Protein AF-0000000087666462 (afdb_homodimer)

Sequence (552 aa):
MKKDNFELKFWGVRGSVPVSGPEFERYGGNTSCIELRHGDRRLLFDAGTGVREAALALKADRVRHIDLFFTHSHYDHIIGLPFFDPIYTPSVTVDLWSGHLAGKTTTRQLIDQFMRPPWFPVEPDICRATLGFRDFKAGDVLEPHAGIVIRTATLNHPGGCIGYRVEWAGRVIAMIYDTEHMAGKLDQAALSLMEGADLAIYDTTYTEAEMPKHLGFGHSTWQEGVKLAKQAKVKRLALFHHAPARTDKELDAMQALAQASFPGAFAAFDRQTLQLMKKDNFELKFWGVRGSVPVSGPEFERYGGNTSCIELRHGDRRLLFDAGTGVREAALALKADRVRHIDLFFTHSHYDHIIGLPFFDPIYTPSVTVDLWSGHLAGKTTTRQLIDQFMRPPWFPVEPDICRATLGFRDFKAGDVLEPHAGIVIRTATLNHPGGCIGYRVEWAGRVIAMIYDTEHMAGKLDQAALSLMEGADLAIYDTTYTEAEMPKHLGFGHSTWQEGVKLAKQAKVKRLALFHHAPARTDKELDAMQALAQASFPGAFAAFDRQTLQL

pLDDT: mean 95.01, std 8.12, range [35.97, 98.94]

Radius of gyration: 23.61 Å; Cα contacts (8 Å, |Δi|>4): 1475; chains: 2; bounding box: 50×65×54 Å

Structure (mmCIF, N/CA/C/O backbone):
data_AF-0000000087666462-model_v1
#
loop_
_entity.id
_entity.type
_entity.pdbx_description
1 polymer 'MBL fold metallo-hydrolase'
#
loop_
_atom_site.group_PDB
_atom_site.id
_atom_site.type_symbol
_atom_site.label_atom_id
_atom_site.label_alt_id
_atom_site.label_comp_id
_atom_site.label_asym_id
_atom_site.label_entity_id
_atom_site.label_seq_id
_atom_site.pdbx_PDB_ins_code
_atom_site.Cartn_x
_atom_site.Cartn_y
_atom_site.Cartn_z
_atom_site.occupancy
_atom_site.B_iso_or_equiv
_atom_site.auth_seq_id
_atom_site.auth_comp_id
_atom_site.auth_asym_id
_atom_site.auth_atom_id
_atom_site.pdbx_PDB_model_num
ATOM 1 N N . MET A 1 1 ? -19.688 15.531 26.203 1 35.97 1 MET A N 1
ATOM 2 C CA . MET A 1 1 ? -18.344 15.484 25.625 1 35.97 1 MET A CA 1
ATOM 3 C C . MET A 1 1 ? -17.828 16.891 25.344 1 35.97 1 MET A C 1
ATOM 5 O O . MET A 1 1 ? -18.469 17.672 24.656 1 35.97 1 MET A O 1
ATOM 9 N N . LYS A 1 2 ? -16.938 17.516 25.953 1 47.69 2 LYS A N 1
ATOM 10 C CA . LYS A 1 2 ? -16.578 18.922 26.047 1 47.69 2 LYS A CA 1
ATOM 11 C C . LYS A 1 2 ? -16.266 19.5 24.672 1 47.69 2 LYS A C 1
ATOM 13 O O . LYS A 1 2 ? -15.445 18.953 23.938 1 47.69 2 LYS A O 1
ATOM 18 N N . LYS A 1 3 ? -17.234 20.172 24.031 1 53.94 3 LYS A N 1
ATOM 19 C CA . LYS A 1 3 ? -17.406 20.875 22.766 1 53.94 3 LYS A CA 1
ATOM 20 C C . LYS A 1 3 ? -16.062 21.422 22.266 1 53.94 3 LYS A C 1
ATOM 22 O O . LYS A 1 3 ? -15.891 21.641 21.062 1 53.94 3 LYS A O 1
ATOM 27 N N . ASP A 1 4 ? -15.062 21.594 23.047 1 60.78 4 ASP A N 1
ATOM 28 C CA . ASP A 1 4 ? -13.844 22.328 22.719 1 60.78 4 ASP A CA 1
ATOM 29 C C . ASP A 1 4 ? -12.656 21.375 22.594 1 60.78 4 ASP A C 1
ATOM 31 O O . ASP A 1 4 ? -11.508 21.812 22.469 1 60.78 4 ASP A O 1
ATOM 35 N N . ASN A 1 5 ? -12.93 20.125 22.547 1 69.88 5 ASN A N 1
ATOM 36 C CA . ASN A 1 5 ? -11.797 19.203 22.516 1 69.88 5 ASN A CA 1
ATOM 37 C C . ASN A 1 5 ? -11.25 19.031 21.109 1 69.88 5 ASN A C 1
ATOM 39 O O . ASN A 1 5 ? -12 18.75 20.172 1 69.88 5 ASN A O 1
ATOM 43 N N . PHE A 1 6 ? -9.961 19.609 20.906 1 84.06 6 PHE A N 1
ATOM 44 C CA . PHE A 1 6 ? -9.234 19.438 19.656 1 84.06 6 PHE A CA 1
ATOM 45 C C . PHE A 1 6 ? -8.289 18.25 19.734 1 84.06 6 PHE A C 1
ATOM 47 O O . PHE A 1 6 ? -7.246 18.312 20.406 1 84.06 6 PHE A O 1
ATOM 54 N N . GLU A 1 7 ? -8.766 17.125 19.156 1 93.06 7 GLU A N 1
ATOM 55 C CA . GLU A 1 7 ? -8.023 15.859 19.203 1 93.06 7 GLU A CA 1
ATOM 56 C C . GLU A 1 7 ? -7.457 15.492 17.844 1 93.06 7 GLU A C 1
ATOM 58 O O . GLU A 1 7 ? -8.133 15.648 16.828 1 93.06 7 GLU A O 1
ATOM 63 N N . LEU A 1 8 ? -6.164 15.102 17.891 1 97.12 8 LEU A N 1
ATOM 64 C CA . LEU A 1 8 ? -5.488 14.633 16.672 1 97.12 8 LEU A CA 1
ATOM 65 C C . LEU A 1 8 ? -5.137 13.156 16.797 1 97.12 8 LEU A C 1
ATOM 67 O O . LEU A 1 8 ? -4.648 12.711 17.844 1 97.12 8 LEU A O 1
ATOM 71 N N . LYS A 1 9 ? -5.445 12.414 15.758 1 98.06 9 LYS A N 1
ATOM 72 C CA . LYS A 1 9 ? -5.09 10.992 15.734 1 98.06 9 LYS A CA 1
ATOM 73 C C . LYS A 1 9 ? -4.27 10.656 14.5 1 98.06 9 LYS A C 1
ATOM 75 O O . LYS A 1 9 ? -4.621 11.047 13.383 1 98.06 9 LYS A O 1
ATOM 80 N N . PHE A 1 10 ? -3.127 9.945 14.742 1 98.81 10 PHE A N 1
ATOM 81 C CA . PHE A 1 10 ? -2.346 9.398 13.641 1 98.81 10 PHE A CA 1
ATOM 82 C C . PHE A 1 10 ? -2.83 8 13.281 1 98.81 10 PHE A C 1
ATOM 84 O O . PHE A 1 10 ? -2.852 7.102 14.125 1 98.81 10 PHE A O 1
ATOM 91 N N . TRP A 1 11 ? -3.188 7.828 12 1 98.69 11 TRP A N 1
ATOM 92 C CA . TRP A 1 11 ? -3.609 6.504 11.562 1 98.69 11 TRP A CA 1
ATOM 93 C C . TRP A 1 11 ? -2.529 5.836 10.719 1 98.69 11 TRP A C 1
ATOM 95 O O . TRP A 1 11 ? -2.512 4.613 10.57 1 98.69 11 TRP A O 1
ATOM 105 N N . GLY A 1 12 ? -1.708 6.59 10.148 1 98.69 12 GLY A N 1
ATOM 106 C CA . GLY A 1 12 ? -0.551 6.168 9.375 1 98.69 12 GLY A CA 1
ATOM 107 C C . GLY A 1 12 ? 0.569 7.191 9.367 1 98.69 12 GLY A C 1
ATOM 108 O O . GLY A 1 12 ? 0.328 8.383 9.156 1 98.69 12 GLY A O 1
ATOM 109 N N . VAL A 1 13 ? 1.798 6.723 9.562 1 98.75 13 VAL A N 1
ATOM 110 C CA . VAL A 1 13 ? 2.848 7.691 9.859 1 98.75 13 VAL A CA 1
ATOM 111 C C . VAL A 1 13 ? 4.062 7.418 8.977 1 98.75 13 VAL A C 1
ATOM 113 O O . VAL A 1 13 ? 5.094 8.086 9.102 1 98.75 13 VAL A O 1
ATOM 116 N N . ARG A 1 14 ? 3.949 6.457 8.078 1 98.19 14 ARG A N 1
ATOM 117 C CA . ARG A 1 14 ? 5.082 6.121 7.227 1 98.19 14 ARG A CA 1
ATOM 118 C C . ARG A 1 14 ? 4.895 6.684 5.82 1 98.19 14 ARG A C 1
ATOM 120 O O . ARG A 1 14 ? 3.773 7 5.418 1 98.19 14 ARG A O 1
ATOM 127 N N . GLY A 1 15 ? 5.941 6.902 5.207 1 96.81 15 GLY A N 1
ATOM 128 C CA . GLY A 1 15 ? 6.133 6.945 3.768 1 96.81 15 GLY A CA 1
ATOM 129 C C . GLY A 1 15 ? 7.336 6.141 3.303 1 96.81 15 GLY A C 1
ATOM 130 O O . GLY A 1 15 ? 8.133 5.68 4.121 1 96.81 15 GLY A O 1
ATOM 131 N N . SER A 1 16 ? 7.383 5.797 2.023 1 95.06 16 SER A N 1
ATOM 132 C CA . SER A 1 16 ? 6.512 6.059 0.881 1 95.06 16 SER A CA 1
ATOM 133 C C . SER A 1 16 ? 5.719 4.816 0.495 1 95.06 16 SER A C 1
ATOM 135 O O . SER A 1 16 ? 4.996 4.82 -0.504 1 95.06 16 SER A O 1
ATOM 137 N N . VAL A 1 17 ? 5.914 3.633 1.235 1 96.94 17 VAL A N 1
ATOM 138 C CA . VAL A 1 17 ? 5.18 2.385 1.055 1 96.94 17 VAL A CA 1
ATOM 139 C C . VAL A 1 17 ? 4.871 1.765 2.416 1 96.94 17 VAL A C 1
ATOM 141 O O . VAL A 1 17 ? 5.668 1.878 3.35 1 96.94 17 VAL A O 1
ATOM 144 N N . PRO A 1 18 ? 3.684 1.155 2.58 1 97.75 18 PRO A N 1
ATOM 145 C CA . PRO A 1 18 ? 3.402 0.493 3.855 1 97.75 18 PRO A CA 1
ATOM 146 C C . PRO A 1 18 ? 4.305 -0.713 4.105 1 97.75 18 PRO A C 1
ATOM 148 O O . PRO A 1 18 ? 4.773 -1.345 3.156 1 97.75 18 PRO A O 1
ATOM 151 N N . VAL A 1 19 ? 4.539 -0.964 5.363 1 96.5 19 VAL A N 1
ATOM 152 C CA . VAL A 1 19 ? 5.387 -2.094 5.73 1 96.5 19 VAL A CA 1
ATOM 153 C C . VAL A 1 19 ? 4.723 -2.898 6.844 1 96.5 19 VAL A C 1
ATOM 155 O O . VAL A 1 19 ? 3.832 -2.396 7.535 1 96.5 19 VAL A O 1
ATOM 158 N N . SER A 1 20 ? 5.125 -4.094 6.859 1 95.19 20 SER A N 1
ATOM 159 C CA . SER A 1 20 ? 4.637 -5.016 7.883 1 95.19 20 SER A CA 1
ATOM 160 C C . SER A 1 20 ? 5.77 -5.883 8.43 1 95.19 20 SER A C 1
ATOM 162 O O . SER A 1 20 ? 6.695 -6.234 7.695 1 95.19 20 SER A O 1
ATOM 164 N N . GLY A 1 21 ? 5.734 -6.184 9.719 1 93.31 21 GLY A N 1
ATOM 165 C CA . GLY A 1 21 ? 6.742 -7.016 10.352 1 93.31 21 GLY A CA 1
ATOM 166 C C . GLY A 1 21 ? 7.016 -6.633 11.797 1 93.31 21 GLY A C 1
ATOM 167 O O . GLY A 1 21 ? 6.609 -5.555 12.242 1 93.31 21 GLY A O 1
ATOM 168 N N . PRO A 1 22 ? 7.668 -7.461 12.492 1 92.88 22 PRO A N 1
ATOM 169 C CA . PRO A 1 22 ? 7.906 -7.211 13.914 1 92.88 22 PRO A CA 1
ATOM 170 C C . PRO A 1 22 ? 8.75 -5.965 14.164 1 92.88 22 PRO A C 1
ATOM 172 O O . PRO A 1 22 ? 8.609 -5.32 15.203 1 92.88 22 PRO A O 1
ATOM 175 N N . GLU A 1 23 ? 9.562 -5.602 13.18 1 94.44 23 GLU A N 1
ATOM 176 C CA . GLU A 1 23 ? 10.453 -4.457 13.328 1 94.44 23 GLU A CA 1
ATOM 177 C C . GLU A 1 23 ? 9.695 -3.143 13.219 1 94.44 23 GLU A C 1
ATOM 179 O O . GLU A 1 23 ? 10.25 -2.072 13.461 1 94.44 23 GLU A O 1
ATOM 184 N N . PHE A 1 24 ? 8.383 -3.24 12.875 1 96.5 24 PHE A N 1
ATOM 185 C CA . PHE A 1 24 ? 7.617 -2.029 12.594 1 96.5 24 PHE A CA 1
ATOM 186 C C . PHE A 1 24 ? 6.379 -1.962 13.484 1 96.5 24 PHE A C 1
ATOM 188 O O . PHE A 1 24 ? 5.426 -1.244 13.172 1 96.5 24 PHE A O 1
ATOM 195 N N . GLU A 1 25 ? 6.387 -2.686 14.57 1 94.31 25 GLU A N 1
ATOM 196 C CA . GLU A 1 25 ? 5.18 -2.846 15.367 1 94.31 25 GLU A CA 1
ATOM 197 C C . GLU A 1 25 ? 4.91 -1.607 16.219 1 94.31 25 GLU A C 1
ATOM 199 O O . GLU A 1 25 ? 3.781 -1.118 16.281 1 94.31 25 GLU A O 1
ATOM 204 N N . ARG A 1 26 ? 5.887 -1.054 16.812 1 96.19 26 ARG A N 1
ATOM 205 C CA . ARG A 1 26 ? 5.711 0.014 17.797 1 96.19 26 ARG A CA 1
ATOM 206 C C . ARG A 1 26 ? 5.25 1.304 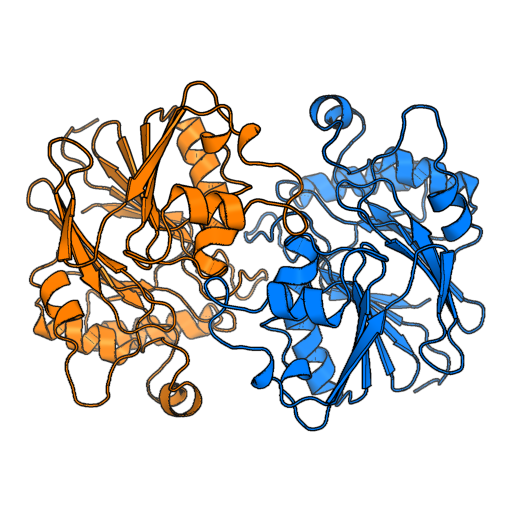17.125 1 96.19 26 ARG A C 1
ATOM 208 O O . ARG A 1 26 ? 4.297 1.939 17.578 1 96.19 26 ARG A O 1
ATOM 215 N N . TYR A 1 27 ? 5.809 1.694 16.062 1 98.31 27 TYR A N 1
ATOM 216 C CA . TYR A 1 27 ? 5.48 2.959 15.422 1 98.31 27 TYR A CA 1
ATOM 217 C C . TYR A 1 27 ? 4.453 2.756 14.312 1 98.31 27 TYR A C 1
ATOM 219 O O . TYR A 1 27 ? 3.789 3.705 13.891 1 98.31 27 TYR A O 1
ATOM 227 N N . GLY A 1 28 ? 4.375 1.504 13.867 1 97.44 28 GLY A N 1
ATOM 228 C CA . GLY A 1 28 ? 3.371 1.193 12.867 1 97.44 28 GLY A CA 1
ATOM 229 C C . GLY A 1 28 ? 3.922 1.186 11.453 1 97.44 28 GLY A C 1
ATOM 230 O O . GLY A 1 28 ? 5.023 1.688 11.211 1 97.44 28 GLY A O 1
ATOM 231 N N . GLY A 1 29 ? 3.152 0.594 10.531 1 97.75 29 GLY A N 1
ATOM 232 C CA . GLY A 1 29 ? 3.611 0.41 9.164 1 97.75 29 GLY A CA 1
ATOM 233 C C . GLY A 1 29 ? 2.709 1.069 8.141 1 97.75 29 GLY A C 1
ATOM 234 O O . GLY A 1 29 ? 2.984 1.018 6.941 1 97.75 29 GLY A O 1
ATOM 235 N N . ASN A 1 30 ? 1.641 1.746 8.539 1 98.44 30 ASN A N 1
ATOM 236 C CA . ASN A 1 30 ? 0.699 2.348 7.605 1 98.44 30 ASN A CA 1
ATOM 237 C C . ASN A 1 30 ? 1.216 3.678 7.066 1 98.44 30 ASN A C 1
ATOM 239 O O . ASN A 1 30 ? 1.948 4.391 7.758 1 98.44 30 ASN A O 1
ATOM 243 N N . THR A 1 31 ? 0.797 3.973 5.855 1 98.56 31 THR A N 1
ATOM 244 C CA . THR A 1 31 ? 1.194 5.25 5.273 1 98.56 31 THR A CA 1
ATOM 245 C C . THR A 1 31 ? 0.202 6.348 5.648 1 98.56 31 THR A C 1
ATOM 247 O O . THR A 1 31 ? -0.839 6.07 6.25 1 98.56 31 THR A O 1
ATOM 250 N N . SER A 1 32 ? 0.407 7.484 5.25 1 98.44 32 SER A N 1
ATOM 251 C CA . SER A 1 32 ? -0.023 8.773 5.781 1 98.44 32 SER A CA 1
ATOM 252 C C . SER A 1 32 ? -1.544 8.867 5.852 1 98.44 32 SER A C 1
ATOM 254 O O . SER A 1 32 ? -2.229 8.672 4.844 1 98.44 32 SER A O 1
ATOM 256 N N . CYS A 1 33 ? -2.033 9.117 7.047 1 98.88 33 CYS A N 1
ATOM 257 C CA . CYS A 1 33 ? -3.412 9.484 7.344 1 98.88 33 CYS A CA 1
ATOM 258 C C . CYS A 1 33 ? -3.529 10.078 8.742 1 98.88 33 CYS A C 1
ATOM 260 O O . CYS A 1 33 ? -3.17 9.438 9.727 1 98.88 33 CYS A O 1
ATOM 262 N N . ILE A 1 34 ? -3.98 11.305 8.875 1 98.75 34 ILE A N 1
ATOM 263 C CA . ILE A 1 34 ? -4.156 12.008 10.148 1 98.75 34 ILE A CA 1
ATOM 264 C C . ILE A 1 34 ? -5.605 12.469 10.281 1 98.75 34 ILE A C 1
ATOM 266 O O . ILE A 1 34 ? -6.207 12.945 9.312 1 98.75 34 ILE A O 1
ATOM 270 N N . GLU A 1 35 ? -6.129 12.328 11.438 1 98.38 35 GLU A N 1
ATOM 271 C CA . GLU A 1 35 ? -7.5 12.742 11.719 1 98.38 35 GLU A CA 1
ATOM 272 C C . GLU A 1 35 ? -7.535 13.852 12.766 1 98.38 35 GLU A C 1
ATOM 274 O O . GLU A 1 35 ? -6.82 13.781 13.773 1 98.38 35 GLU A O 1
ATOM 279 N N . LEU A 1 36 ? -8.266 14.875 12.5 1 96.75 36 LEU A N 1
ATOM 280 C CA . LEU A 1 36 ? -8.641 15.898 13.477 1 96.75 36 LEU A CA 1
ATOM 281 C C . LEU A 1 36 ? -10.133 15.852 13.773 1 96.75 36 LEU A C 1
ATOM 283 O O . LEU A 1 36 ? -10.953 15.773 12.852 1 96.75 36 LEU A O 1
ATOM 287 N N . ARG A 1 37 ? -10.414 15.875 14.984 1 92.94 37 ARG A N 1
ATOM 288 C CA . ARG A 1 37 ? -11.805 15.898 15.414 1 92.94 37 ARG A CA 1
ATOM 289 C C . ARG A 1 37 ? -12.25 17.312 15.75 1 92.94 37 ARG A C 1
ATOM 291 O O . ARG A 1 37 ? -11.602 18 16.547 1 92.94 37 ARG A O 1
ATOM 298 N N . HIS A 1 38 ? -13.328 17.703 15.094 1 86.12 38 HIS A N 1
ATOM 299 C CA . HIS A 1 38 ? -13.953 19 15.359 1 86.12 38 HIS A CA 1
ATOM 300 C C . HIS A 1 38 ? -15.461 18.859 15.516 1 86.12 38 HIS A C 1
ATOM 302 O O . HIS A 1 38 ? -16.203 18.859 14.531 1 86.12 38 HIS A O 1
ATOM 308 N N . GLY A 1 39 ? -15.875 18.906 16.781 1 81.62 39 GLY A N 1
ATOM 309 C CA . GLY A 1 39 ? -17.297 18.703 17 1 81.62 39 GLY A CA 1
ATOM 310 C C . GLY A 1 39 ? -17.797 17.375 16.438 1 81.62 39 GLY A C 1
ATOM 311 O O . GLY A 1 39 ? -17.281 16.312 16.781 1 81.62 39 GLY A O 1
ATOM 312 N N . ASP A 1 40 ? -18.766 17.547 15.5 1 84.81 40 ASP A N 1
ATOM 313 C CA . ASP A 1 40 ? -19.375 16.359 14.891 1 84.81 40 ASP A CA 1
ATOM 314 C C . ASP A 1 40 ? -18.719 16.047 13.547 1 84.81 40 ASP A C 1
ATOM 316 O O . ASP A 1 40 ? -19.078 15.07 12.891 1 84.81 40 ASP A O 1
ATOM 320 N N . ARG A 1 41 ? -17.703 16.844 13.188 1 90 41 ARG A N 1
ATOM 321 C CA . ARG A 1 41 ? -17.031 16.641 11.914 1 90 41 ARG A CA 1
ATOM 322 C C . ARG A 1 41 ? -15.633 16.078 12.109 1 90 41 ARG A C 1
ATOM 324 O O . ARG A 1 41 ? -15.047 16.203 13.188 1 90 41 ARG A O 1
ATOM 331 N N . ARG A 1 42 ? -15.266 15.375 11.109 1 96.5 42 ARG A N 1
ATOM 332 C CA . ARG A 1 42 ? -13.922 14.82 11.086 1 96.5 42 ARG A CA 1
ATOM 333 C C . ARG A 1 42 ? -13.141 15.32 9.875 1 96.5 42 ARG A C 1
ATOM 335 O O . ARG A 1 42 ? -13.68 15.391 8.766 1 96.5 42 ARG A O 1
ATOM 342 N N . LEU A 1 43 ? -11.977 15.836 10.172 1 97.94 43 LEU A N 1
ATOM 343 C CA . LEU A 1 43 ? -11.039 16.203 9.117 1 97.94 43 LEU A CA 1
ATOM 344 C C . LEU A 1 43 ? -9.922 15.172 8.992 1 97.94 43 LEU A C 1
ATOM 346 O O . LEU A 1 43 ? -9.258 14.859 9.984 1 97.94 43 LEU A O 1
ATOM 350 N N . LEU A 1 44 ? -9.859 14.633 7.836 1 98.75 44 LEU A N 1
ATOM 351 C CA . LEU A 1 44 ? -8.758 13.727 7.559 1 98.75 44 LEU A CA 1
ATOM 352 C C . LEU A 1 44 ? -7.777 14.352 6.57 1 98.75 44 LEU A C 1
ATOM 354 O O . LEU A 1 44 ? -8.18 15.102 5.676 1 98.75 44 LEU A O 1
ATOM 358 N N . PHE A 1 45 ? -6.535 14.086 6.762 1 98.88 45 PHE A N 1
ATOM 359 C CA . PHE A 1 45 ? -5.48 14.539 5.859 1 98.88 45 PHE A CA 1
ATOM 360 C C . PHE A 1 45 ? -4.734 13.352 5.258 1 98.88 45 PHE A C 1
ATOM 362 O O . PHE A 1 45 ? -4.062 12.609 5.977 1 98.88 45 PHE A O 1
ATOM 369 N N . ASP A 1 46 ? -4.863 13.18 3.938 1 98.81 46 ASP A N 1
ATOM 370 C CA . ASP A 1 46 ? -4.332 12.102 3.111 1 98.81 46 ASP A CA 1
ATOM 371 C C . ASP A 1 46 ? -5.051 10.781 3.398 1 98.81 46 ASP A C 1
ATOM 373 O O . ASP A 1 46 ? -5.637 10.609 4.469 1 98.81 46 ASP A O 1
ATOM 377 N N . ALA A 1 47 ? -4.996 9.953 2.396 1 98.69 47 ALA A N 1
ATOM 378 C CA . ALA A 1 47 ? -5.648 8.641 2.443 1 98.69 47 ALA A CA 1
ATOM 379 C C . ALA A 1 47 ? -4.668 7.527 2.094 1 98.69 47 ALA A C 1
ATOM 381 O O . ALA A 1 47 ? -4.953 6.691 1.23 1 98.69 47 ALA A O 1
ATOM 382 N N . GLY A 1 48 ? -3.477 7.555 2.824 1 98.44 48 GLY A N 1
ATOM 383 C CA . GLY A 1 48 ? -2.648 6.359 2.76 1 98.44 48 GLY A CA 1
ATOM 384 C C . GLY A 1 48 ? -3.318 5.137 3.352 1 98.44 48 GLY A C 1
ATOM 385 O O . GLY A 1 48 ? -4.531 5.129 3.572 1 98.44 48 GLY A O 1
ATOM 386 N N . THR A 1 49 ? -2.547 4.109 3.646 1 98.31 49 THR A N 1
ATOM 387 C CA . THR A 1 49 ? -3.145 2.846 4.066 1 98.31 49 THR A CA 1
ATOM 388 C C . THR A 1 49 ? -3.725 2.965 5.473 1 98.31 49 THR A C 1
ATOM 390 O O . THR A 1 49 ? -4.598 2.186 5.859 1 98.31 49 THR A O 1
ATOM 393 N N . GLY A 1 50 ? -3.354 3.969 6.23 1 98.19 50 GLY A N 1
ATOM 394 C CA . GLY A 1 50 ? -3.91 4.184 7.559 1 98.19 50 GLY A CA 1
ATOM 395 C C . GLY A 1 50 ? -5.391 4.52 7.535 1 98.19 50 GLY A C 1
ATOM 396 O O . GLY A 1 50 ? -6.074 4.395 8.555 1 98.19 50 GLY A O 1
ATOM 397 N N . VAL A 1 51 ? -5.883 4.945 6.391 1 98.5 51 VAL A N 1
ATOM 398 C CA . VAL A 1 51 ? -7.25 5.434 6.285 1 98.5 51 VAL A CA 1
ATOM 399 C C . VAL A 1 51 ? -8.234 4.281 6.5 1 98.5 51 VAL A C 1
ATOM 401 O O . VAL A 1 51 ? -9.391 4.504 6.848 1 98.5 51 VAL A O 1
ATOM 404 N N . ARG A 1 52 ? -7.789 3.059 6.223 1 97 52 ARG A N 1
ATOM 405 C CA . ARG A 1 52 ? -8.641 1.894 6.441 1 97 52 ARG A CA 1
ATOM 406 C C . ARG A 1 52 ? -9.039 1.777 7.91 1 97 52 ARG A C 1
ATOM 408 O O . ARG A 1 52 ? -10.211 1.557 8.227 1 97 52 ARG A O 1
ATOM 415 N N . GLU A 1 53 ? -8.055 1.934 8.773 1 96.81 53 GLU A N 1
ATOM 416 C CA . GLU A 1 53 ? -8.344 1.872 10.203 1 96.81 53 GLU A CA 1
ATOM 417 C C . GLU A 1 53 ? -9.141 3.088 10.656 1 96.81 53 GLU A C 1
ATOM 419 O O . GLU A 1 53 ? -10 2.979 11.539 1 96.81 53 GLU A O 1
ATOM 424 N N . ALA A 1 54 ? -8.836 4.223 10.07 1 98.19 54 ALA A N 1
ATOM 425 C CA . ALA A 1 54 ? -9.641 5.41 10.352 1 98.19 54 ALA A CA 1
ATOM 426 C C . ALA A 1 54 ? -11.117 5.156 10.047 1 98.19 54 ALA A C 1
ATOM 428 O O . ALA A 1 54 ? -11.992 5.531 10.828 1 98.19 54 ALA A O 1
ATOM 429 N N . ALA A 1 55 ? -11.359 4.508 8.93 1 97.94 55 ALA A N 1
ATOM 430 C CA . ALA A 1 55 ? -12.727 4.238 8.492 1 97.94 55 ALA A CA 1
ATOM 431 C C . ALA A 1 55 ? -13.484 3.414 9.531 1 97.94 55 ALA A C 1
ATOM 433 O O . ALA A 1 55 ? -14.656 3.67 9.797 1 97.94 55 ALA A O 1
ATOM 434 N N . LEU A 1 56 ? -12.82 2.447 10.102 1 96.38 56 LEU A N 1
ATOM 435 C CA . LEU A 1 56 ? -13.445 1.607 11.117 1 96.38 56 LEU A CA 1
ATOM 436 C C . LEU A 1 56 ? -13.828 2.434 12.344 1 96.38 56 LEU A C 1
ATOM 438 O O . LEU A 1 56 ? -14.922 2.271 12.883 1 96.38 56 LEU A O 1
ATOM 442 N N . ALA A 1 57 ? -12.914 3.264 12.719 1 96.56 57 ALA A N 1
ATOM 443 C CA . ALA A 1 57 ? -13.172 4.117 13.875 1 96.56 57 ALA A CA 1
ATOM 444 C C . ALA A 1 57 ? -14.305 5.094 13.586 1 96.56 57 ALA A C 1
ATOM 446 O O . ALA A 1 57 ? -15.156 5.332 14.453 1 96.56 57 ALA A O 1
ATOM 447 N N . LEU A 1 58 ? -14.32 5.676 12.391 1 97.25 58 LEU A N 1
ATOM 448 C CA . LEU A 1 58 ? -15.367 6.617 11.992 1 97.25 58 LEU A CA 1
ATOM 449 C C . LEU A 1 58 ? -16.734 5.945 12 1 97.25 58 LEU A C 1
ATOM 451 O O . LEU A 1 58 ? -17.719 6.547 12.438 1 97.25 58 LEU A O 1
ATOM 455 N N . LYS A 1 59 ? -16.766 4.754 11.516 1 96.06 59 LYS A N 1
ATOM 456 C CA . LYS A 1 59 ? -18.016 3.988 11.516 1 96.06 59 LYS A CA 1
ATOM 457 C C . LYS A 1 59 ? -18.5 3.742 12.938 1 96.06 59 LYS A C 1
ATOM 459 O O . LYS A 1 59 ? -19.688 3.918 13.234 1 96.06 59 LYS A O 1
ATOM 464 N N . ALA A 1 60 ? -17.562 3.338 13.797 1 95.81 60 ALA A N 1
ATOM 465 C CA . ALA A 1 60 ? -17.906 3.09 15.195 1 95.81 60 ALA A CA 1
ATOM 466 C C . ALA A 1 60 ? -18.453 4.352 15.859 1 95.81 60 ALA A C 1
ATOM 468 O O . ALA A 1 60 ? -19.344 4.281 16.703 1 95.81 60 ALA A O 1
ATOM 469 N N . ASP A 1 61 ? -17.969 5.477 15.453 1 94.94 61 ASP A N 1
ATOM 470 C CA . ASP A 1 61 ? -18.359 6.766 16.016 1 94.94 61 ASP A CA 1
ATOM 471 C C . ASP A 1 61 ? -19.594 7.312 15.305 1 94.94 61 ASP A C 1
ATOM 473 O O . ASP A 1 61 ? -20.109 8.375 15.664 1 94.94 61 ASP A O 1
ATOM 477 N N . ARG A 1 62 ? -20.109 6.645 14.258 1 94.94 62 ARG A N 1
ATOM 478 C CA . ARG A 1 62 ? -21.297 7.027 13.492 1 94.94 62 ARG A CA 1
ATOM 479 C C . ARG A 1 62 ? -21.125 8.414 12.883 1 94.94 62 ARG A C 1
ATOM 481 O O . ARG A 1 62 ? -22.047 9.227 12.906 1 94.94 62 ARG A O 1
ATOM 488 N N . VAL A 1 63 ? -19.891 8.641 12.438 1 96.19 63 VAL A N 1
ATOM 489 C CA . VAL A 1 63 ? -19.594 9.914 11.797 1 96.19 63 VAL A CA 1
ATOM 490 C C . VAL A 1 63 ? -20.297 9.992 10.445 1 96.19 63 VAL A C 1
ATOM 492 O O . VAL A 1 63 ? -20.281 9.031 9.672 1 96.19 63 VAL A O 1
ATOM 495 N N . ARG A 1 64 ? -20.844 11.211 10.172 1 95.81 64 ARG A N 1
ATOM 496 C CA . ARG A 1 64 ? -21.625 11.32 8.945 1 95.81 64 ARG A CA 1
ATOM 497 C C . ARG A 1 64 ? -21.047 12.383 8.023 1 95.81 64 ARG A C 1
ATOM 499 O O . ARG A 1 64 ? -21.406 12.461 6.848 1 95.81 64 ARG A O 1
ATOM 506 N N . HIS A 1 65 ? -20.172 13.234 8.539 1 96.44 65 HIS A N 1
ATOM 507 C CA . HIS A 1 65 ? -19.578 14.297 7.742 1 96.44 65 HIS A CA 1
ATOM 508 C C . HIS A 1 65 ? -18.062 14.289 7.863 1 96.44 65 HIS A C 1
ATOM 510 O O . HIS A 1 65 ? -17.516 14.445 8.961 1 96.44 65 HIS A O 1
ATOM 516 N N . ILE A 1 66 ? -17.422 14.094 6.75 1 97.88 66 ILE A N 1
ATOM 517 C CA . ILE A 1 66 ? -15.977 13.961 6.707 1 97.88 66 ILE A CA 1
ATOM 518 C C . ILE A 1 66 ? -15.398 14.906 5.652 1 97.88 66 ILE A C 1
ATOM 520 O O . ILE A 1 66 ? -15.922 14.992 4.539 1 97.88 66 ILE A O 1
ATOM 524 N N . ASP A 1 67 ? -14.438 15.695 6.023 1 98.38 67 ASP A N 1
ATOM 525 C CA . ASP A 1 67 ? -13.586 16.406 5.074 1 98.38 67 ASP A CA 1
ATOM 526 C C . ASP A 1 67 ? -12.234 15.711 4.926 1 98.38 67 ASP A C 1
ATOM 528 O O . ASP A 1 67 ? -11.523 15.516 5.914 1 98.38 67 ASP A O 1
ATOM 532 N N . LEU A 1 68 ? -11.938 15.305 3.725 1 98.69 68 LEU A N 1
ATOM 533 C CA . LEU A 1 68 ? -10.664 14.648 3.432 1 98.69 68 LEU A CA 1
ATOM 534 C C . LEU A 1 68 ? -9.781 15.539 2.568 1 98.69 68 LEU A C 1
ATOM 536 O O . LEU A 1 68 ? -10.117 15.836 1.419 1 98.69 68 LEU A O 1
ATOM 540 N N . PHE A 1 69 ? -8.656 16.016 3.143 1 98.88 69 PHE A N 1
ATOM 541 C CA . PHE A 1 69 ? -7.73 16.906 2.465 1 98.88 69 PHE A CA 1
ATOM 542 C C . PHE A 1 69 ? -6.512 16.141 1.961 1 98.88 69 PHE A C 1
ATOM 544 O O . PHE A 1 69 ? -5.816 15.492 2.74 1 98.88 69 PHE A O 1
ATOM 551 N N . PHE A 1 70 ? -6.242 16.234 0.675 1 98.81 70 PHE A N 1
ATOM 552 C CA . PHE A 1 70 ? -5.012 15.648 0.149 1 98.81 70 PHE A CA 1
ATOM 553 C C . PHE A 1 70 ? -3.879 16.656 0.172 1 98.81 70 PHE A C 1
ATOM 555 O O . PHE A 1 70 ? -4.047 17.797 -0.271 1 98.81 70 PHE A O 1
ATOM 562 N N . THR A 1 71 ? -2.766 16.219 0.742 1 98.69 71 THR A N 1
ATOM 563 C CA . THR A 1 71 ? -1.56 17.031 0.551 1 98.69 71 THR A CA 1
ATOM 564 C C . THR A 1 71 ? -1.083 16.953 -0.897 1 98.69 71 THR A C 1
ATOM 566 O O . THR A 1 71 ? -0.748 17.969 -1.501 1 98.69 71 THR A O 1
ATOM 569 N N . HIS A 1 72 ? -0.999 15.789 -1.376 1 98.06 72 HIS A N 1
ATOM 570 C CA . HIS A 1 72 ? -0.712 15.477 -2.773 1 98.06 72 HIS A CA 1
ATOM 571 C C . HIS A 1 72 ? -1.13 14.055 -3.117 1 98.06 72 HIS A C 1
ATOM 573 O O . HIS A 1 72 ? -1.717 13.359 -2.287 1 98.06 72 HIS A O 1
ATOM 579 N N . SER A 1 73 ? -0.836 13.625 -4.414 1 97.12 73 SER A N 1
ATOM 580 C CA . SER A 1 73 ? -1.527 12.422 -4.867 1 97.12 73 SER A CA 1
ATOM 581 C C . SER A 1 73 ? -0.552 11.273 -5.082 1 97.12 73 SER A C 1
ATOM 583 O O . SER A 1 73 ? -0.861 10.312 -5.797 1 97.12 73 SER A O 1
ATOM 585 N N . HIS A 1 74 ? 0.705 11.367 -4.5 1 97.31 74 HIS A N 1
ATOM 586 C CA . HIS A 1 74 ? 1.553 10.18 -4.551 1 97.31 74 HIS A CA 1
ATOM 587 C C . HIS A 1 74 ? 0.863 8.977 -3.91 1 97.31 74 HIS A C 1
ATOM 589 O O . HIS A 1 74 ? 0.008 9.141 -3.037 1 97.31 74 HIS A O 1
ATOM 595 N N . TYR A 1 75 ? 1.257 7.824 -4.285 1 97.19 75 TYR A N 1
ATOM 596 C CA . TYR A 1 75 ? 0.582 6.586 -3.922 1 97.19 75 TYR A CA 1
ATOM 597 C C . TYR A 1 75 ? 0.449 6.457 -2.408 1 97.19 75 TYR A C 1
ATOM 599 O O . TYR A 1 75 ? -0.619 6.109 -1.9 1 97.19 75 TYR A O 1
ATOM 607 N N . ASP A 1 76 ? 1.507 6.773 -1.662 1 97.38 76 ASP A N 1
ATOM 608 C CA . ASP A 1 76 ? 1.493 6.523 -0.224 1 97.38 76 ASP A CA 1
ATOM 609 C C . ASP A 1 76 ? 0.566 7.504 0.493 1 97.38 76 ASP A C 1
ATOM 611 O O . ASP A 1 76 ? 0.299 7.352 1.688 1 97.38 76 ASP A O 1
ATOM 615 N N . HIS A 1 77 ? -0.022 8.461 -0.21 1 98.38 77 HIS A N 1
ATOM 616 C CA . HIS A 1 77 ? -0.932 9.438 0.382 1 98.38 77 HIS A CA 1
ATOM 617 C C . HIS A 1 77 ? -2.363 9.219 -0.097 1 98.38 77 HIS A C 1
ATOM 619 O O . HIS A 1 77 ? -3.293 9.859 0.397 1 98.38 77 HIS A O 1
ATOM 625 N N . ILE A 1 78 ? -2.566 8.281 -1.073 1 98 78 ILE A N 1
ATOM 626 C CA . ILE A 1 78 ? -3.912 8.211 -1.636 1 98 78 ILE A CA 1
ATOM 627 C C . ILE A 1 78 ? -4.32 6.746 -1.795 1 98 78 ILE A C 1
ATOM 629 O O . ILE A 1 78 ? -5.5 6.445 -1.995 1 98 78 ILE A O 1
ATOM 633 N N . ILE A 1 79 ? -3.447 5.781 -1.637 1 97.56 79 ILE A N 1
ATOM 634 C CA . ILE A 1 79 ? -3.631 4.391 -2.047 1 97.56 79 ILE A CA 1
ATOM 635 C C . ILE A 1 79 ? -4.723 3.744 -1.199 1 97.56 79 ILE A C 1
ATOM 637 O O . ILE A 1 79 ? -5.305 2.732 -1.596 1 97.56 79 ILE A O 1
ATOM 641 N N . GLY A 1 80 ? -4.98 4.277 -0.029 1 97.62 80 GLY A N 1
ATOM 642 C CA . GLY A 1 80 ? -5.996 3.721 0.846 1 97.62 80 GLY A CA 1
ATOM 643 C C . GLY A 1 80 ? -7.406 4.152 0.473 1 97.62 80 GLY A C 1
ATOM 644 O O . GLY A 1 80 ? -8.383 3.584 0.965 1 97.62 80 GLY A O 1
ATOM 645 N N . LEU A 1 81 ? -7.586 5.07 -0.438 1 97 81 LEU A N 1
ATOM 646 C CA . LEU A 1 81 ? -8.867 5.707 -0.715 1 97 81 LEU A CA 1
ATOM 647 C C . LEU A 1 81 ? -9.898 4.68 -1.172 1 97 81 LEU A C 1
ATOM 649 O O . LEU A 1 81 ? -11.031 4.672 -0.688 1 97 81 LEU A O 1
ATOM 653 N N . PRO A 1 82 ? -9.539 3.734 -2.061 1 94.62 82 PRO A N 1
ATOM 654 C CA . PRO A 1 82 ? -10.523 2.736 -2.48 1 94.62 82 PRO A CA 1
ATOM 655 C C . PRO A 1 82 ? -11.008 1.863 -1.325 1 94.62 82 PRO A C 1
ATOM 657 O O . PRO A 1 82 ? -12.023 1.176 -1.45 1 94.62 82 PRO A O 1
ATOM 660 N N . PHE A 1 83 ? -10.305 1.901 -0.246 1 94.69 83 PHE A N 1
ATOM 661 C CA . PHE A 1 83 ? -10.641 1.048 0.89 1 94.69 83 PHE A CA 1
ATOM 662 C C . PHE A 1 83 ? -11.18 1.874 2.049 1 94.69 83 PHE A C 1
ATOM 664 O O . PHE A 1 83 ? -11.227 1.404 3.188 1 94.69 83 PHE A O 1
ATOM 671 N N . PHE A 1 84 ? -11.484 3.127 1.711 1 97.12 84 PHE A N 1
ATOM 672 C CA . PHE A 1 84 ? -12.102 4.039 2.666 1 97.12 84 PHE A CA 1
ATOM 673 C C . PHE A 1 84 ? -13.617 3.889 2.66 1 97.12 84 PHE A C 1
ATOM 675 O O . PHE A 1 84 ? -14.312 4.562 1.896 1 97.12 84 PHE A O 1
ATOM 682 N N . ASP A 1 85 ? -14.172 3.096 3.572 1 95.44 85 ASP A N 1
ATOM 683 C CA . ASP A 1 85 ? -15.555 2.629 3.602 1 95.44 85 ASP A CA 1
ATOM 684 C C . ASP A 1 85 ? -16.531 3.801 3.521 1 95.44 85 ASP A C 1
ATOM 686 O O . ASP A 1 85 ? -17.562 3.705 2.869 1 95.44 85 ASP A O 1
ATOM 690 N N . PRO A 1 86 ? -16.234 4.918 4.094 1 96.44 86 PRO A N 1
ATOM 691 C CA . PRO A 1 86 ? -17.188 6.031 4.121 1 96.44 86 PRO A CA 1
ATOM 692 C C . PRO A 1 86 ? -17.578 6.504 2.721 1 96.44 86 PRO A C 1
ATOM 694 O O . PRO A 1 86 ? -18.688 6.98 2.516 1 96.44 86 PRO A O 1
ATOM 697 N N . ILE A 1 87 ? -16.703 6.32 1.742 1 95.31 87 ILE A N 1
ATOM 698 C CA . ILE A 1 87 ? -17.047 6.824 0.418 1 95.31 87 ILE A CA 1
ATOM 699 C C . ILE A 1 87 ? -18.062 5.902 -0.242 1 95.31 87 ILE A C 1
ATOM 701 O O . ILE A 1 87 ? -18.641 6.238 -1.282 1 95.31 87 ILE A O 1
ATOM 705 N N . TYR A 1 88 ? -18.344 4.762 0.392 1 92.88 88 TYR A N 1
ATOM 706 C CA . TYR A 1 88 ? -19.312 3.818 -0.143 1 92.88 88 TYR A CA 1
ATOM 707 C C . TYR A 1 88 ? -20.594 3.807 0.702 1 92.88 88 TYR A C 1
ATOM 709 O O . TYR A 1 88 ? -21.516 3.037 0.432 1 92.88 88 TYR A O 1
ATOM 717 N N . THR A 1 89 ? -20.656 4.574 1.723 1 94 89 THR A N 1
ATOM 718 C CA . THR A 1 89 ? -21.75 4.535 2.682 1 94 89 THR A CA 1
ATOM 719 C C . THR A 1 89 ? -22.766 5.625 2.377 1 94 89 THR A C 1
ATOM 721 O O . THR A 1 89 ? -22.484 6.812 2.516 1 94 89 THR A O 1
ATOM 724 N N . PRO A 1 90 ? -24 5.281 2.002 1 92.62 90 PRO A N 1
ATOM 725 C CA . PRO A 1 90 ? -25 6.25 1.538 1 92.62 90 PRO A CA 1
ATOM 726 C C . PRO A 1 90 ? -25.297 7.332 2.574 1 92.62 90 PRO A C 1
ATOM 728 O O . PRO A 1 90 ? -25.641 8.461 2.211 1 92.62 90 PRO A O 1
ATOM 731 N N . SER A 1 91 ? -25.188 7.109 3.863 1 93.75 91 SER A N 1
ATOM 732 C CA . SER A 1 91 ? -25.578 8.055 4.906 1 93.75 91 SER A CA 1
ATOM 733 C C . SER A 1 91 ? -24.438 9.016 5.23 1 93.75 91 SER A C 1
ATOM 735 O O . SER A 1 91 ? -24.578 9.898 6.078 1 93.75 91 SER A O 1
ATOM 737 N N . VAL A 1 92 ? -23.328 8.852 4.48 1 96.44 92 VAL A N 1
ATOM 738 C CA . VAL A 1 92 ? -22.141 9.633 4.805 1 96.44 92 VAL A CA 1
ATOM 739 C C . VAL A 1 92 ? -21.859 10.648 3.693 1 96.44 92 VAL A C 1
ATOM 741 O O . VAL A 1 92 ? -22.078 10.352 2.514 1 96.44 92 VAL A O 1
ATOM 744 N N . THR A 1 93 ? -21.5 11.844 4.109 1 96.81 93 THR A N 1
ATOM 745 C CA . THR A 1 93 ? -21.016 12.867 3.193 1 96.81 93 THR A CA 1
ATOM 746 C C . THR A 1 93 ? -19.5 13.039 3.332 1 96.81 93 THR A C 1
ATOM 748 O O . THR A 1 93 ? -19 13.211 4.441 1 96.81 93 THR A O 1
ATOM 751 N N . VAL A 1 94 ? -18.797 12.93 2.221 1 97.38 94 VAL A N 1
ATOM 752 C CA . VAL A 1 94 ? -17.359 13.117 2.201 1 97.38 94 VAL A CA 1
ATOM 753 C C . VAL A 1 94 ? -17 14.227 1.211 1 97.38 94 VAL A C 1
ATOM 755 O O . VAL A 1 94 ? -17.266 14.102 0.013 1 97.38 94 VAL A O 1
ATOM 758 N N . ASP A 1 95 ? -16.453 15.32 1.72 1 97.81 95 ASP A N 1
ATOM 759 C CA . ASP A 1 95 ? -15.867 16.344 0.866 1 97.81 95 ASP A CA 1
ATOM 760 C C . ASP A 1 95 ? -14.375 16.109 0.655 1 97.81 95 ASP A C 1
ATOM 762 O O . ASP A 1 95 ? -13.602 16.094 1.614 1 97.81 95 ASP A O 1
ATOM 766 N N . LEU A 1 96 ? -13.977 15.93 -0.59 1 98.44 96 LEU A N 1
ATOM 767 C CA . LEU A 1 96 ? -12.586 15.703 -0.95 1 98.44 96 LEU A CA 1
ATOM 768 C C . LEU A 1 96 ? -11.93 16.984 -1.437 1 98.44 96 LEU A C 1
ATOM 770 O O . LEU A 1 96 ? -12.414 17.625 -2.373 1 98.44 96 LEU A O 1
ATOM 774 N N . TRP A 1 97 ? -10.82 17.359 -0.727 1 98.81 97 TRP A N 1
ATOM 775 C CA . TRP A 1 97 ? -10.141 18.625 -0.995 1 98.81 97 TRP A CA 1
ATOM 776 C C . TRP A 1 97 ? -8.75 18.375 -1.572 1 98.81 97 TRP A C 1
ATOM 778 O O . TRP A 1 97 ? -7.992 17.547 -1.056 1 98.81 97 TRP A O 1
ATOM 788 N N . SER A 1 98 ? -8.445 19 -2.684 1 98.69 98 SER A N 1
ATOM 789 C CA . SER A 1 98 ? -7.074 19 -3.18 1 98.69 98 SER A CA 1
ATOM 790 C C . SER A 1 98 ? -6.719 20.312 -3.861 1 98.69 98 SER A C 1
ATOM 792 O O . SER A 1 98 ? -7.605 21.031 -4.316 1 98.69 98 SER A O 1
ATOM 794 N N . GLY A 1 99 ? -5.445 20.656 -3.811 1 98.44 99 GLY A N 1
ATOM 795 C CA . GLY A 1 99 ? -5.027 21.906 -4.422 1 98.44 99 GLY A CA 1
ATOM 796 C C . GLY A 1 99 ? -3.641 21.844 -5.031 1 98.44 99 GLY A C 1
ATOM 797 O O . GLY A 1 99 ? -3.193 22.797 -5.68 1 98.44 99 GLY A O 1
ATOM 798 N N . HIS A 1 100 ? -2.943 20.672 -4.898 1 97.56 100 HIS A N 1
ATOM 799 C CA . HIS A 1 100 ? -1.543 20.562 -5.297 1 97.56 100 HIS A CA 1
ATOM 800 C C . HIS A 1 100 ? -1.399 20.578 -6.816 1 97.56 100 HIS A C 1
ATOM 802 O O . HIS A 1 100 ? -0.316 20.859 -7.336 1 97.56 100 HIS A O 1
ATOM 808 N N . LEU A 1 101 ? -2.467 20.328 -7.504 1 97.19 101 LEU A N 1
ATOM 809 C CA . LEU A 1 101 ? -2.432 20.312 -8.961 1 97.19 101 LEU A CA 1
ATOM 810 C C . LEU A 1 101 ? -3.322 21.406 -9.531 1 97.19 101 LEU A C 1
ATOM 812 O O . LEU A 1 101 ? -3.828 21.281 -10.648 1 97.19 101 LEU A O 1
ATOM 816 N N . ALA A 1 102 ? -3.557 22.406 -8.766 1 97.38 102 ALA A N 1
ATOM 817 C CA . ALA A 1 102 ? -4.414 23.5 -9.203 1 97.38 102 ALA A CA 1
ATOM 818 C C . ALA A 1 102 ? -3.998 24.016 -10.586 1 97.38 102 ALA A C 1
ATOM 820 O O . ALA A 1 102 ? -2.812 24.234 -10.836 1 97.38 102 ALA A O 1
ATOM 821 N N . GLY A 1 103 ? -5.023 24.203 -11.438 1 96.5 103 GLY A N 1
ATOM 822 C CA . GLY A 1 103 ? -4.762 24.688 -12.781 1 96.5 103 GLY A CA 1
ATOM 823 C C . GLY A 1 103 ? -4.492 23.578 -13.773 1 96.5 103 GLY A C 1
ATOM 824 O O . GLY A 1 103 ? -4.52 23.797 -14.984 1 96.5 103 GLY A O 1
ATOM 825 N N . LYS A 1 104 ? -4.285 22.375 -13.336 1 95.75 104 LYS A N 1
ATOM 826 C CA . LYS A 1 104 ? -3.977 21.25 -14.211 1 95.75 104 LYS A CA 1
ATOM 827 C C . LYS A 1 104 ? -5.07 20.188 -14.141 1 95.75 104 LYS A C 1
ATOM 829 O O . LYS A 1 104 ? -5.508 19.672 -15.172 1 95.75 104 LYS A O 1
ATOM 834 N N . THR A 1 105 ? -5.418 19.844 -12.961 1 95.88 105 THR A N 1
ATOM 835 C CA . THR A 1 105 ? -6.387 18.797 -12.695 1 95.88 105 THR A CA 1
ATOM 836 C C . THR A 1 105 ? -7.309 19.188 -11.539 1 95.88 105 THR A C 1
ATOM 838 O O . THR A 1 105 ? -6.867 19.797 -10.57 1 95.88 105 THR A O 1
ATOM 841 N N . THR A 1 106 ? -8.594 18.812 -11.641 1 97.81 106 THR A N 1
ATOM 842 C CA . THR A 1 106 ? -9.516 19.016 -10.531 1 97.81 106 THR A CA 1
ATOM 843 C C . THR A 1 106 ? -9.469 17.828 -9.562 1 97.81 106 THR A C 1
ATOM 845 O O . THR A 1 106 ? -8.938 16.766 -9.898 1 97.81 106 THR A O 1
ATOM 848 N N . THR A 1 107 ? -10.023 18.047 -8.43 1 97.88 107 THR A N 1
ATOM 849 C CA . THR A 1 107 ? -10.109 16.969 -7.449 1 97.88 107 THR A CA 1
ATOM 850 C C . THR A 1 107 ? -10.922 15.797 -8 1 97.88 107 THR A C 1
ATOM 852 O O . THR A 1 107 ? -10.531 14.641 -7.855 1 97.88 107 THR A O 1
ATOM 855 N N . ARG A 1 108 ? -12.055 16.078 -8.617 1 96.38 108 ARG A N 1
ATOM 856 C CA . ARG A 1 108 ? -12.883 15.039 -9.211 1 96.38 108 ARG A CA 1
ATOM 857 C C . ARG A 1 108 ? -12.109 14.25 -10.258 1 96.38 108 ARG A C 1
ATOM 859 O O . ARG A 1 108 ? -12.102 13.016 -10.234 1 96.38 108 ARG A O 1
ATOM 866 N N . GLN A 1 109 ? -11.438 14.977 -11.102 1 96.12 109 GLN A N 1
ATOM 867 C CA . GLN A 1 109 ? -10.648 14.328 -12.148 1 96.12 109 GLN A CA 1
ATOM 868 C C . GLN A 1 109 ? -9.547 13.461 -11.555 1 96.12 109 GLN A C 1
ATOM 870 O O . GLN A 1 109 ? -9.281 12.359 -12.039 1 96.12 109 GLN A O 1
ATOM 875 N N . LEU A 1 110 ? -8.922 13.984 -10.531 1 96 110 LEU A N 1
ATOM 876 C CA . LEU A 1 110 ? -7.855 13.258 -9.852 1 96 110 LEU A CA 1
ATOM 877 C C . LEU A 1 110 ? -8.367 11.914 -9.32 1 96 110 LEU A C 1
ATOM 879 O O . LEU A 1 110 ? -7.758 10.875 -9.578 1 96 110 LEU A O 1
ATOM 883 N N . ILE A 1 111 ? -9.477 11.938 -8.664 1 95.44 111 ILE A N 1
ATOM 884 C CA . ILE A 1 111 ? -10.047 10.742 -8.047 1 95.44 111 ILE A CA 1
ATOM 885 C C . ILE A 1 111 ? -10.508 9.773 -9.133 1 95.44 111 ILE A C 1
ATOM 887 O O . ILE A 1 111 ? -10.266 8.57 -9.039 1 95.44 111 ILE A O 1
ATOM 891 N N . ASP A 1 112 ? -11.078 10.266 -10.219 1 93.25 112 ASP A N 1
ATOM 892 C CA . ASP A 1 112 ? -11.531 9.438 -11.328 1 93.25 112 ASP A CA 1
ATOM 893 C C . ASP A 1 112 ? -10.359 8.719 -11.992 1 93.25 112 ASP A C 1
ATOM 895 O O . ASP A 1 112 ? -10.484 7.559 -12.383 1 93.25 112 ASP A O 1
ATOM 899 N N . GLN A 1 113 ? -9.281 9.453 -12.078 1 92.81 113 GLN A N 1
ATOM 900 C CA . GLN A 1 113 ? -8.109 8.898 -12.734 1 92.81 113 GLN A CA 1
ATOM 901 C C . GLN A 1 113 ? -7.418 7.867 -11.844 1 92.81 113 GLN A C 1
ATOM 903 O O . GLN A 1 113 ? -6.785 6.934 -12.336 1 92.81 113 GLN A O 1
ATOM 908 N N . PHE A 1 114 ? -7.59 8.07 -10.602 1 94.56 114 PHE A N 1
ATOM 909 C CA . PHE A 1 114 ? -6.941 7.164 -9.656 1 94.56 114 PHE A CA 1
ATOM 910 C C . PHE A 1 114 ? -7.746 5.879 -9.508 1 94.56 114 PHE A C 1
ATOM 912 O O . PHE A 1 114 ? -7.176 4.785 -9.508 1 94.56 114 PHE A O 1
ATOM 919 N N . MET A 1 115 ? -9.016 6.012 -9.336 1 92.56 115 MET A N 1
ATOM 920 C CA . MET A 1 115 ? -9.898 4.867 -9.148 1 92.56 115 MET A CA 1
ATOM 921 C C . MET A 1 115 ? -10.539 4.449 -10.469 1 92.56 115 MET A C 1
ATOM 923 O O . MET A 1 115 ? -11.742 4.625 -10.664 1 92.56 115 MET A O 1
ATOM 927 N N . ARG A 1 116 ? -9.773 3.834 -11.273 1 89.94 116 ARG A N 1
ATOM 928 C CA . ARG A 1 116 ? -10.25 3.383 -12.578 1 89.94 116 ARG A CA 1
ATOM 929 C C . ARG A 1 116 ? -9.453 2.172 -13.055 1 89.94 116 ARG A C 1
ATOM 931 O O . ARG A 1 116 ? -8.344 1.924 -12.586 1 89.94 116 ARG A O 1
ATOM 938 N N . PRO A 1 117 ? -10.102 1.442 -14 1 88.69 117 PRO A N 1
ATOM 939 C CA . PRO A 1 117 ? -9.289 0.425 -14.672 1 88.69 117 PRO A CA 1
ATOM 940 C C . PRO A 1 117 ? -8.039 1.008 -15.336 1 88.69 117 PRO A C 1
ATOM 942 O O . PRO A 1 117 ? -8.062 2.154 -15.789 1 88.69 117 PRO A O 1
ATOM 945 N N . PRO A 1 118 ? -6.953 0.316 -15.383 1 92.44 118 PRO A N 1
ATOM 946 C CA . PRO A 1 118 ? -6.828 -1.084 -14.969 1 92.44 118 PRO A CA 1
ATOM 947 C C . PRO A 1 118 ? -6.355 -1.231 -13.531 1 92.44 118 PRO A C 1
ATOM 949 O O . PRO A 1 118 ? -6.07 -2.344 -13.078 1 92.44 118 PRO A O 1
ATOM 952 N N . TRP A 1 119 ? -6.262 -0.128 -12.797 1 91.38 119 TRP A N 1
ATOM 953 C CA . TRP A 1 119 ? -5.652 -0.123 -11.477 1 91.38 119 TRP A CA 1
ATOM 954 C C . TRP A 1 119 ? -6.652 -0.557 -10.414 1 91.38 119 TRP A C 1
ATOM 956 O O . TRP A 1 119 ? -6.273 -1.161 -9.406 1 91.38 119 TRP A O 1
ATOM 966 N N . PHE A 1 120 ? -7.926 -0.219 -10.711 1 85.5 120 PHE A N 1
ATOM 967 C CA . PHE A 1 120 ? -9.031 -0.49 -9.805 1 85.5 120 PHE A CA 1
ATOM 968 C C . PHE A 1 120 ? -10.32 -0.764 -10.578 1 85.5 120 PHE A C 1
ATOM 970 O O . PHE A 1 120 ? -10.609 -0.089 -11.57 1 85.5 120 PHE A O 1
ATOM 977 N N . PRO A 1 121 ? -11.109 -1.825 -10.172 1 73.5 121 PRO A N 1
ATOM 978 C CA . PRO A 1 121 ? -12.172 -2.338 -11.039 1 73.5 121 PRO A CA 1
ATOM 979 C C . PRO A 1 121 ? -13.414 -1.448 -11.039 1 73.5 121 PRO A C 1
ATOM 981 O O . PRO A 1 121 ? -14.297 -1.619 -11.875 1 73.5 121 PRO A O 1
ATOM 984 N N . VAL A 1 122 ? -13.57 -0.643 -10.07 1 66.62 122 VAL A N 1
ATOM 985 C CA . VAL A 1 122 ? -14.852 0.05 -9.961 1 66.62 122 VAL A CA 1
ATOM 986 C C . VAL A 1 122 ? -14.656 1.545 -10.203 1 66.62 122 VAL A C 1
ATOM 988 O O . VAL A 1 122 ? -13.633 2.113 -9.812 1 66.62 122 VAL A O 1
ATOM 991 N N . GLU A 1 123 ? -15.602 1.983 -11.125 1 64.75 123 GLU A N 1
ATOM 992 C CA . GLU A 1 123 ? -15.625 3.436 -11.266 1 64.75 123 GLU A CA 1
ATOM 993 C C . GLU A 1 123 ? -16.281 4.098 -10.062 1 64.75 123 GLU A C 1
ATOM 995 O O . GLU A 1 123 ? -17.031 3.453 -9.328 1 64.75 123 GLU A O 1
ATOM 1000 N N . PRO A 1 124 ? -15.852 5.258 -9.766 1 58.03 124 PRO A N 1
ATOM 1001 C CA . PRO A 1 124 ? -16.359 5.984 -8.594 1 58.03 124 PRO A CA 1
ATOM 1002 C C . PRO A 1 124 ? -17.891 5.965 -8.508 1 58.03 124 PRO A C 1
ATOM 1004 O O . PRO A 1 124 ? -18.453 6.23 -7.445 1 58.03 124 PRO A O 1
ATOM 1007 N N . ASP A 1 125 ? -18.5 5.5 -9.562 1 61.09 125 ASP A N 1
ATOM 1008 C CA . ASP A 1 125 ? -19.953 5.48 -9.539 1 61.09 125 ASP A CA 1
ATOM 1009 C C . ASP A 1 125 ? -20.469 4.461 -8.531 1 61.09 125 ASP A C 1
ATOM 1011 O O . ASP A 1 125 ? -21.641 4.512 -8.133 1 61.09 125 ASP A O 1
ATOM 1015 N N . ILE A 1 126 ? -19.562 3.732 -8.062 1 68.81 126 ILE A N 1
ATOM 1016 C CA . ILE A 1 126 ? -19.969 2.748 -7.066 1 68.81 126 ILE A CA 1
ATOM 1017 C C . ILE A 1 126 ? -20.094 3.416 -5.699 1 68.81 126 ILE A C 1
ATOM 1019 O O . ILE A 1 126 ? -20.719 2.867 -4.789 1 68.81 126 ILE A O 1
ATOM 1023 N N . CYS A 1 127 ? -19.469 4.574 -5.609 1 72 127 CYS A N 1
ATOM 1024 C CA . CYS A 1 127 ? -19.562 5.312 -4.355 1 72 127 CYS A CA 1
ATOM 1025 C C . CYS A 1 127 ? -21 5.75 -4.086 1 72 127 CYS A C 1
ATOM 1027 O O . CYS A 1 127 ? -21.609 6.398 -4.934 1 72 127 CYS A O 1
ATOM 1029 N N . ARG A 1 128 ? -21.469 5.355 -2.934 1 79.69 128 ARG A N 1
ATOM 1030 C CA . ARG A 1 128 ? -22.859 5.594 -2.586 1 79.69 128 ARG A CA 1
ATOM 1031 C C . ARG A 1 128 ? -23 6.766 -1.619 1 79.69 128 ARG A C 1
ATOM 1033 O O . ARG A 1 128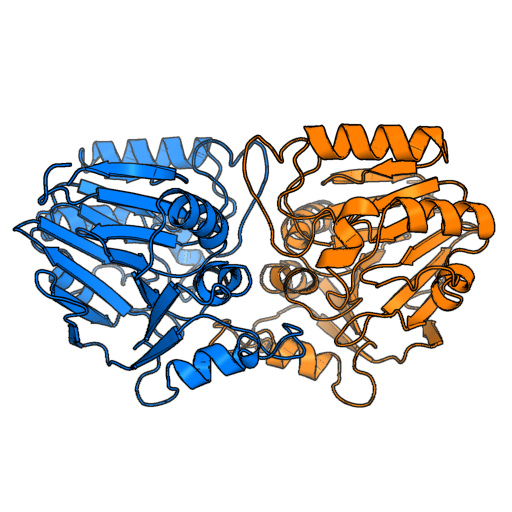 ? -24.109 7.219 -1.331 1 79.69 128 ARG A O 1
ATOM 1040 N N . ALA A 1 129 ? -21.766 7.219 -1.165 1 87.31 129 ALA A N 1
ATOM 1041 C CA . ALA A 1 129 ? -21.797 8.398 -0.309 1 87.31 129 ALA A CA 1
ATOM 1042 C C . ALA A 1 129 ? -22.062 9.664 -1.122 1 87.31 129 ALA A C 1
ATOM 1044 O O . ALA A 1 129 ? -21.969 9.648 -2.352 1 87.31 129 ALA A O 1
ATOM 1045 N N . THR A 1 130 ? -22.531 10.711 -0.409 1 93.56 130 THR A N 1
ATOM 1046 C CA . THR A 1 130 ? -22.531 12.031 -1.029 1 93.56 130 THR A CA 1
ATOM 1047 C C . THR A 1 130 ? -21.109 12.586 -1.115 1 93.56 130 THR A C 1
ATOM 1049 O O . THR A 1 130 ? -20.516 12.945 -0.097 1 93.56 130 THR A O 1
ATOM 1052 N N . LEU A 1 131 ? -20.641 12.68 -2.334 1 94.94 131 LEU A 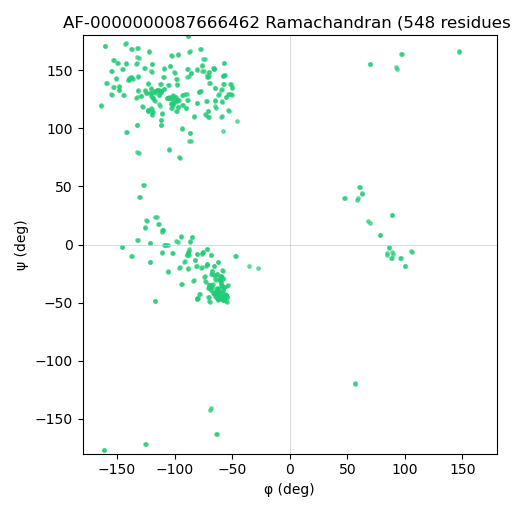N 1
ATOM 1053 C CA . LEU A 1 131 ? -19.266 13.125 -2.514 1 94.94 131 LEU A CA 1
ATOM 1054 C C . LEU A 1 131 ? -19.234 14.57 -3.002 1 94.94 131 LEU A C 1
ATOM 1056 O O . LEU A 1 131 ? -19.938 14.93 -3.938 1 94.94 131 LEU A O 1
ATOM 1060 N N . GLY A 1 132 ? -18.5 15.383 -2.281 1 96.31 132 GLY A N 1
ATOM 1061 C CA . GLY A 1 132 ? -18.125 16.703 -2.764 1 96.31 132 GLY A CA 1
ATOM 1062 C C . GLY A 1 132 ? -16.672 16.781 -3.205 1 96.31 132 GLY A C 1
ATOM 1063 O O . GLY A 1 132 ? -15.789 16.188 -2.578 1 96.31 132 GLY A O 1
ATOM 1064 N N . PHE A 1 133 ? -16.469 17.422 -4.281 1 97.69 133 PHE A N 1
ATOM 1065 C CA . PHE A 1 133 ? -15.125 17.672 -4.773 1 97.69 133 PHE A CA 1
ATOM 1066 C C . PHE A 1 133 ? -14.789 19.156 -4.715 1 97.69 133 PHE A C 1
ATOM 1068 O O . PHE A 1 133 ? -15.477 19.984 -5.328 1 97.69 133 PHE A O 1
ATOM 1075 N N . ARG A 1 134 ? -13.75 19.422 -3.938 1 98.31 134 ARG A N 1
ATOM 1076 C CA . ARG A 1 134 ? -13.398 20.812 -3.646 1 98.31 134 ARG A CA 1
ATOM 1077 C C . ARG A 1 134 ? -11.992 21.141 -4.133 1 98.31 134 ARG A C 1
ATOM 1079 O O . ARG A 1 134 ? -11.016 20.578 -3.633 1 98.31 134 ARG A O 1
ATOM 1086 N N . ASP A 1 135 ? -11.961 22.062 -5.066 1 98.62 135 ASP A N 1
ATOM 1087 C CA . ASP A 1 135 ? -10.68 22.5 -5.609 1 98.62 135 ASP A CA 1
ATOM 1088 C C . ASP A 1 135 ? -10.211 23.797 -4.934 1 98.62 135 ASP A C 1
ATOM 1090 O O . ASP A 1 135 ? -11.016 24.688 -4.66 1 98.62 135 ASP A O 1
ATOM 1094 N N . PHE A 1 136 ? -8.953 23.844 -4.625 1 98.75 136 PHE A N 1
ATOM 1095 C CA . PHE A 1 136 ? -8.352 25.078 -4.141 1 98.75 136 PHE A CA 1
ATOM 1096 C C . PHE A 1 136 ? -6.938 25.25 -4.691 1 98.75 136 PHE A C 1
ATOM 1098 O O . PHE A 1 136 ? -6.477 24.422 -5.484 1 98.75 136 PHE A O 1
ATOM 1105 N N . LYS A 1 137 ? -6.312 26.312 -4.484 1 98.31 137 LYS A N 1
ATOM 1106 C CA . LYS A 1 137 ? -4.91 26.531 -4.828 1 98.31 137 LYS A CA 1
ATOM 1107 C C . LYS A 1 137 ? -4.09 26.875 -3.588 1 98.31 137 LYS A C 1
ATOM 1109 O O . LYS A 1 137 ? -4.617 27.438 -2.621 1 98.31 137 LYS A O 1
ATOM 1114 N N . ALA A 1 138 ? -2.834 26.484 -3.637 1 98 138 ALA A N 1
ATOM 1115 C CA . ALA A 1 138 ? -1.958 26.859 -2.529 1 98 138 ALA A CA 1
ATOM 1116 C C . ALA A 1 138 ? -2.035 28.359 -2.256 1 98 138 ALA A C 1
ATOM 1118 O O . ALA A 1 138 ? -2.055 29.172 -3.186 1 98 138 ALA A O 1
ATOM 1119 N N . GLY A 1 139 ? -2.072 28.719 -1.04 1 98.44 139 GLY A N 1
ATOM 1120 C CA . GLY A 1 139 ? -2.217 30.109 -0.649 1 98.44 139 GLY A CA 1
ATOM 1121 C C . GLY A 1 139 ? -3.633 30.469 -0.245 1 98.44 139 GLY A C 1
ATOM 1122 O O . GLY A 1 139 ? -3.855 31.484 0.419 1 98.44 139 GLY A O 1
ATOM 1123 N N . ASP A 1 140 ? -4.625 29.672 -0.633 1 98.62 140 ASP A N 1
ATOM 1124 C CA . ASP A 1 140 ? -6.016 29.906 -0.246 1 98.62 140 ASP A CA 1
ATOM 1125 C C . ASP A 1 140 ? -6.223 29.641 1.242 1 98.62 140 ASP A C 1
ATOM 1127 O O . ASP A 1 140 ? -5.527 28.797 1.832 1 98.62 140 ASP A O 1
ATOM 1131 N N . VAL A 1 141 ? -7.105 30.359 1.797 1 98.69 141 VAL A N 1
ATOM 1132 C CA . VAL A 1 141 ? -7.625 30.078 3.131 1 98.69 141 VAL A CA 1
ATOM 1133 C C . VAL A 1 141 ? -8.93 29.297 3.025 1 98.69 141 VAL A C 1
ATOM 1135 O O . VAL A 1 141 ? -9.875 29.734 2.365 1 98.69 141 VAL A O 1
ATOM 1138 N N . LEU A 1 142 ? -8.938 28.078 3.578 1 98.69 142 LEU A N 1
ATOM 1139 C CA . LEU A 1 142 ? -10.102 27.203 3.51 1 98.69 142 LEU A CA 1
ATOM 1140 C C . LEU A 1 142 ? -10.906 27.266 4.805 1 98.69 142 LEU A C 1
ATOM 1142 O O . LEU A 1 142 ? -10.336 27.391 5.891 1 98.69 142 LEU A O 1
ATOM 1146 N N . GLU A 1 143 ? -12.195 27.219 4.699 1 97.31 143 GLU A N 1
ATOM 1147 C CA . GLU A 1 143 ? -13.125 27.125 5.82 1 97.31 143 GLU A CA 1
ATOM 1148 C C . GLU A 1 143 ? -14.156 26.016 5.59 1 97.31 143 GLU A C 1
ATOM 1150 O O . GLU A 1 143 ? -15.305 26.297 5.25 1 97.31 143 GLU A O 1
ATOM 1155 N N . PRO A 1 144 ? -13.688 24.797 5.828 1 95.38 144 PRO A N 1
ATOM 1156 C CA . PRO A 1 144 ? -14.586 23.672 5.52 1 95.38 144 PRO A CA 1
ATOM 1157 C C . PRO A 1 144 ? -15.883 23.719 6.324 1 95.38 144 PRO A C 1
ATOM 1159 O O . PRO A 1 144 ? -16.906 23.203 5.879 1 95.38 144 PRO A O 1
ATOM 1162 N N . HIS A 1 145 ? -15.914 24.266 7.523 1 90.75 145 HIS A N 1
ATOM 1163 C CA . HIS A 1 145 ? -17.094 24.547 8.344 1 90.75 145 HIS A CA 1
ATOM 1164 C C . HIS A 1 145 ? -16.781 25.578 9.414 1 90.75 145 HIS A C 1
ATOM 1166 O O . HIS A 1 145 ? -15.617 25.938 9.625 1 90.75 145 HIS A O 1
ATOM 1172 N N . ALA A 1 146 ? -17.828 26.016 10.055 1 90.69 146 ALA A N 1
ATOM 1173 C CA . ALA A 1 146 ? -17.688 27.109 11.016 1 90.69 146 ALA A CA 1
ATOM 1174 C C . ALA A 1 146 ? -16.766 26.703 12.164 1 90.69 146 ALA A C 1
ATOM 1176 O O . ALA A 1 146 ? -16.859 25.594 12.695 1 90.69 146 ALA A O 1
ATOM 1177 N N . GLY A 1 147 ? -15.789 27.562 12.422 1 89.56 147 GLY A N 1
ATOM 1178 C CA . GLY A 1 147 ? -14.961 27.375 13.602 1 89.56 147 GLY A CA 1
ATOM 1179 C C . GLY A 1 147 ? -13.57 26.859 13.281 1 89.56 147 GLY A C 1
ATOM 1180 O O . GLY A 1 147 ? -12.695 26.828 14.148 1 89.56 147 GLY A O 1
ATOM 1181 N N . ILE A 1 148 ? -13.359 26.531 12 1 94 148 ILE A N 1
ATOM 1182 C CA . ILE A 1 148 ? -12.039 26.016 11.641 1 94 148 ILE A CA 1
ATOM 1183 C C . ILE A 1 148 ? -11.523 26.734 10.398 1 94 148 ILE A C 1
ATOM 1185 O O . ILE A 1 148 ? -12.281 26.984 9.453 1 94 148 ILE A O 1
ATOM 1189 N N . VAL A 1 149 ? -10.297 27.172 10.484 1 97.25 149 VAL A N 1
ATOM 1190 C CA . VAL A 1 149 ? -9.617 27.828 9.375 1 97.25 149 VAL A CA 1
ATOM 1191 C C . VAL A 1 149 ? -8.359 27.062 9 1 97.25 149 VAL A C 1
ATOM 1193 O O . VAL A 1 149 ? -7.578 26.672 9.875 1 97.25 149 VAL A O 1
ATOM 1196 N N . ILE A 1 150 ? -8.211 26.781 7.68 1 98.69 150 ILE A N 1
ATOM 1197 C CA . ILE A 1 150 ? -7.039 26.062 7.195 1 98.69 150 ILE A CA 1
ATOM 1198 C C . ILE A 1 150 ? -6.285 26.938 6.191 1 98.69 150 ILE A C 1
ATOM 1200 O O . ILE A 1 150 ? -6.805 27.25 5.117 1 98.69 150 ILE A O 1
ATOM 1204 N N . ARG A 1 151 ? -5.117 27.359 6.566 1 98.81 151 ARG A N 1
ATOM 1205 C CA . ARG A 1 151 ? -4.23 28.047 5.633 1 98.81 151 ARG A CA 1
ATOM 1206 C C . ARG A 1 151 ? -3.348 27.047 4.887 1 98.81 151 ARG A C 1
ATOM 1208 O O . ARG A 1 151 ? -2.971 26.016 5.434 1 98.81 151 ARG A O 1
ATOM 1215 N N . THR A 1 152 ? -3.098 27.375 3.627 1 98.81 152 THR A N 1
ATOM 1216 C CA . THR A 1 152 ? -2.369 26.438 2.791 1 98.81 152 THR A CA 1
ATOM 1217 C C . THR A 1 152 ? -1.146 27.094 2.164 1 98.81 152 THR A C 1
ATOM 1219 O O . THR A 1 152 ? -1.115 28.312 1.989 1 98.81 152 THR A O 1
ATOM 1222 N N . ALA A 1 153 ? -0.152 26.344 1.882 1 98.62 153 ALA A N 1
ATOM 1223 C CA . ALA A 1 153 ? 1.053 26.797 1.194 1 98.62 153 ALA A CA 1
ATOM 1224 C C . ALA A 1 153 ? 1.67 25.672 0.365 1 98.62 153 ALA A C 1
ATOM 1226 O O . ALA A 1 153 ? 1.424 24.5 0.625 1 98.62 153 ALA A O 1
ATOM 1227 N N . THR A 1 154 ? 2.412 26.062 -0.635 1 98.06 154 THR A N 1
ATOM 1228 C CA . THR A 1 154 ? 3.146 25.094 -1.438 1 98.06 154 THR A CA 1
ATOM 1229 C C . THR A 1 154 ? 4.398 24.625 -0.706 1 98.06 154 THR A C 1
ATOM 1231 O O . THR A 1 154 ? 5.133 25.438 -0.137 1 98.06 154 THR A O 1
ATOM 1234 N N . LEU A 1 155 ? 4.598 23.359 -0.662 1 98 155 LEU A N 1
ATOM 1235 C CA . LEU A 1 155 ? 5.84 22.781 -0.157 1 98 155 LEU A CA 1
ATOM 1236 C C . LEU A 1 155 ? 6.73 22.328 -1.306 1 98 155 LEU A C 1
ATOM 1238 O O . LEU A 1 155 ? 6.266 22.188 -2.439 1 98 155 LEU A O 1
ATOM 1242 N N . ASN A 1 156 ? 8.008 22.125 -1.029 1 97.25 156 ASN A N 1
ATOM 1243 C CA . ASN A 1 156 ? 9 21.719 -2.02 1 97.25 156 ASN A CA 1
ATOM 1244 C C . ASN A 1 156 ? 9.047 20.203 -2.197 1 97.25 156 ASN A C 1
ATOM 1246 O O . ASN A 1 156 ? 9.805 19.516 -1.513 1 97.25 156 ASN A O 1
ATOM 1250 N N . HIS A 1 157 ? 8.25 19.719 -3.068 1 96.69 157 HIS A N 1
ATOM 1251 C CA . HIS A 1 157 ? 8.117 18.297 -3.316 1 96.69 157 HIS A CA 1
ATOM 1252 C C . HIS A 1 157 ? 7.773 18.016 -4.777 1 96.69 157 HIS A C 1
ATOM 1254 O O . HIS A 1 157 ? 6.953 18.719 -5.371 1 96.69 157 HIS A O 1
ATOM 1260 N N . PRO A 1 158 ? 8.492 17.047 -5.41 1 93.25 158 PRO A N 1
ATOM 1261 C CA . PRO A 1 158 ? 8.156 16.703 -6.793 1 93.25 158 PRO A CA 1
ATOM 1262 C C . PRO A 1 158 ? 6.668 16.438 -6.984 1 93.25 158 PRO A C 1
ATOM 1264 O O . PRO A 1 158 ? 6.07 15.672 -6.219 1 93.25 158 PRO A O 1
ATOM 1267 N N . GLY A 1 159 ? 6.07 17.078 -7.945 1 91.44 159 GLY A N 1
ATOM 1268 C CA . GLY A 1 159 ? 4.656 16.875 -8.227 1 91.44 159 GLY A CA 1
ATOM 1269 C C . GLY A 1 159 ? 3.76 17.828 -7.445 1 91.44 159 GLY A C 1
ATOM 1270 O O . GLY A 1 159 ? 2.555 17.891 -7.691 1 91.44 159 GLY A O 1
ATOM 1271 N N . GLY A 1 160 ? 4.387 18.531 -6.543 1 94.5 160 GLY A N 1
ATOM 1272 C CA . GLY A 1 160 ? 3.631 19.469 -5.727 1 94.5 160 GLY A CA 1
ATOM 1273 C C . GLY A 1 160 ? 3.15 18.875 -4.418 1 94.5 160 GLY A C 1
ATOM 1274 O O . GLY A 1 160 ? 2.877 17.672 -4.344 1 94.5 160 GLY A O 1
ATOM 1275 N N . CYS A 1 161 ? 3.01 19.656 -3.477 1 97.75 161 CYS A N 1
ATOM 1276 C CA . CYS A 1 161 ? 2.521 19.266 -2.16 1 97.75 161 CYS A CA 1
ATOM 1277 C C . CYS A 1 161 ? 1.966 20.469 -1.403 1 97.75 161 CYS A C 1
ATOM 1279 O O . CYS A 1 161 ? 2.531 21.562 -1.464 1 97.75 161 CYS A O 1
ATOM 1281 N N . ILE A 1 162 ? 0.898 20.281 -0.74 1 98.81 162 ILE A N 1
ATOM 1282 C CA . ILE A 1 162 ? 0.275 21.328 0.052 1 98.81 162 ILE A CA 1
ATOM 1283 C C . ILE A 1 162 ? 0.607 21.141 1.529 1 98.81 162 ILE A C 1
ATOM 1285 O O . ILE A 1 162 ? 0.464 20.031 2.061 1 98.81 162 ILE A O 1
ATOM 1289 N N . GLY A 1 163 ? 1.116 22.172 2.182 1 98.81 163 GLY A N 1
ATOM 1290 C CA . GLY A 1 163 ? 1.132 22.25 3.633 1 98.81 163 GLY A CA 1
ATOM 1291 C C . GLY A 1 163 ? -0.12 22.875 4.215 1 98.81 163 GLY A C 1
ATOM 1292 O O . GLY A 1 163 ? -0.763 23.703 3.566 1 98.81 163 GLY A O 1
ATOM 1293 N N . TYR A 1 164 ? -0.5 22.484 5.434 1 98.88 164 TYR A N 1
ATOM 1294 C CA . TYR A 1 164 ? -1.719 22.953 6.074 1 98.88 164 TYR A CA 1
ATOM 1295 C C . TYR A 1 164 ? -1.417 23.547 7.445 1 98.88 164 TYR A C 1
ATOM 1297 O O . TYR A 1 164 ? -0.634 22.984 8.211 1 98.88 164 TYR A O 1
ATOM 1305 N N . ARG A 1 165 ? -1.933 24.688 7.734 1 98.81 165 ARG A N 1
ATOM 1306 C CA . ARG A 1 165 ? -2.035 25.25 9.07 1 98.81 165 ARG A CA 1
ATOM 1307 C C . ARG A 1 165 ? -3.488 25.312 9.531 1 98.81 165 ARG A C 1
ATOM 1309 O O . ARG A 1 165 ? -4.266 26.141 9.031 1 98.81 165 ARG A O 1
ATOM 1316 N N . VAL A 1 166 ? -3.848 24.438 10.461 1 98.06 166 VAL A N 1
ATOM 1317 C CA . VAL A 1 166 ? -5.219 24.344 10.945 1 98.06 166 VAL A CA 1
ATOM 1318 C C . VAL A 1 166 ? -5.371 25.141 12.242 1 98.06 166 VAL A C 1
ATOM 1320 O O . VAL A 1 166 ? -4.621 24.938 13.195 1 98.06 166 VAL A O 1
ATOM 1323 N N . GLU A 1 167 ? -6.293 26.031 12.227 1 96.44 167 GLU A N 1
ATOM 1324 C CA . GLU A 1 167 ? -6.574 26.875 13.383 1 96.44 167 GLU A CA 1
ATOM 1325 C C . GLU A 1 167 ? -7.996 26.656 13.891 1 96.44 167 GLU A C 1
ATOM 1327 O O . GLU A 1 167 ? -8.953 26.75 13.125 1 96.44 167 GLU A O 1
ATOM 1332 N N . TRP A 1 168 ? -8.016 26.359 15.156 1 92.12 168 TRP A N 1
ATOM 1333 C CA . TRP A 1 168 ? -9.312 26.172 15.789 1 92.12 168 TRP A CA 1
ATOM 1334 C C . TRP A 1 168 ? -9.234 26.438 17.297 1 92.12 168 TRP A C 1
ATOM 1336 O O . TRP A 1 168 ? -8.406 25.859 17.984 1 92.12 168 TRP A O 1
ATOM 1346 N N . ALA A 1 169 ? -10.172 27.297 17.766 1 89.94 169 ALA A N 1
ATOM 1347 C CA . ALA A 1 169 ? -10.328 27.609 19.188 1 89.94 169 ALA A CA 1
ATOM 1348 C C . ALA A 1 169 ? -8.984 27.938 19.828 1 89.94 169 ALA A C 1
ATOM 1350 O O . ALA A 1 169 ? -8.656 27.406 20.891 1 89.94 169 ALA A O 1
ATOM 1351 N N . GLY A 1 170 ? -8.188 28.641 19.125 1 91.94 170 GLY A N 1
ATOM 1352 C CA . GLY A 1 170 ? -6.926 29.125 19.672 1 91.94 170 GLY A CA 1
ATOM 1353 C C . GLY A 1 170 ? -5.797 28.125 19.547 1 91.94 170 GLY A C 1
ATOM 1354 O O . GLY A 1 170 ? -4.656 28.422 19.906 1 91.94 170 GLY A O 1
ATOM 1355 N N . ARG A 1 171 ? -6.102 27 19.031 1 94.81 171 ARG A N 1
ATOM 1356 C CA . ARG A 1 171 ? -5.078 25.984 18.812 1 94.81 171 ARG A CA 1
ATOM 1357 C C . ARG A 1 171 ? -4.629 25.953 17.359 1 94.81 171 ARG A C 1
ATOM 1359 O O . ARG A 1 171 ? -5.422 26.219 16.453 1 94.81 171 ARG A O 1
ATOM 1366 N N . VAL A 1 172 ? -3.359 25.609 17.203 1 97.38 172 VAL A N 1
ATOM 1367 C CA . VAL A 1 172 ? -2.785 25.625 15.867 1 97.38 172 VAL A CA 1
ATOM 1368 C C . VAL A 1 172 ? -2.018 24.328 15.617 1 97.38 172 VAL A C 1
ATOM 1370 O O . VAL A 1 172 ? -1.169 23.938 16.422 1 97.38 172 VAL A O 1
ATOM 1373 N N . ILE A 1 173 ? -2.352 23.656 14.523 1 98.19 173 ILE A N 1
ATOM 1374 C CA . ILE A 1 173 ? -1.611 22.5 14.039 1 98.19 173 ILE A CA 1
ATOM 1375 C C . ILE A 1 173 ? -1.035 22.797 12.656 1 98.19 173 ILE A C 1
ATOM 1377 O O . ILE A 1 173 ? -1.763 23.203 11.75 1 98.19 173 ILE A O 1
ATOM 1381 N N . ALA A 1 174 ? 0.208 22.656 12.547 1 98.88 174 ALA A N 1
ATOM 1382 C CA . ALA A 1 174 ? 0.864 22.828 11.258 1 98.88 174 ALA A CA 1
ATOM 1383 C C . ALA A 1 174 ? 1.296 21.484 10.688 1 98.88 174 ALA A C 1
ATOM 1385 O O . ALA A 1 174 ? 1.956 20.688 11.367 1 98.88 174 ALA A O 1
ATOM 1386 N N . MET A 1 175 ? 0.896 21.188 9.469 1 98.75 175 MET A N 1
ATOM 1387 C CA . MET A 1 175 ? 1.274 19.953 8.773 1 98.75 175 MET A CA 1
ATOM 1388 C C . MET A 1 175 ? 2.195 20.25 7.598 1 98.75 175 MET A C 1
ATOM 1390 O O . MET A 1 175 ? 1.741 20.719 6.555 1 98.75 175 MET A O 1
ATOM 1394 N N . ILE A 1 176 ? 3.445 19.984 7.824 1 98.25 176 ILE A N 1
ATOM 1395 C CA . ILE A 1 176 ? 4.473 20.156 6.801 1 98.25 176 ILE A CA 1
ATOM 1396 C C . ILE A 1 176 ? 4.895 18.812 6.25 1 98.25 176 ILE A C 1
ATOM 1398 O O . ILE A 1 176 ? 5.922 18.25 6.652 1 98.25 176 ILE A O 1
ATOM 1402 N N . TYR A 1 177 ? 4.129 18.234 5.266 1 90.69 177 TYR A N 1
ATOM 1403 C CA . TYR A 1 177 ? 4.285 16.906 4.68 1 90.69 177 TYR A CA 1
ATOM 1404 C C . TYR A 1 177 ? 5.551 16.828 3.838 1 90.69 177 TYR A C 1
ATOM 1406 O O . TYR A 1 177 ? 6.609 17.312 4.254 1 90.69 177 TYR A O 1
ATOM 1414 N N . ASP A 1 178 ? 5.469 16.141 2.775 1 97.62 178 ASP A N 1
ATOM 1415 C CA . ASP A 1 178 ? 6.586 15.836 1.888 1 97.62 178 ASP A CA 1
ATOM 1416 C C . ASP A 1 178 ? 7.23 17.125 1.363 1 97.62 178 ASP A C 1
ATOM 1418 O O . ASP A 1 178 ? 6.609 17.875 0.607 1 97.62 178 ASP A O 1
ATOM 1422 N N . THR A 1 179 ? 8.469 17.359 1.853 1 98.06 179 THR A N 1
ATOM 1423 C CA . THR A 1 179 ? 9.219 18.531 1.427 1 98.06 179 THR A CA 1
ATOM 1424 C C . THR A 1 179 ? 10.727 18.266 1.487 1 98.06 179 THR A C 1
ATOM 1426 O O . THR A 1 179 ? 11.195 17.531 2.361 1 98.06 179 THR A O 1
ATOM 1429 N N . GLU A 1 180 ? 11.406 18.766 0.572 1 97.56 180 GLU A N 1
ATOM 1430 C CA . GLU A 1 180 ? 12.867 18.75 0.613 1 97.56 180 GLU A CA 1
ATOM 1431 C C . GLU A 1 180 ? 13.414 20.109 1.03 1 97.56 180 GLU A C 1
ATOM 1433 O O . GLU A 1 180 ? 13.156 21.125 0.373 1 97.56 180 GLU A O 1
ATOM 1438 N N . HIS A 1 181 ? 14.086 20.094 2.15 1 96.06 181 HIS A N 1
ATOM 1439 C CA . HIS A 1 181 ? 14.688 21.344 2.605 1 96.06 181 HIS A CA 1
ATOM 1440 C C . HIS A 1 181 ? 15.945 21.672 1.805 1 96.06 181 HIS A C 1
ATOM 1442 O O . HIS A 1 181 ? 16.562 20.781 1.21 1 96.06 181 HIS A O 1
ATOM 1448 N N . MET A 1 182 ? 16.234 22.938 1.749 1 93.56 182 MET A N 1
ATOM 1449 C CA . MET A 1 182 ? 17.484 23.406 1.157 1 93.56 182 MET A CA 1
ATOM 1450 C C . MET A 1 182 ? 18.531 23.703 2.236 1 93.56 182 MET A C 1
ATOM 1452 O O . MET A 1 182 ? 18.25 24.438 3.186 1 93.56 182 MET A O 1
ATOM 1456 N N . ALA A 1 183 ? 19.672 23.078 2.002 1 88.38 183 ALA A N 1
ATOM 1457 C CA . ALA A 1 183 ? 20.734 23.25 2.992 1 88.38 183 ALA A CA 1
ATOM 1458 C C . ALA A 1 183 ? 21.031 24.734 3.203 1 88.38 183 ALA A C 1
ATOM 1460 O O . ALA A 1 183 ? 21.188 25.484 2.24 1 88.38 183 ALA A O 1
ATOM 1461 N N . GLY A 1 184 ? 20.984 25.109 4.445 1 89.25 184 GLY A N 1
ATOM 1462 C CA . GLY A 1 184 ? 21.406 26.453 4.805 1 89.25 184 GLY A CA 1
ATOM 1463 C C . GLY A 1 184 ? 20.312 27.484 4.637 1 89.25 184 GLY A C 1
ATOM 1464 O O . GLY A 1 184 ? 20.5 28.656 4.953 1 89.25 184 GLY A O 1
ATOM 1465 N N . LYS A 1 185 ? 19.219 27.078 4.066 1 94 185 LYS A N 1
ATOM 1466 C CA . LYS A 1 185 ? 18.109 28 3.881 1 94 185 LYS A CA 1
ATOM 1467 C C . LYS A 1 185 ? 16.875 27.516 4.629 1 94 185 LYS A C 1
ATOM 1469 O O . LYS A 1 185 ? 16.5 26.344 4.543 1 94 185 LYS A O 1
ATOM 1474 N N . LEU A 1 186 ? 16.344 28.453 5.348 1 95.38 186 LEU A N 1
ATOM 1475 C CA . LEU A 1 186 ? 15.094 28.125 6.031 1 95.38 186 LEU A CA 1
ATOM 1476 C C . LEU A 1 186 ? 13.914 28.188 5.07 1 95.38 186 LEU A C 1
ATOM 1478 O O . LEU A 1 186 ? 13.773 29.156 4.316 1 95.38 186 LEU A O 1
ATOM 1482 N N . ASP A 1 187 ? 13.133 27.188 5.078 1 96.38 187 ASP A N 1
ATOM 1483 C CA . ASP A 1 187 ? 11.938 27.141 4.242 1 96.38 187 ASP A CA 1
ATOM 1484 C C . ASP A 1 187 ? 10.875 28.125 4.75 1 96.38 187 ASP A C 1
ATOM 1486 O O . ASP A 1 187 ? 10.227 27.859 5.77 1 96.38 187 ASP A O 1
ATOM 1490 N N . GLN A 1 188 ? 10.641 29.156 4.035 1 97 188 GLN A N 1
ATOM 1491 C CA . GLN A 1 188 ? 9.75 30.219 4.488 1 97 188 GLN A CA 1
ATOM 1492 C C . GLN A 1 188 ? 8.297 29.75 4.508 1 97 188 GLN A C 1
ATOM 1494 O O . GLN A 1 188 ? 7.512 30.172 5.363 1 97 188 GLN A O 1
ATOM 1499 N N . ALA A 1 189 ? 7.918 28.969 3.557 1 97.38 189 ALA A N 1
ATOM 1500 C CA . ALA A 1 189 ? 6.566 28.406 3.551 1 97.38 189 ALA A CA 1
ATOM 1501 C C . ALA A 1 189 ? 6.312 27.562 4.797 1 97.38 189 ALA A C 1
ATOM 1503 O O . ALA A 1 189 ? 5.285 27.734 5.465 1 97.38 189 ALA A O 1
ATOM 1504 N N . ALA A 1 190 ? 7.273 26.719 5.102 1 98.19 190 ALA A N 1
ATOM 1505 C CA . ALA A 1 190 ? 7.16 25.891 6.301 1 98.19 190 ALA A CA 1
ATOM 1506 C C . ALA A 1 190 ? 7.102 26.766 7.555 1 98.19 190 ALA A C 1
ATOM 1508 O O . ALA A 1 190 ? 6.262 26.531 8.43 1 98.19 190 ALA A O 1
ATOM 1509 N N . LEU A 1 191 ? 7.949 27.766 7.609 1 98.44 191 LEU A N 1
ATOM 1510 C CA . LEU A 1 191 ? 7.996 28.641 8.773 1 98.44 191 LEU A CA 1
ATOM 1511 C C . LEU A 1 191 ? 6.676 29.375 8.961 1 98.44 191 LEU A C 1
ATOM 1513 O O . LEU A 1 191 ? 6.18 29.5 10.078 1 98.44 191 LEU A O 1
ATOM 1517 N N . SER A 1 192 ? 6.152 29.844 7.879 1 98.25 192 SER A N 1
ATOM 1518 C CA . SER A 1 192 ? 4.895 30.578 7.941 1 98.25 192 SER A CA 1
ATOM 1519 C C . SER A 1 192 ? 3.766 29.703 8.469 1 98.25 192 SER A C 1
ATOM 1521 O O . SER A 1 192 ? 2.936 30.156 9.258 1 98.25 192 SER A O 1
ATOM 1523 N N . LEU A 1 193 ? 3.691 28.469 8.125 1 98.75 193 LEU A N 1
ATOM 1524 C CA . LEU A 1 193 ? 2.666 27.531 8.586 1 98.75 193 LEU A CA 1
ATOM 1525 C C . LEU A 1 193 ? 2.893 27.156 10.047 1 98.75 193 LEU A C 1
ATOM 1527 O O . LEU A 1 193 ? 1.934 26.969 10.797 1 98.75 193 LEU A O 1
ATOM 1531 N N . MET A 1 194 ? 4.141 27.109 10.492 1 98.75 194 MET A N 1
ATOM 1532 C CA . MET A 1 194 ? 4.512 26.531 11.781 1 98.75 194 MET A CA 1
ATOM 1533 C C . MET A 1 194 ? 4.508 27.594 12.875 1 98.75 194 MET A C 1
ATOM 1535 O O . MET A 1 194 ? 4.547 27.266 14.062 1 98.75 194 MET A O 1
ATOM 1539 N N . GLU A 1 195 ? 4.473 28.844 12.5 1 98.69 195 GLU A N 1
ATOM 1540 C CA . GLU A 1 195 ? 4.68 29.922 13.453 1 98.69 195 GLU A CA 1
ATOM 1541 C C . GLU A 1 195 ? 3.732 29.797 14.648 1 98.69 195 GLU A C 1
ATOM 1543 O O . GLU A 1 195 ? 2.512 29.859 14.484 1 98.69 195 GLU A O 1
ATOM 1548 N N . GLY A 1 196 ? 4.281 29.594 15.773 1 98.56 196 GLY A N 1
ATOM 1549 C CA . GLY A 1 196 ? 3.545 29.578 17.031 1 98.56 196 GLY A CA 1
ATOM 1550 C C . GLY A 1 196 ? 2.604 28.391 17.156 1 98.56 196 GLY A C 1
ATOM 1551 O O . GLY A 1 196 ? 1.667 28.422 17.969 1 98.56 196 GLY A O 1
ATOM 1552 N N . ALA A 1 197 ? 2.805 27.359 16.422 1 98.62 197 ALA A N 1
ATOM 1553 C CA . ALA A 1 197 ? 1.884 26.234 16.422 1 98.62 197 ALA A CA 1
ATOM 1554 C C . ALA A 1 197 ? 1.979 25.453 17.734 1 98.62 197 ALA A C 1
ATOM 1556 O O . ALA A 1 197 ? 3.055 25.344 18.328 1 98.62 197 ALA A O 1
ATOM 1557 N N . ASP A 1 198 ? 0.853 24.953 18.188 1 98.25 198 ASP A N 1
ATOM 1558 C CA . ASP A 1 198 ? 0.84 24.031 19.312 1 98.25 198 ASP A CA 1
ATOM 1559 C C . ASP A 1 198 ? 1.503 22.703 18.953 1 98.25 198 ASP A C 1
ATOM 1561 O O . ASP A 1 198 ? 2.15 22.062 19.781 1 98.25 198 ASP A O 1
ATOM 1565 N N . LEU A 1 199 ? 1.34 22.297 17.719 1 98.62 199 LEU A N 1
ATOM 1566 C CA . LEU A 1 199 ? 1.928 21.078 17.156 1 98.62 199 LEU A CA 1
ATOM 1567 C C . LEU A 1 199 ? 2.32 21.281 15.703 1 98.62 199 LEU A C 1
ATOM 1569 O O . LEU A 1 199 ? 1.526 21.781 14.906 1 98.62 199 LEU A O 1
ATOM 1573 N N . ALA A 1 200 ? 3.514 20.953 15.422 1 98.88 200 ALA A N 1
ATOM 1574 C CA . ALA A 1 200 ? 3.945 20.828 14.031 1 98.88 200 ALA A CA 1
ATOM 1575 C C . ALA A 1 200 ? 4.246 19.375 13.68 1 98.88 200 ALA A C 1
ATOM 1577 O O . ALA A 1 200 ? 4.867 18.656 14.469 1 98.88 200 ALA A O 1
ATOM 1578 N N . ILE A 1 201 ? 3.723 18.953 12.625 1 98.88 201 ILE A N 1
ATOM 1579 C CA . ILE A 1 201 ? 4.027 17.656 12.031 1 98.88 201 ILE A CA 1
ATOM 1580 C C . ILE A 1 201 ? 4.957 17.828 10.836 1 98.88 201 ILE A C 1
ATOM 1582 O O . ILE A 1 201 ? 4.648 18.594 9.906 1 98.88 201 ILE A O 1
ATOM 1586 N N . TYR A 1 202 ? 6.062 17.172 10.773 1 98.88 202 TYR A N 1
ATOM 1587 C CA . TYR A 1 202 ? 7.09 17.484 9.789 1 98.88 202 TYR A CA 1
ATOM 1588 C C . TYR A 1 202 ? 7.641 16.203 9.164 1 98.88 202 TYR A C 1
ATOM 1590 O O . TYR A 1 202 ? 7.781 15.18 9.844 1 98.88 202 TYR A O 1
ATOM 1598 N N . ASP A 1 203 ? 7.938 16.25 7.879 1 98.62 203 ASP A N 1
ATOM 1599 C CA . ASP A 1 203 ? 8.57 15.172 7.137 1 98.62 203 ASP A CA 1
ATOM 1600 C C . ASP A 1 203 ? 9.984 14.898 7.656 1 98.62 203 ASP A C 1
ATOM 1602 O O . ASP A 1 203 ? 10.867 15.742 7.531 1 98.62 203 ASP A O 1
ATOM 1606 N N . THR A 1 204 ? 10.18 13.711 8.156 1 98.44 204 THR A N 1
ATOM 1607 C CA . THR A 1 204 ? 11.477 13.336 8.711 1 98.44 204 THR A CA 1
ATOM 1608 C C . THR A 1 204 ? 11.953 12.008 8.133 1 98.44 204 THR A C 1
ATOM 1610 O O . THR A 1 204 ? 12.508 11.18 8.859 1 98.44 204 THR A O 1
ATOM 1613 N N . THR A 1 205 ? 11.758 11.812 6.875 1 98.56 205 THR A N 1
ATOM 1614 C CA . THR A 1 205 ? 12.102 10.578 6.18 1 98.56 205 THR A CA 1
ATOM 1615 C C . THR A 1 205 ? 13.586 10.258 6.352 1 98.56 205 THR A C 1
ATOM 1617 O O . THR A 1 205 ? 13.953 9.102 6.566 1 98.56 205 THR A O 1
ATOM 1620 N N . TYR A 1 206 ? 14.445 11.32 6.367 1 98.25 206 TYR A N 1
ATOM 1621 C CA . TYR A 1 206 ? 15.883 11.078 6.352 1 98.25 206 TYR A CA 1
ATOM 1622 C C . TYR A 1 206 ? 16.562 11.719 7.559 1 98.25 206 TYR A C 1
ATOM 1624 O O . TYR A 1 206 ? 15.922 12.453 8.32 1 98.25 206 TYR A O 1
ATOM 1632 N N . THR A 1 207 ? 17.797 11.305 7.77 1 98.06 207 THR A N 1
ATOM 1633 C CA . THR A 1 207 ? 18.75 12.031 8.602 1 98.06 207 THR A CA 1
ATOM 1634 C C . THR A 1 207 ? 19.656 12.906 7.738 1 98.06 207 THR A C 1
ATOM 1636 O O . THR A 1 207 ? 19.734 12.719 6.523 1 98.06 207 THR A O 1
ATOM 1639 N N . GLU A 1 208 ? 20.281 13.805 8.375 1 97.5 208 GLU A N 1
ATOM 1640 C CA . GLU A 1 208 ? 21.219 14.641 7.621 1 97.5 208 GLU A CA 1
ATOM 1641 C C . GLU A 1 208 ? 22.297 13.789 6.961 1 97.5 208 GLU A C 1
ATOM 1643 O O . GLU A 1 208 ? 22.766 14.109 5.863 1 97.5 208 GLU A O 1
ATOM 1648 N N . ALA A 1 209 ? 22.719 12.734 7.617 1 97.38 209 ALA A N 1
ATOM 1649 C CA . ALA A 1 209 ? 23.75 11.852 7.07 1 97.38 209 ALA A CA 1
ATOM 1650 C C . ALA A 1 209 ? 23.25 11.141 5.812 1 97.38 209 ALA A C 1
ATOM 1652 O O . ALA A 1 209 ? 24.031 10.844 4.91 1 97.38 209 ALA A O 1
ATOM 1653 N N . GLU A 1 210 ? 21.953 10.961 5.711 1 97.25 210 GLU A N 1
ATOM 1654 C CA . GLU A 1 210 ? 21.359 10.242 4.586 1 97.25 210 GLU A CA 1
ATOM 1655 C C . GLU A 1 210 ? 21.062 11.18 3.424 1 97.25 210 GLU A C 1
ATOM 1657 O O . GLU A 1 210 ? 20.969 10.75 2.275 1 97.25 210 GLU A O 1
ATOM 1662 N N . MET A 1 211 ? 20.953 12.461 3.689 1 96.38 211 MET A N 1
ATOM 1663 C CA . MET A 1 211 ? 20.359 13.43 2.783 1 96.38 211 MET A CA 1
ATOM 1664 C C . MET A 1 211 ? 21.156 13.523 1.484 1 96.38 211 MET A C 1
ATOM 1666 O O . MET A 1 211 ? 20.578 13.586 0.399 1 96.38 211 MET A O 1
ATOM 1670 N N . PRO A 1 212 ? 22.469 13.469 1.464 1 95.94 212 PRO A N 1
ATOM 1671 C CA . PRO A 1 212 ? 23.203 13.633 0.214 1 95.94 212 PRO A CA 1
ATOM 1672 C C . PRO A 1 212 ? 22.844 12.586 -0.832 1 95.94 212 PRO A C 1
ATOM 1674 O O . PRO A 1 212 ? 22.875 12.867 -2.033 1 95.94 212 PRO A O 1
ATOM 1677 N N . LYS A 1 213 ? 22.438 11.453 -0.434 1 93.75 213 LYS A N 1
ATOM 1678 C CA . LYS A 1 213 ? 22.109 10.367 -1.356 1 93.75 213 LYS A CA 1
ATOM 1679 C C . LYS A 1 213 ? 20.656 10.43 -1.807 1 93.75 213 LYS A C 1
ATOM 1681 O O . LYS A 1 213 ? 20.234 9.672 -2.678 1 93.75 213 LYS A O 1
ATOM 1686 N N . HIS A 1 214 ? 19.906 11.359 -1.178 1 94.5 214 HIS A N 1
ATOM 1687 C CA . HIS A 1 214 ? 18.469 11.359 -1.434 1 94.5 214 HIS A CA 1
ATOM 1688 C C . HIS A 1 214 ? 18 12.734 -1.902 1 94.5 214 HIS A C 1
ATOM 1690 O O . HIS A 1 214 ? 16.797 13.016 -1.89 1 94.5 214 HIS A O 1
ATOM 1696 N N . LEU A 1 215 ? 18.953 13.555 -2.275 1 93.88 215 LEU A N 1
ATOM 1697 C CA . LEU A 1 215 ? 18.578 14.844 -2.85 1 93.88 215 LEU A CA 1
ATOM 1698 C C . LEU A 1 215 ? 17.719 14.648 -4.102 1 93.88 215 LEU A C 1
ATOM 1700 O O . LEU A 1 215 ? 18.016 13.789 -4.93 1 93.88 215 LEU A O 1
ATOM 1704 N N . GLY A 1 216 ? 16.641 15.406 -4.156 1 92.31 216 GLY A N 1
ATOM 1705 C CA . GLY A 1 216 ? 15.742 15.289 -5.297 1 92.31 216 GLY A CA 1
ATOM 1706 C C . GLY A 1 216 ? 14.57 14.359 -5.039 1 92.31 216 GLY A C 1
ATOM 1707 O O . GLY A 1 216 ? 13.609 14.344 -5.809 1 92.31 216 GLY A O 1
ATOM 1708 N N . PHE A 1 217 ? 14.633 13.602 -3.93 1 92.69 217 PHE A N 1
ATOM 1709 C CA . PHE A 1 217 ? 13.57 12.648 -3.623 1 92.69 217 PHE A CA 1
ATOM 1710 C C . PHE A 1 217 ? 12.398 13.352 -2.947 1 92.69 217 PHE A C 1
ATOM 1712 O O . PHE A 1 217 ? 11.312 12.781 -2.822 1 92.69 217 PHE A O 1
ATOM 1719 N N . GLY A 1 218 ? 12.602 14.57 -2.512 1 96.19 218 GLY A N 1
ATOM 1720 C CA . GLY A 1 218 ? 11.484 15.391 -2.082 1 96.19 218 GLY A CA 1
ATOM 1721 C C . GLY A 1 218 ? 11.133 15.219 -0.615 1 96.19 218 GLY A C 1
ATOM 1722 O O . GLY A 1 218 ? 9.984 15.391 -0.216 1 96.19 218 GLY A O 1
ATOM 1723 N N . HIS A 1 219 ? 12.141 14.797 0.224 1 97.69 219 HIS A N 1
ATOM 1724 C CA . HIS A 1 219 ? 11.883 14.609 1.647 1 97.69 219 HIS A CA 1
ATOM 1725 C C . HIS A 1 219 ? 12.961 15.273 2.496 1 97.69 219 HIS A C 1
ATOM 1727 O O . HIS A 1 219 ? 13.992 15.695 1.972 1 97.69 219 HIS A O 1
ATOM 1733 N N . SER A 1 220 ? 12.688 15.344 3.799 1 98.31 220 SER A N 1
ATOM 1734 C CA . SER A 1 220 ? 13.531 16.156 4.676 1 98.31 220 SER A CA 1
ATOM 1735 C C . SER A 1 220 ? 14.062 15.32 5.84 1 98.31 220 SER A C 1
ATOM 1737 O O . SER A 1 220 ? 14.07 14.094 5.781 1 98.31 220 SER A O 1
ATOM 1739 N N . THR A 1 221 ? 14.719 16.031 6.805 1 98.38 221 THR A N 1
ATOM 1740 C CA . THR A 1 221 ? 15.375 15.383 7.938 1 98.38 221 THR A CA 1
ATOM 1741 C C . THR A 1 221 ? 14.766 15.852 9.258 1 98.38 221 THR A C 1
ATOM 1743 O O . THR A 1 221 ? 14.164 16.938 9.32 1 98.38 221 THR A O 1
ATOM 1746 N N . TRP A 1 222 ? 14.914 14.984 10.266 1 98.5 222 TRP A N 1
ATOM 1747 C CA . TRP A 1 222 ? 14.422 15.391 11.578 1 98.5 222 TRP A CA 1
ATOM 1748 C C . TRP A 1 222 ? 15.211 16.594 12.102 1 98.5 222 TRP A C 1
ATOM 1750 O O . TRP A 1 222 ? 14.664 17.422 12.82 1 98.5 222 TRP A O 1
ATOM 1760 N N . GLN A 1 223 ? 16.453 16.75 11.758 1 98.44 223 GLN A N 1
ATOM 1761 C CA . GLN A 1 223 ? 17.281 17.875 12.188 1 98.44 223 GLN A CA 1
ATOM 1762 C C . GLN A 1 223 ? 16.719 19.188 11.648 1 98.44 223 GLN A C 1
ATOM 1764 O O . GLN A 1 223 ? 16.641 20.188 12.383 1 98.44 223 GLN A O 1
ATOM 1769 N N . GLU A 1 224 ? 16.375 19.172 10.367 1 98.44 224 GLU A N 1
ATOM 1770 C CA . GLU A 1 224 ? 15.766 20.359 9.797 1 98.44 224 GLU A CA 1
ATOM 1771 C C . GLU A 1 224 ? 14.445 20.688 10.484 1 98.44 224 GLU A C 1
ATOM 1773 O O . GLU A 1 224 ? 14.133 21.859 10.734 1 98.44 224 GLU A O 1
ATOM 1778 N N . GLY A 1 225 ? 13.617 19.625 10.758 1 98.44 225 GLY A N 1
ATOM 1779 C CA . GLY A 1 225 ? 12.375 19.828 11.492 1 98.44 225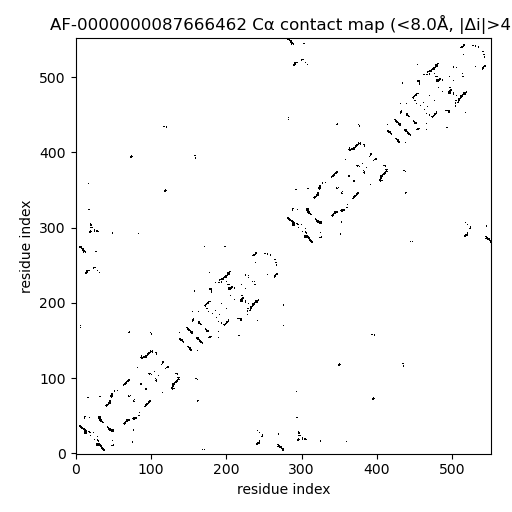 GLY A CA 1
ATOM 1780 C C . GLY A 1 225 ? 12.578 20.531 12.82 1 98.44 225 GLY A C 1
ATOM 1781 O O . GLY A 1 225 ? 11.844 21.469 13.156 1 98.44 225 GLY A O 1
ATOM 1782 N N . VAL A 1 226 ? 13.562 20.094 13.547 1 98.5 226 VAL A N 1
ATOM 1783 C CA . VAL A 1 226 ? 13.883 20.672 14.844 1 98.5 226 VAL A CA 1
ATOM 1784 C C . VAL A 1 226 ? 14.305 22.125 14.664 1 98.5 226 VAL A C 1
ATOM 1786 O O . VAL A 1 226 ? 13.875 23 15.422 1 98.5 226 VAL A O 1
ATOM 1789 N N . LYS A 1 227 ? 15.164 22.375 13.68 1 98.38 227 LYS A N 1
ATOM 1790 C CA . LYS A 1 227 ? 15.602 23.734 13.383 1 98.38 227 LYS A CA 1
ATOM 1791 C C . LYS A 1 227 ? 14.414 24.656 13.117 1 98.38 227 LYS A C 1
ATOM 1793 O O . LYS A 1 227 ? 14.32 25.75 13.688 1 98.38 227 LYS A O 1
ATOM 1798 N N . LEU A 1 228 ? 13.516 24.234 12.297 1 98.56 228 LEU A N 1
ATOM 1799 C CA . LEU A 1 228 ? 12.336 25.031 11.953 1 98.56 228 LEU A CA 1
ATOM 1800 C C . LEU A 1 228 ? 11.43 25.203 13.164 1 98.56 228 LEU A C 1
ATOM 1802 O O . LEU A 1 228 ? 10.867 26.281 13.359 1 98.56 228 LEU A O 1
ATOM 1806 N N . ALA A 1 229 ? 11.273 24.109 13.914 1 98.69 229 ALA A N 1
ATOM 1807 C CA . ALA A 1 229 ? 10.414 24.156 15.086 1 98.69 229 ALA A CA 1
ATOM 1808 C C . ALA A 1 229 ? 10.898 25.219 16.078 1 98.69 229 ALA A C 1
ATOM 1810 O O . ALA A 1 229 ? 10.102 25.984 16.609 1 98.69 229 ALA A O 1
ATOM 1811 N N . LYS A 1 230 ? 12.203 25.266 16.312 1 98.62 230 LYS A N 1
ATOM 1812 C CA . LYS A 1 230 ? 12.789 26.266 17.203 1 98.62 230 LYS A CA 1
ATOM 1813 C C . LYS A 1 230 ? 12.555 27.672 16.688 1 98.62 230 LYS A C 1
ATOM 1815 O O . LYS A 1 230 ? 12.117 28.562 17.422 1 98.62 230 LYS A O 1
ATOM 1820 N N . GLN A 1 231 ? 12.812 27.859 15.406 1 98.44 231 GLN A N 1
ATOM 1821 C CA . GLN A 1 231 ? 12.664 29.172 14.781 1 98.44 231 GLN A CA 1
ATOM 1822 C C . GLN A 1 231 ? 11.219 29.641 14.82 1 98.44 231 GLN A C 1
ATOM 1824 O O . GLN A 1 231 ? 10.953 30.828 15.016 1 98.44 231 GLN A O 1
ATOM 1829 N N . ALA A 1 232 ? 10.289 28.734 14.641 1 98.69 232 ALA A N 1
ATOM 1830 C CA . ALA A 1 232 ? 8.867 29.047 14.547 1 98.69 232 ALA A CA 1
ATOM 1831 C C . ALA A 1 232 ? 8.219 29.078 15.93 1 98.69 232 ALA A C 1
ATOM 1833 O O . ALA A 1 232 ? 7.039 29.406 16.062 1 98.69 232 ALA A O 1
ATOM 1834 N N . LYS A 1 233 ? 8.93 28.656 16.969 1 98.5 233 LYS A N 1
ATOM 1835 C CA . LYS A 1 233 ? 8.461 28.609 18.344 1 98.5 233 LYS A CA 1
ATOM 1836 C C . LYS A 1 233 ? 7.277 27.656 18.5 1 98.5 233 LYS A C 1
ATOM 1838 O O . LYS A 1 233 ? 6.254 28.031 19.078 1 98.5 233 LYS A O 1
ATOM 1843 N N . VAL A 1 234 ? 7.375 26.516 17.906 1 98.38 234 VAL A N 1
ATOM 1844 C CA . VAL A 1 234 ? 6.387 25.453 18.016 1 98.38 234 VAL A CA 1
ATOM 1845 C C . VAL A 1 234 ? 6.457 24.828 19.406 1 98.38 234 VAL A C 1
ATOM 1847 O O . VAL A 1 234 ? 7.535 24.75 20 1 98.38 234 VAL A O 1
ATOM 1850 N N . LYS A 1 235 ? 5.348 24.406 19.953 1 98.5 235 LYS A N 1
ATOM 1851 C CA . LYS A 1 235 ? 5.355 23.781 21.266 1 98.5 235 LYS A CA 1
ATOM 1852 C C . LYS A 1 235 ? 5.773 22.312 21.172 1 98.5 235 LYS A C 1
ATOM 1854 O O . LYS A 1 235 ? 6.613 21.859 21.953 1 98.5 235 LYS A O 1
ATOM 1859 N N . ARG A 1 236 ? 5.223 21.594 20.25 1 98.69 236 ARG A N 1
ATOM 1860 C CA . ARG A 1 236 ? 5.531 20.172 20.047 1 98.69 236 ARG A CA 1
ATOM 1861 C C . ARG A 1 236 ? 5.809 19.891 18.578 1 98.69 236 ARG A C 1
ATOM 1863 O O . ARG A 1 236 ? 5.176 20.469 17.688 1 98.69 236 ARG A O 1
ATOM 1870 N N . LEU A 1 237 ? 6.746 18.969 18.312 1 98.88 237 LEU A N 1
ATOM 1871 C CA . LEU A 1 237 ? 7.125 18.578 16.969 1 98.88 237 LEU A CA 1
ATOM 1872 C C . LEU A 1 237 ? 6.945 17.062 16.781 1 98.88 237 LEU A C 1
ATOM 1874 O O . LEU A 1 237 ? 7.602 16.266 17.453 1 98.88 237 LEU A O 1
ATOM 1878 N N . ALA A 1 238 ? 6.062 16.719 15.93 1 98.94 238 ALA A N 1
ATOM 1879 C CA . ALA A 1 238 ? 5.898 15.312 15.57 1 98.94 238 ALA A CA 1
ATOM 1880 C C . ALA A 1 238 ? 6.777 14.945 14.383 1 98.94 238 ALA A C 1
ATOM 1882 O O . ALA A 1 238 ? 6.656 15.531 13.305 1 98.94 238 ALA A O 1
ATOM 1883 N N . LEU A 1 239 ? 7.703 14.023 14.633 1 98.88 239 LEU A N 1
ATOM 1884 C CA . LEU A 1 239 ? 8.43 13.398 13.531 1 98.88 239 LEU A CA 1
ATOM 1885 C C . LEU A 1 239 ? 7.523 12.43 12.773 1 98.88 239 LEU A C 1
ATOM 1887 O O . LEU A 1 239 ? 6.965 11.5 13.359 1 98.88 239 LEU A O 1
ATOM 1891 N N . PHE A 1 240 ? 7.398 12.656 11.477 1 98.75 240 PHE A N 1
ATOM 1892 C CA . PHE A 1 240 ? 6.387 11.992 10.664 1 98.75 240 PHE A CA 1
ATOM 1893 C C . PHE A 1 240 ? 6.965 11.539 9.328 1 98.75 240 PHE A C 1
ATOM 1895 O O . PHE A 1 240 ? 8.102 11.883 8.992 1 98.75 240 PHE A O 1
ATOM 1902 N N . HIS A 1 241 ? 6.211 10.703 8.57 1 98.81 241 HIS A N 1
ATOM 1903 C CA . HIS A 1 241 ? 6.605 10.172 7.27 1 98.81 241 HIS A CA 1
ATOM 1904 C C . HIS A 1 241 ? 7.883 9.344 7.383 1 98.81 241 HIS A C 1
ATOM 1906 O O . HIS A 1 241 ? 8.852 9.578 6.656 1 98.81 241 HIS A O 1
ATOM 1912 N N . HIS A 1 242 ? 7.906 8.438 8.336 1 98.69 242 HIS A N 1
ATOM 1913 C CA . HIS A 1 242 ? 9.062 7.582 8.586 1 98.69 242 HIS A CA 1
ATOM 1914 C C . HIS A 1 242 ? 9.438 6.781 7.344 1 98.69 242 HIS A C 1
ATOM 1916 O O . HIS A 1 242 ? 8.555 6.281 6.637 1 98.69 242 HIS A O 1
ATOM 1922 N N . ALA A 1 243 ? 10.711 6.695 7.098 1 98.12 243 ALA A N 1
ATOM 1923 C CA . ALA A 1 243 ? 11.18 5.859 5.992 1 98.12 243 ALA A CA 1
ATOM 1924 C C . ALA A 1 243 ? 10.719 4.414 6.168 1 98.12 243 ALA A C 1
ATOM 1926 O O . ALA A 1 243 ? 10.719 3.887 7.281 1 98.12 243 ALA A O 1
ATOM 1927 N N . PRO A 1 244 ? 10.414 3.719 5.062 1 96.62 244 PRO A N 1
ATOM 1928 C CA . PRO A 1 244 ? 9.875 2.359 5.164 1 96.62 244 PRO A CA 1
ATOM 1929 C C . PRO A 1 244 ? 10.82 1.403 5.887 1 96.62 244 PRO A C 1
ATOM 1931 O O . PRO A 1 244 ? 10.375 0.567 6.676 1 96.62 244 PRO A O 1
ATOM 1934 N N . ALA A 1 245 ? 12.086 1.56 5.723 1 95.44 245 ALA A N 1
ATOM 1935 C CA . ALA A 1 245 ? 13.055 0.601 6.254 1 95.44 245 ALA A CA 1
ATOM 1936 C C . ALA A 1 245 ? 13.469 0.968 7.68 1 95.44 245 ALA A C 1
ATOM 1938 O O . ALA A 1 245 ? 14.18 0.208 8.344 1 95.44 245 ALA A O 1
ATOM 1939 N N . ARG A 1 246 ? 13.062 2.154 8.141 1 98.25 246 ARG A N 1
ATOM 1940 C CA . ARG A 1 246 ? 13.469 2.588 9.477 1 98.25 246 ARG A CA 1
ATOM 1941 C C . ARG A 1 246 ? 12.766 1.772 10.555 1 98.25 246 ARG A C 1
ATOM 1943 O O . ARG A 1 246 ? 11.547 1.863 10.711 1 98.25 246 ARG A O 1
ATOM 1950 N N . THR A 1 247 ? 13.516 1.009 11.32 1 98.06 247 THR A N 1
ATOM 1951 C CA . THR A 1 247 ? 12.969 0.107 12.328 1 98.06 247 THR A CA 1
ATOM 1952 C C . THR A 1 247 ? 12.539 0.88 13.57 1 98.06 247 THR A C 1
ATOM 1954 O O . THR A 1 247 ? 12.891 2.051 13.734 1 98.06 247 THR A O 1
ATOM 1957 N N . ASP A 1 248 ? 11.812 0.162 14.422 1 98.44 248 ASP A N 1
ATOM 1958 C CA . ASP A 1 248 ? 11.398 0.739 15.695 1 98.44 248 ASP A CA 1
ATOM 1959 C C . ASP A 1 248 ? 12.602 1.185 16.516 1 98.44 248 ASP A C 1
ATOM 1961 O O . ASP A 1 248 ? 12.602 2.273 17.094 1 98.44 248 ASP A O 1
ATOM 1965 N N . LYS A 1 249 ? 13.641 0.398 16.484 1 98.62 249 LYS A N 1
ATOM 1966 C CA . LYS A 1 249 ? 14.852 0.734 17.234 1 98.62 249 LYS A CA 1
ATOM 1967 C C . LYS A 1 249 ? 15.492 2.004 16.688 1 98.62 249 LYS A C 1
ATOM 1969 O O . LYS A 1 249 ? 15.938 2.865 17.453 1 98.62 249 LYS A O 1
ATOM 1974 N N . GLU A 1 250 ? 15.492 2.092 15.391 1 98.69 250 GLU A N 1
ATOM 1975 C CA . GLU A 1 250 ? 16.094 3.266 14.766 1 98.69 250 GLU A CA 1
ATOM 1976 C C . GLU A 1 250 ? 15.25 4.516 15.016 1 98.69 250 GLU A C 1
ATOM 1978 O O . GLU A 1 250 ? 15.789 5.609 15.18 1 98.69 250 GLU A O 1
ATOM 1983 N N . LEU A 1 251 ? 13.961 4.359 15.047 1 98.81 251 LEU A N 1
ATOM 1984 C CA . LEU A 1 251 ? 13.086 5.488 15.336 1 98.81 251 LEU A CA 1
ATOM 1985 C C . LEU A 1 251 ? 13.219 5.918 16.797 1 98.81 251 LEU A C 1
ATOM 1987 O O . LEU A 1 251 ? 13.125 7.109 17.094 1 98.81 251 LEU A O 1
ATOM 1991 N N . ASP A 1 252 ? 13.445 4.926 17.703 1 98.81 252 ASP A N 1
ATOM 1992 C CA . ASP A 1 252 ? 13.734 5.266 19.094 1 98.81 252 ASP A CA 1
ATOM 1993 C C . ASP A 1 252 ? 14.961 6.164 19.188 1 98.81 252 ASP A C 1
ATOM 1995 O O . ASP A 1 252 ? 14.945 7.168 19.906 1 98.81 252 ASP A O 1
ATOM 1999 N N . ALA A 1 253 ? 15.977 5.766 18.484 1 98.69 253 ALA A N 1
ATOM 2000 C CA . ALA A 1 253 ? 17.219 6.523 18.516 1 98.69 253 ALA A CA 1
ATOM 2001 C C . ALA A 1 253 ? 17.031 7.918 17.938 1 98.69 253 ALA A C 1
ATOM 2003 O O . ALA A 1 253 ? 17.531 8.906 18.484 1 98.69 253 ALA A O 1
ATOM 2004 N N . MET A 1 254 ? 16.328 7.992 16.875 1 98.62 254 MET A N 1
ATOM 2005 C CA . MET A 1 254 ? 16.047 9.273 16.219 1 98.62 254 MET A CA 1
ATOM 2006 C C . MET A 1 254 ? 15.242 10.188 17.156 1 98.62 254 MET A C 1
ATOM 2008 O O . MET A 1 254 ? 15.531 11.375 17.25 1 98.62 254 MET A O 1
ATOM 2012 N N . GLN A 1 255 ? 14.211 9.648 17.766 1 98.81 255 GLN A N 1
ATOM 2013 C CA . GLN A 1 255 ? 13.398 10.414 18.703 1 98.81 255 GLN A CA 1
ATOM 2014 C C . GLN A 1 255 ? 14.25 10.953 19.859 1 98.81 255 GLN A C 1
ATOM 2016 O O . GLN A 1 255 ? 14.109 12.109 20.25 1 98.81 255 GLN A O 1
ATOM 2021 N N . ALA A 1 256 ? 15.102 10.102 20.375 1 98.81 256 ALA A N 1
ATOM 2022 C CA . ALA A 1 256 ? 15.961 10.508 21.5 1 98.81 256 ALA A CA 1
ATOM 2023 C C . ALA A 1 256 ? 16.859 11.68 21.094 1 98.81 256 ALA A C 1
ATOM 2025 O O . ALA A 1 256 ? 17.016 12.633 21.859 1 98.81 256 ALA A O 1
ATOM 2026 N N . LEU A 1 257 ? 17.406 11.602 19.953 1 98.81 257 LEU A N 1
ATOM 2027 C CA . LEU A 1 257 ? 18.266 12.664 19.453 1 98.81 257 LEU A CA 1
ATOM 2028 C C . LEU A 1 257 ? 17.484 13.953 19.25 1 98.81 257 LEU A C 1
ATOM 2030 O O . LEU A 1 257 ? 17.938 15.039 19.609 1 98.81 257 LEU A O 1
ATOM 2034 N N . ALA A 1 258 ? 16.312 13.828 18.672 1 98.88 258 ALA A N 1
ATOM 2035 C CA . ALA A 1 258 ? 15.461 14.992 18.453 1 98.88 258 ALA A CA 1
ATOM 2036 C C . ALA A 1 258 ? 15.062 15.641 19.766 1 98.88 258 ALA A C 1
ATOM 2038 O O . ALA A 1 258 ? 15.117 16.859 19.906 1 98.88 258 ALA A O 1
ATOM 2039 N N . GLN A 1 259 ? 14.742 14.82 20.734 1 98.81 259 GLN A N 1
ATOM 2040 C CA . GLN A 1 259 ? 14.297 15.312 22.047 1 98.81 259 GLN A CA 1
ATOM 2041 C C . GLN A 1 259 ? 15.438 16.016 22.781 1 98.81 259 GLN A C 1
ATOM 2043 O O . GLN A 1 259 ? 15.203 16.953 23.547 1 98.81 259 GLN A O 1
ATOM 2048 N N . ALA A 1 260 ? 16.594 15.508 22.609 1 98.75 260 ALA A N 1
ATOM 2049 C CA . ALA A 1 260 ? 17.75 16.141 23.234 1 98.75 260 ALA A CA 1
ATOM 2050 C C . ALA A 1 260 ? 17.922 17.578 22.734 1 98.75 260 ALA A C 1
ATOM 2052 O O . ALA A 1 260 ? 18.375 18.453 23.484 1 98.75 260 ALA A O 1
ATOM 2053 N N . SER A 1 261 ? 17.531 17.812 21.531 1 98.38 261 SER A N 1
ATOM 2054 C CA . SER A 1 261 ? 17.672 19.125 20.906 1 98.38 261 SER A CA 1
ATOM 2055 C C . SER A 1 261 ? 16.406 19.953 21.078 1 98.38 261 SER A C 1
ATOM 2057 O O . SER A 1 261 ? 16.469 21.188 21.156 1 98.38 261 SER A O 1
ATOM 2059 N N . PHE A 1 262 ? 15.344 19.312 21.062 1 98.75 262 PHE A N 1
ATOM 2060 C CA . PHE A 1 262 ? 14.016 19.906 21.188 1 98.75 262 PHE A CA 1
ATOM 2061 C C . PHE A 1 262 ? 13.102 19.031 22.016 1 98.75 262 PHE A C 1
ATOM 2063 O O . PHE A 1 262 ? 12.391 18.172 21.484 1 98.75 262 PHE A O 1
ATOM 2070 N N . PRO A 1 263 ? 12.945 19.281 23.297 1 98.56 263 PRO A N 1
ATOM 2071 C CA . PRO A 1 263 ? 12.273 18.375 24.219 1 98.56 263 PRO A CA 1
ATOM 2072 C C . PRO A 1 263 ? 10.828 18.078 23.812 1 98.56 263 PRO A C 1
ATOM 2074 O O . PRO A 1 263 ? 10.297 17.016 24.141 1 98.56 263 PRO A O 1
ATOM 2077 N N . GLY A 1 264 ? 10.203 18.875 23.062 1 98.38 264 GLY A N 1
ATOM 2078 C CA . GLY A 1 264 ? 8.828 18.703 22.641 1 98.38 264 GLY A CA 1
ATOM 2079 C C . GLY A 1 264 ? 8.68 17.812 21.422 1 98.38 264 GLY A C 1
ATOM 2080 O O . GLY A 1 264 ? 7.574 17.594 20.938 1 98.38 264 GLY A O 1
ATOM 2081 N N . ALA A 1 265 ? 9.789 17.188 20.969 1 98.88 265 ALA A N 1
ATOM 2082 C CA . ALA A 1 265 ? 9.75 16.344 19.797 1 98.88 265 ALA A CA 1
ATOM 2083 C C . ALA A 1 265 ? 9.336 14.914 20.156 1 98.88 265 ALA A C 1
ATOM 2085 O O . ALA A 1 265 ? 9.609 14.445 21.266 1 98.88 265 ALA A O 1
ATOM 2086 N N . PHE A 1 266 ? 8.656 14.273 19.234 1 98.88 266 PHE A N 1
ATOM 2087 C CA . PHE A 1 266 ? 8.344 12.859 19.375 1 98.88 266 PHE A CA 1
ATOM 2088 C C . PHE A 1 266 ? 8.125 12.211 18.016 1 98.88 266 PHE A C 1
ATOM 2090 O O . PHE A 1 266 ? 7.691 12.875 17.078 1 98.88 266 PHE A O 1
ATOM 2097 N N . ALA A 1 267 ? 8.438 10.953 17.891 1 98.88 267 ALA A N 1
ATOM 2098 C CA . ALA A 1 267 ? 8.102 10.203 16.688 1 98.88 267 ALA A CA 1
ATOM 2099 C C . ALA A 1 267 ? 6.641 9.75 16.703 1 98.88 267 ALA A C 1
ATOM 2101 O O . ALA A 1 267 ? 6.215 9.07 17.641 1 98.88 267 ALA A O 1
ATOM 2102 N N . ALA A 1 268 ? 5.918 10.172 15.688 1 98.88 268 ALA A N 1
ATOM 2103 C CA . ALA A 1 268 ? 4.52 9.758 15.602 1 98.88 268 ALA A CA 1
ATOM 2104 C C . ALA A 1 268 ? 4.402 8.25 15.383 1 98.88 268 ALA A C 1
ATOM 2106 O O . ALA A 1 268 ? 5.297 7.633 14.797 1 98.88 268 ALA A O 1
ATOM 2107 N N . PHE A 1 269 ? 3.334 7.637 15.812 1 98.75 269 PHE A N 1
ATOM 2108 C CA . PHE A 1 269 ? 3.107 6.215 15.586 1 98.75 269 PHE A CA 1
ATOM 2109 C C . PHE A 1 269 ? 1.634 5.941 15.312 1 98.75 269 PHE A C 1
ATOM 2111 O O . PHE A 1 269 ? 0.772 6.754 15.648 1 98.75 269 PHE A O 1
ATOM 2118 N N . ASP A 1 270 ? 1.34 4.867 14.633 1 98.5 270 ASP A N 1
ATOM 2119 C CA . ASP A 1 270 ? -0.019 4.473 14.281 1 98.5 270 ASP A CA 1
ATOM 2120 C C . ASP A 1 270 ? -0.919 4.426 15.516 1 98.5 270 ASP A C 1
ATOM 2122 O O . ASP A 1 270 ? -0.535 3.881 16.547 1 98.5 270 ASP A O 1
ATOM 2126 N N . ARG A 1 271 ? -2.076 5.094 15.422 1 97.62 271 ARG A N 1
ATOM 2127 C CA . ARG A 1 271 ? -3.158 5.078 16.406 1 97.62 271 ARG A CA 1
ATOM 2128 C C . ARG A 1 271 ? -2.834 5.977 17.594 1 97.62 271 ARG A C 1
ATOM 2130 O O . ARG A 1 271 ? -3.535 5.949 18.609 1 97.62 271 ARG A O 1
ATOM 2137 N N . GLN A 1 272 ? -1.802 6.711 17.5 1 98.5 272 GLN A N 1
ATOM 2138 C CA . GLN A 1 272 ? -1.489 7.691 18.531 1 98.5 272 GLN A CA 1
ATOM 2139 C C . GLN A 1 272 ? -2.549 8.789 18.594 1 98.5 272 GLN A C 1
ATOM 2141 O O . GLN A 1 272 ? -2.996 9.281 17.547 1 98.5 272 GLN A O 1
ATOM 2146 N N . THR A 1 273 ? -2.959 9.109 19.781 1 97.69 273 THR A N 1
ATOM 2147 C CA . THR A 1 273 ? -3.898 10.203 20 1 97.69 273 THR A CA 1
ATOM 2148 C C . THR A 1 273 ? -3.248 11.328 20.812 1 97.69 273 THR A C 1
ATOM 2150 O O . THR A 1 273 ? -2.561 11.07 21.797 1 97.69 273 THR A O 1
ATOM 2153 N N . LEU A 1 274 ? -3.43 12.547 20.328 1 96.88 274 LEU A N 1
ATOM 2154 C CA . LEU A 1 274 ? -2.941 13.734 21.016 1 96.88 274 LEU A CA 1
ATOM 2155 C C . LEU A 1 274 ? -4.094 14.68 21.359 1 96.88 274 LEU A C 1
ATOM 2157 O O . LEU A 1 274 ? -4.973 14.914 20.531 1 96.88 274 LEU A O 1
ATOM 2161 N N . GLN A 1 275 ? -4.086 15.18 22.578 1 92.06 275 GLN A N 1
ATOM 2162 C CA . GLN A 1 275 ? -4.961 16.281 22.953 1 92.06 275 GLN A CA 1
ATOM 2163 C C . GLN A 1 275 ? -4.258 17.625 22.781 1 92.06 275 GLN A C 1
ATOM 2165 O O . GLN A 1 275 ? -3.107 17.781 23.203 1 92.06 275 GLN A O 1
ATOM 2170 N N . LEU A 1 276 ? -4.914 18.484 22.094 1 87.81 276 LEU A N 1
ATOM 2171 C CA . LEU A 1 276 ? -4.301 19.781 21.891 1 87.81 276 LEU A CA 1
ATOM 2172 C C . LEU A 1 276 ? -5.059 20.859 22.656 1 87.81 276 LEU A C 1
ATOM 2174 O O . LEU A 1 276 ? -6.273 20.766 22.844 1 87.81 276 LEU A O 1
ATOM 2178 N N . MET B 1 1 ? 25.562 -26.031 -4.973 1 37.44 1 MET B N 1
ATOM 2179 C CA . MET B 1 1 ? 24.141 -25.844 -4.699 1 37.44 1 MET B CA 1
ATOM 2180 C C . MET B 1 1 ? 23.281 -26.594 -5.707 1 37.44 1 MET B C 1
ATOM 2182 O O . MET B 1 1 ? 23.438 -26.422 -6.914 1 37.44 1 MET B O 1
ATOM 2186 N N . LYS B 1 2 ? 22.734 -27.75 -5.387 1 47.59 2 LYS B N 1
ATOM 2187 C CA . LYS B 1 2 ? 22.141 -28.766 -6.246 1 47.59 2 LYS B CA 1
ATOM 2188 C C . LYS B 1 2 ? 21.203 -28.141 -7.277 1 47.59 2 LYS B C 1
ATOM 2190 O O . LYS B 1 2 ? 20.328 -27.359 -6.922 1 47.59 2 LYS B O 1
ATOM 2195 N N . LYS B 1 3 ? 21.594 -28.062 -8.57 1 52.75 3 LYS B N 1
ATOM 2196 C CA . LYS B 1 3 ? 21.094 -27.609 -9.867 1 52.75 3 LYS B CA 1
ATOM 2197 C C . LYS B 1 3 ? 19.594 -27.859 -10.016 1 52.75 3 LYS B C 1
ATOM 2199 O O . LYS B 1 3 ? 18.938 -27.234 -10.828 1 52.75 3 LYS B O 1
ATOM 2204 N N . ASP B 1 4 ? 19 -28.75 -9.188 1 61.34 4 ASP B N 1
ATOM 2205 C CA . ASP B 1 4 ? 17.641 -29.234 -9.406 1 61.34 4 ASP B CA 1
ATOM 2206 C C . ASP B 1 4 ? 16.703 -28.703 -8.328 1 61.34 4 ASP B C 1
ATOM 2208 O O . ASP B 1 4 ? 15.539 -29.125 -8.25 1 61.34 4 ASP B O 1
ATOM 2212 N N . ASN B 1 5 ? 17.188 -27.734 -7.527 1 70.44 5 ASN B N 1
ATOM 2213 C CA . ASN B 1 5 ? 16.328 -27.297 -6.438 1 70.44 5 ASN B CA 1
ATOM 2214 C C . ASN B 1 5 ? 15.312 -26.266 -6.902 1 70.44 5 ASN B C 1
ATOM 2216 O O . ASN B 1 5 ? 15.672 -25.266 -7.531 1 70.44 5 ASN B O 1
ATOM 2220 N N . PHE B 1 6 ? 13.969 -26.703 -6.945 1 84.56 6 PHE B N 1
ATOM 2221 C CA . PHE B 1 6 ? 12.859 -25.812 -7.238 1 84.56 6 PHE B CA 1
ATOM 2222 C C . PHE B 1 6 ? 12.25 -25.266 -5.953 1 84.56 6 PHE B C 1
ATOM 2224 O O . PHE B 1 6 ? 11.555 -26 -5.238 1 84.56 6 PHE B O 1
ATOM 2231 N N . GLU B 1 7 ? 12.656 -24.016 -5.645 1 93.25 7 GLU B N 1
ATOM 2232 C CA . GLU B 1 7 ? 12.234 -23.359 -4.406 1 93.25 7 GLU B CA 1
ATOM 2233 C C . GLU B 1 7 ? 11.258 -22.234 -4.68 1 93.25 7 GLU B C 1
ATOM 2235 O O . GLU B 1 7 ? 11.445 -21.453 -5.621 1 93.25 7 GLU B O 1
ATOM 2240 N N . LEU B 1 8 ? 10.172 -22.234 -3.873 1 97.12 8 LEU B N 1
ATOM 2241 C CA . LEU B 1 8 ? 9.18 -21.172 -3.938 1 97.12 8 LEU B CA 1
ATOM 2242 C C . LEU B 1 8 ? 9.172 -20.359 -2.648 1 97.12 8 LEU B C 1
ATOM 2244 O O . LEU B 1 8 ? 9.219 -20.922 -1.553 1 97.12 8 LEU B O 1
ATOM 2248 N N . LYS B 1 9 ? 9.203 -19.047 -2.789 1 98.06 9 LYS B N 1
ATOM 2249 C CA . LYS B 1 9 ? 9.133 -18.172 -1.622 1 98.06 9 LYS B CA 1
ATOM 2250 C C . LYS B 1 9 ? 7.973 -17.188 -1.743 1 98.06 9 LYS B C 1
ATOM 2252 O O . LYS B 1 9 ? 7.789 -16.562 -2.787 1 98.06 9 LYS B O 1
ATOM 2257 N N . PHE B 1 10 ? 7.16 -17.125 -0.651 1 98.81 10 PHE B N 1
ATOM 2258 C CA . PHE B 1 10 ? 6.125 -16.094 -0.557 1 98.81 10 PHE B CA 1
ATOM 2259 C C . PHE B 1 10 ? 6.68 -14.828 0.086 1 98.81 10 PHE B C 1
ATOM 2261 O O . PHE B 1 10 ? 7.188 -14.867 1.208 1 98.81 10 PHE B O 1
ATOM 2268 N N . TRP B 1 11 ? 6.543 -13.695 -0.635 1 98.69 11 TRP B N 1
ATOM 2269 C CA . TRP B 1 11 ? 7 -12.438 -0.063 1 98.69 11 TRP B CA 1
ATOM 2270 C C . TRP B 1 11 ? 5.82 -11.578 0.38 1 98.69 11 TRP B C 1
ATOM 2272 O O . TRP B 1 11 ? 5.973 -10.68 1.209 1 98.69 11 TRP B O 1
ATOM 2282 N N . GLY B 1 12 ? 4.723 -11.812 -0.175 1 98.69 12 GLY B N 1
ATOM 2283 C CA . GLY B 1 12 ? 3.453 -11.18 0.154 1 98.69 12 GLY B CA 1
ATOM 2284 C C . GLY B 1 12 ? 2.252 -12.047 -0.176 1 98.69 12 GLY B C 1
ATOM 2285 O O . GLY B 1 12 ? 2.176 -12.625 -1.262 1 98.69 12 GLY B O 1
ATOM 2286 N N . VAL B 1 13 ? 1.296 -12.109 0.75 1 98.75 13 VAL B N 1
ATOM 2287 C CA . VAL B 1 13 ? 0.282 -13.148 0.601 1 98.75 13 VAL B CA 1
ATOM 2288 C C . VAL B 1 13 ? -1.108 -12.539 0.785 1 98.75 13 VAL B C 1
ATOM 2290 O O . VAL B 1 13 ? -2.111 -13.258 0.766 1 98.75 13 VAL B O 1
ATOM 2293 N N . ARG B 1 14 ? -1.179 -11.227 0.953 1 98.19 14 ARG B N 1
ATOM 2294 C CA . ARG B 1 14 ? -2.473 -10.594 1.162 1 98.19 14 ARG B CA 1
ATOM 2295 C C . ARG B 1 14 ? -2.947 -9.883 -0.105 1 98.19 14 ARG B C 1
ATOM 2297 O O . ARG B 1 14 ? -2.143 -9.586 -0.991 1 98.19 14 ARG B O 1
ATOM 2304 N N . GLY B 1 15 ? -4.18 -9.766 -0.204 1 96.69 15 GLY B N 1
ATOM 2305 C CA . GLY B 1 15 ? -4.918 -8.773 -0.964 1 96.69 15 GLY B CA 1
ATOM 2306 C C . GLY B 1 15 ? -6.02 -8.109 -0.163 1 96.69 15 GLY B C 1
ATOM 2307 O O . GLY B 1 15 ? -6.336 -8.539 0.949 1 96.69 15 GLY B O 1
ATOM 2308 N N . SER B 1 16 ? -6.473 -6.941 -0.611 1 95 16 SER B N 1
ATOM 2309 C CA . SER B 1 16 ? -6.18 -6.105 -1.773 1 95 16 SER B CA 1
ATOM 2310 C C . SER B 1 16 ? -5.387 -4.863 -1.378 1 95 16 SER B C 1
ATOM 2312 O O . SER B 1 16 ? -5.121 -4 -2.215 1 95 16 SER B O 1
ATOM 2314 N N . VAL B 1 17 ? -5.07 -4.68 -0.02 1 96.88 17 VAL B N 1
ATOM 2315 C CA . VAL B 1 17 ? -4.242 -3.607 0.521 1 96.88 17 VAL B CA 1
ATOM 2316 C C . VAL B 1 17 ? -3.328 -4.156 1.613 1 96.88 17 VAL B C 1
ATOM 2318 O O . VAL B 1 17 ? -3.713 -5.062 2.355 1 96.88 17 VAL B O 1
ATOM 2321 N N . PRO B 1 18 ? -2.074 -3.676 1.687 1 97.81 18 PRO B N 1
ATOM 2322 C CA . PRO B 1 18 ? -1.211 -4.137 2.775 1 97.81 18 PRO B CA 1
ATOM 2323 C C . PRO B 1 18 ? -1.705 -3.693 4.148 1 97.81 18 PRO B C 1
ATOM 2325 O O . PRO B 1 18 ? -2.369 -2.66 4.266 1 97.81 18 PRO B O 1
ATOM 2328 N N . VAL B 1 19 ? -1.396 -4.496 5.133 1 96.5 19 VAL B N 1
ATOM 2329 C CA . VAL B 1 19 ? -1.817 -4.184 6.492 1 96.5 19 VAL B CA 1
ATOM 2330 C C . VAL B 1 19 ? -0.643 -4.359 7.453 1 96.5 19 VAL B C 1
ATOM 2332 O O . VAL B 1 19 ? 0.338 -5.031 7.125 1 96.5 19 VAL B O 1
ATOM 2335 N N . SER B 1 20 ? -0.78 -3.67 8.508 1 95.44 20 SER B N 1
ATOM 2336 C CA . SER B 1 20 ? 0.215 -3.738 9.57 1 95.44 20 SER B CA 1
ATOM 2337 C C . SER B 1 20 ? -0.447 -3.781 10.945 1 95.44 20 SER B C 1
ATOM 2339 O O . SER B 1 20 ? -1.504 -3.182 11.148 1 95.44 20 SER B O 1
ATOM 2341 N N . GLY B 1 21 ? 0.128 -4.523 11.867 1 93.38 21 GLY B N 1
ATOM 2342 C CA . GLY B 1 21 ? -0.394 -4.633 13.219 1 93.38 21 GLY B CA 1
ATOM 2343 C C . GLY B 1 21 ? -0.157 -5.996 13.836 1 93.38 21 GLY B C 1
ATOM 2344 O O . GLY B 1 21 ? 0.186 -6.949 13.141 1 93.38 21 GLY B O 1
ATOM 2345 N N . PRO B 1 22 ? -0.33 -6.094 15.102 1 92.94 22 PRO B N 1
ATOM 2346 C CA . PRO B 1 22 ? -0.046 -7.348 15.797 1 92.94 22 PRO B CA 1
ATOM 2347 C C . PRO B 1 22 ? -0.942 -8.5 15.336 1 92.94 22 PRO B C 1
ATOM 2349 O O . PRO B 1 22 ? -0.54 -9.664 15.398 1 92.94 22 PRO B O 1
ATOM 2352 N N . GLU B 1 23 ? -2.115 -8.156 14.828 1 94.44 23 GLU B N 1
ATOM 2353 C CA . GLU B 1 23 ? -3.076 -9.172 14.406 1 94.44 23 GLU B CA 1
ATOM 2354 C C . GLU B 1 23 ? -2.658 -9.812 13.086 1 94.44 23 GLU B C 1
ATOM 2356 O O . GLU B 1 23 ? -3.264 -10.789 12.648 1 94.44 23 GLU B O 1
ATOM 2361 N N . PHE B 1 24 ? -1.586 -9.258 12.461 1 96.44 24 PHE B N 1
ATOM 2362 C CA . PHE B 1 24 ? -1.214 -9.703 11.125 1 96.44 24 PHE B CA 1
ATOM 2363 C C . PHE B 1 24 ? 0.237 -10.164 11.094 1 96.44 24 PHE B C 1
ATOM 2365 O O . PHE B 1 24 ? 0.854 -10.227 10.023 1 96.44 24 PHE B O 1
ATOM 2372 N N . GLU B 1 25 ? 0.771 -10.508 12.227 1 94.31 25 GLU B N 1
ATOM 2373 C CA . GLU B 1 25 ? 2.203 -10.766 12.328 1 94.31 25 GLU B CA 1
ATOM 2374 C C . GLU B 1 25 ? 2.551 -12.148 11.789 1 94.31 25 GLU B C 1
ATOM 2376 O O . GLU B 1 25 ? 3.51 -12.305 11.031 1 94.31 25 GLU B O 1
ATOM 2381 N N . ARG B 1 26 ? 1.795 -13.133 12.086 1 96.19 26 ARG B N 1
ATOM 2382 C CA . ARG B 1 26 ? 2.141 -14.516 11.781 1 96.19 26 ARG B CA 1
ATOM 2383 C C . ARG B 1 26 ? 2.064 -14.781 10.281 1 96.19 26 ARG B C 1
ATOM 2385 O O . ARG B 1 26 ? 2.98 -15.375 9.703 1 96.19 26 ARG B O 1
ATOM 2392 N N . TYR B 1 27 ? 1.081 -14.359 9.625 1 98.31 27 TYR B N 1
ATOM 2393 C CA . TYR B 1 27 ? 0.903 -14.648 8.203 1 98.31 27 TYR B CA 1
ATOM 2394 C C . TYR B 1 27 ? 1.44 -13.508 7.344 1 98.31 27 TYR B C 1
ATOM 2396 O O . TYR B 1 27 ? 1.702 -13.695 6.156 1 98.31 27 TYR B O 1
ATOM 2404 N N . GLY B 1 28 ? 1.577 -12.352 7.992 1 97.44 28 GLY B N 1
ATOM 2405 C CA . GLY B 1 28 ? 2.15 -11.219 7.273 1 97.44 28 GLY B CA 1
ATOM 2406 C C . GLY B 1 28 ? 1.103 -10.289 6.699 1 97.44 28 GLY B C 1
ATOM 2407 O O . GLY B 1 28 ? -0.076 -10.641 6.617 1 97.44 28 GLY B O 1
ATOM 2408 N N . GLY B 1 29 ? 1.556 -9.078 6.324 1 97.75 29 GLY B N 1
ATOM 2409 C CA . GLY B 1 29 ? 0.641 -8.039 5.871 1 97.75 29 GLY B CA 1
ATOM 2410 C C . GLY B 1 29 ? 0.941 -7.551 4.469 1 97.75 29 GLY B C 1
ATOM 2411 O O . GLY B 1 29 ? 0.233 -6.688 3.941 1 97.75 29 GLY B O 1
ATOM 2412 N N . ASN B 1 30 ? 1.94 -8.094 3.797 1 98.44 30 ASN B N 1
ATOM 2413 C CA . ASN B 1 30 ? 2.322 -7.621 2.469 1 98.44 30 ASN B CA 1
ATOM 2414 C C . ASN B 1 30 ? 1.409 -8.188 1.388 1 98.44 30 ASN B C 1
ATOM 2416 O O . ASN B 1 30 ? 0.887 -9.297 1.528 1 98.44 30 ASN B O 1
ATOM 2420 N N . THR B 1 31 ? 1.269 -7.402 0.333 1 98.56 31 THR B N 1
ATOM 2421 C CA . THR B 1 31 ? 0.454 -7.883 -0.777 1 98.56 31 THR B CA 1
ATOM 2422 C C . THR B 1 31 ? 1.299 -8.688 -1.759 1 98.56 31 THR B C 1
ATOM 2424 O O . THR B 1 31 ? 2.521 -8.758 -1.624 1 98.56 31 THR B O 1
ATOM 2427 N N . SER B 1 32 ? 0.752 -9.18 -2.744 1 98.38 32 SER B N 1
ATOM 2428 C CA . SER B 1 32 ? 1.114 -10.336 -3.566 1 98.38 32 SER B CA 1
ATOM 2429 C C . SER B 1 32 ? 2.5 -10.156 -4.18 1 98.38 32 SER B C 1
ATOM 2431 O O . SER B 1 32 ? 2.764 -9.164 -4.859 1 98.38 32 SER B O 1
ATOM 2433 N N . CYS B 1 33 ? 3.357 -11.109 -3.895 1 98.88 33 CYS B N 1
ATOM 2434 C CA . CYS B 1 33 ? 4.656 -11.312 -4.527 1 98.88 33 CYS B CA 1
ATOM 2435 C C . CYS B 1 33 ? 5.195 -12.711 -4.238 1 98.88 33 CYS B C 1
ATOM 2437 O O . CYS B 1 33 ? 5.371 -13.086 -3.076 1 98.88 33 CYS B O 1
ATOM 2439 N N . ILE B 1 34 ? 5.426 -13.523 -5.242 1 98.75 34 ILE B N 1
ATOM 2440 C CA . ILE B 1 34 ? 5.949 -14.883 -5.125 1 98.75 34 ILE B CA 1
ATOM 2441 C C . ILE B 1 34 ? 7.227 -15.023 -5.945 1 98.75 34 ILE B C 1
ATOM 2443 O O . ILE B 1 34 ? 7.312 -14.5 -7.062 1 98.75 34 ILE B O 1
ATOM 2447 N N . GLU B 1 35 ? 8.172 -15.68 -5.391 1 98.38 35 GLU B N 1
ATOM 2448 C CA . GLU B 1 35 ? 9.445 -15.906 -6.07 1 98.38 35 GLU B CA 1
ATOM 2449 C C . GLU B 1 35 ? 9.68 -17.391 -6.316 1 98.38 35 GLU B C 1
ATOM 2451 O O . GLU B 1 35 ? 9.438 -18.219 -5.43 1 98.38 35 GLU B O 1
ATOM 2456 N N . LEU B 1 36 ? 10.047 -17.734 -7.508 1 96.75 36 LEU B N 1
ATOM 2457 C CA . LEU B 1 36 ? 10.562 -19.062 -7.863 1 96.75 36 LEU B CA 1
ATOM 2458 C C . LEU B 1 36 ? 12.031 -18.984 -8.242 1 96.75 36 LEU B C 1
ATOM 2460 O O . LEU B 1 36 ? 12.438 -18.109 -9.016 1 96.75 36 LEU B O 1
ATOM 2464 N N . ARG B 1 37 ? 12.75 -19.828 -7.699 1 92.88 37 ARG B N 1
ATOM 2465 C CA . ARG B 1 37 ? 14.172 -19.922 -8.016 1 92.88 37 ARG B CA 1
ATOM 2466 C C . ARG B 1 37 ? 14.438 -21.016 -9.047 1 92.88 37 ARG B C 1
ATOM 2468 O O . ARG B 1 37 ? 14.047 -22.172 -8.852 1 92.88 37 ARG B O 1
ATOM 2475 N N . HIS B 1 38 ? 15.07 -20.594 -10.125 1 86.25 38 HIS B N 1
ATOM 2476 C CA . HIS B 1 38 ? 15.477 -21.516 -11.18 1 86.25 38 HIS B CA 1
ATOM 2477 C C . HIS B 1 38 ? 16.922 -21.281 -11.586 1 86.25 38 HIS B C 1
ATOM 2479 O O . HIS B 1 38 ? 17.219 -20.406 -12.406 1 86.25 38 HIS B O 1
ATOM 2485 N N . GLY B 1 39 ? 17.781 -22.188 -11.078 1 81.56 39 GLY B N 1
ATOM 2486 C CA . GLY B 1 39 ? 19.188 -21.953 -11.359 1 81.56 39 GLY B CA 1
ATOM 2487 C C . GLY B 1 39 ? 19.688 -20.609 -10.891 1 81.56 39 GLY B C 1
ATOM 2488 O O . GLY B 1 39 ? 19.562 -20.266 -9.711 1 81.56 39 GLY B O 1
ATOM 2489 N N . ASP B 1 40 ? 20.156 -19.828 -11.914 1 84.88 40 ASP B N 1
ATOM 2490 C CA . ASP B 1 40 ? 20.703 -18.516 -11.594 1 84.88 40 ASP B CA 1
ATOM 2491 C C . ASP B 1 40 ? 19.672 -17.422 -11.836 1 84.88 40 ASP B C 1
ATOM 2493 O O . ASP B 1 40 ? 19.938 -16.234 -11.625 1 84.88 40 ASP B O 1
ATOM 2497 N N . ARG B 1 41 ? 18.469 -17.844 -12.219 1 90 41 ARG B N 1
ATOM 2498 C CA . ARG B 1 41 ? 17.406 -16.875 -12.523 1 90 41 ARG B CA 1
ATOM 2499 C C . ARG B 1 41 ? 16.328 -16.906 -11.453 1 90 41 ARG B C 1
ATOM 2501 O O . ARG B 1 41 ? 16.172 -17.891 -10.727 1 90 41 ARG B O 1
ATOM 2508 N N . ARG B 1 42 ? 15.758 -15.766 -11.352 1 96.56 42 ARG B N 1
ATOM 2509 C CA . ARG B 1 42 ? 14.633 -15.625 -10.43 1 96.56 42 ARG B CA 1
ATOM 2510 C C . ARG B 1 42 ? 13.367 -15.203 -11.172 1 96.56 42 ARG B C 1
ATOM 2512 O O . ARG B 1 42 ? 13.422 -14.336 -12.055 1 96.56 42 ARG B O 1
ATOM 2519 N N . LEU B 1 43 ? 12.336 -15.977 -10.945 1 97.94 43 LEU B N 1
ATOM 2520 C CA . LEU B 1 43 ? 11.016 -15.602 -11.438 1 97.94 43 LEU B CA 1
ATOM 2521 C C . LEU B 1 43 ? 10.148 -15.047 -10.312 1 97.94 43 LEU B C 1
ATOM 2523 O O . LEU B 1 43 ? 9.992 -15.688 -9.266 1 97.94 43 LEU B O 1
ATOM 2527 N N . LEU B 1 44 ? 9.742 -13.859 -10.539 1 98.75 44 LEU B N 1
ATOM 2528 C CA . LEU B 1 44 ? 8.789 -13.266 -9.602 1 98.75 44 LEU B CA 1
ATOM 2529 C C . LEU B 1 44 ? 7.414 -13.125 -10.234 1 98.75 44 LEU B C 1
ATOM 2531 O O . LEU B 1 44 ? 7.301 -12.883 -11.445 1 98.75 44 LEU B O 1
ATOM 2535 N N . PHE B 1 45 ? 6.41 -13.312 -9.453 1 98.88 45 PHE B N 1
ATOM 2536 C CA . PHE B 1 45 ? 5.027 -13.133 -9.883 1 98.88 45 PHE B CA 1
ATOM 2537 C C . PHE B 1 45 ? 4.34 -12.055 -9.055 1 98.88 45 PHE B C 1
ATOM 2539 O O . PHE B 1 45 ? 4.141 -12.219 -7.852 1 98.88 45 PHE B O 1
ATOM 2546 N N . ASP B 1 46 ? 3.98 -10.945 -9.711 1 98.81 46 ASP B N 1
ATOM 2547 C CA . ASP B 1 46 ? 3.377 -9.734 -9.172 1 98.81 46 ASP B CA 1
ATOM 2548 C C . ASP B 1 46 ? 4.375 -8.961 -8.312 1 98.81 46 ASP B C 1
ATOM 2550 O O . ASP B 1 46 ? 5.348 -9.531 -7.82 1 98.81 46 ASP B O 1
ATOM 2554 N N . ALA B 1 47 ? 4.098 -7.684 -8.234 1 98.69 47 ALA B N 1
ATOM 2555 C CA . ALA B 1 47 ? 4.941 -6.75 -7.496 1 98.69 47 ALA B CA 1
ATOM 2556 C C . ALA B 1 47 ? 4.121 -5.945 -6.488 1 98.69 47 ALA B C 1
ATOM 2558 O O . ALA B 1 47 ? 4.191 -4.715 -6.461 1 98.69 47 ALA B O 1
ATOM 2559 N N . GLY B 1 48 ? 3.32 -6.723 -5.645 1 98.44 48 GLY B N 1
ATOM 2560 C CA . GLY B 1 48 ? 2.76 -6.051 -4.484 1 98.44 48 GLY B CA 1
ATOM 2561 C C . GLY B 1 48 ? 3.814 -5.562 -3.51 1 98.44 48 GLY B C 1
ATOM 2562 O O . GLY B 1 48 ? 4.996 -5.492 -3.852 1 98.44 48 GLY B O 1
ATOM 2563 N N . THR B 1 49 ? 3.412 -5.254 -2.293 1 98.31 49 THR B N 1
ATOM 2564 C CA . THR B 1 49 ? 4.34 -4.629 -1.355 1 98.31 49 THR B CA 1
ATOM 2565 C C . THR B 1 49 ? 5.387 -5.633 -0.878 1 98.31 49 THR B C 1
ATOM 2567 O O . THR B 1 49 ? 6.457 -5.246 -0.409 1 98.31 49 THR B O 1
ATOM 2570 N N . GLY B 1 50 ? 5.172 -6.922 -1.056 1 98.19 50 GLY B N 1
ATOM 2571 C CA . GLY B 1 50 ? 6.152 -7.934 -0.69 1 98.19 50 GLY B CA 1
ATOM 2572 C C . GLY B 1 50 ? 7.418 -7.859 -1.519 1 98.19 50 GLY B C 1
ATOM 2573 O O . GLY B 1 50 ? 8.453 -8.406 -1.127 1 98.19 50 GLY B O 1
ATOM 2574 N N . VAL B 1 51 ? 7.344 -7.195 -2.648 1 98.44 51 VAL B N 1
ATOM 2575 C CA . VAL B 1 51 ? 8.453 -7.188 -3.598 1 98.44 51 VAL B CA 1
ATOM 2576 C C . VAL B 1 51 ? 9.633 -6.418 -3.012 1 98.44 51 VAL B C 1
ATOM 2578 O O . VAL B 1 51 ? 10.773 -6.605 -3.434 1 98.44 51 VAL B O 1
ATOM 2581 N N . ARG B 1 52 ? 9.352 -5.5 -2.098 1 97 52 ARG B N 1
ATOM 2582 C CA . ARG B 1 52 ? 10.422 -4.75 -1.449 1 97 52 ARG B CA 1
ATOM 2583 C C . ARG B 1 52 ? 11.375 -5.684 -0.704 1 97 52 ARG B C 1
ATOM 2585 O O . ARG B 1 52 ? 12.594 -5.559 -0.823 1 97 52 ARG B O 1
ATOM 2592 N N . GLU B 1 53 ? 10.797 -6.602 0.047 1 96.75 53 GLU B N 1
ATOM 2593 C CA . GLU B 1 53 ? 11.617 -7.562 0.775 1 96.75 53 GLU B CA 1
ATOM 2594 C C . GLU B 1 53 ? 12.289 -8.547 -0.178 1 96.75 53 GLU B C 1
ATOM 2596 O O . GLU B 1 53 ? 13.43 -8.969 0.057 1 96.75 53 GLU B O 1
ATOM 2601 N N . ALA B 1 54 ? 11.578 -8.914 -1.221 1 98.19 54 ALA B N 1
ATOM 2602 C CA . ALA B 1 54 ? 12.188 -9.742 -2.252 1 98.19 54 ALA B CA 1
ATOM 2603 C C . ALA B 1 54 ? 13.453 -9.086 -2.809 1 98.19 54 ALA B C 1
ATOM 2605 O O . ALA B 1 54 ? 14.477 -9.75 -2.986 1 98.19 54 ALA B O 1
ATOM 2606 N N . ALA B 1 55 ? 13.359 -7.801 -3.047 1 98 55 ALA B N 1
ATOM 2607 C CA . ALA B 1 55 ? 14.469 -7.051 -3.623 1 98 55 ALA B CA 1
ATOM 2608 C C . ALA B 1 55 ? 15.711 -7.141 -2.734 1 98 55 ALA B C 1
ATOM 2610 O O . ALA B 1 55 ? 16.828 -7.293 -3.23 1 98 55 ALA B O 1
ATOM 2611 N N . LEU B 1 56 ? 15.516 -7.055 -1.446 1 96.38 56 LEU B N 1
ATOM 2612 C CA . LEU B 1 56 ? 16.625 -7.141 -0.505 1 96.38 56 LEU B CA 1
ATOM 2613 C C . LEU B 1 56 ? 17.297 -8.508 -0.582 1 96.38 56 LEU B C 1
ATOM 2615 O O . LEU B 1 56 ? 18.531 -8.602 -0.586 1 96.38 56 LEU B O 1
ATOM 2619 N N . ALA B 1 57 ? 16.453 -9.492 -0.631 1 96.56 57 ALA B N 1
ATOM 2620 C CA . ALA B 1 57 ? 16.984 -10.852 -0.715 1 96.56 57 ALA B CA 1
ATOM 2621 C C . ALA B 1 57 ? 17.719 -11.07 -2.031 1 96.56 57 ALA B C 1
ATOM 2623 O O . ALA B 1 57 ? 18.781 -11.703 -2.057 1 96.56 57 ALA B O 1
ATOM 2624 N N . LEU B 1 58 ? 17.172 -10.57 -3.131 1 97.25 58 LEU B N 1
ATOM 2625 C CA . LEU B 1 58 ? 17.781 -10.703 -4.449 1 97.25 58 LEU B CA 1
ATOM 2626 C C . LEU B 1 58 ? 19.141 -10.023 -4.48 1 97.25 58 LEU B C 1
ATOM 2628 O O . LEU B 1 58 ? 20.094 -10.555 -5.062 1 97.25 58 LEU B O 1
ATOM 2632 N N . LYS B 1 59 ? 19.203 -8.883 -3.898 1 96 59 LYS B N 1
ATOM 2633 C CA . LYS B 1 59 ? 20.469 -8.156 -3.814 1 96 59 LYS B CA 1
ATOM 2634 C C . LYS B 1 59 ? 21.5 -8.953 -3.029 1 96 59 LYS B C 1
ATOM 2636 O O . LYS B 1 59 ? 22.656 -9.062 -3.455 1 96 59 LYS B O 1
ATOM 2641 N N . ALA B 1 60 ? 21.062 -9.484 -1.879 1 95.75 60 ALA B N 1
ATOM 2642 C CA . ALA B 1 60 ? 21.953 -10.281 -1.048 1 95.75 60 ALA B CA 1
ATOM 2643 C C . ALA B 1 60 ? 22.469 -11.5 -1.813 1 95.75 60 ALA B C 1
ATOM 2645 O O . ALA B 1 60 ? 23.625 -11.898 -1.645 1 95.75 60 ALA B O 1
ATOM 2646 N N . ASP B 1 61 ? 21.688 -12.031 -2.684 1 94.88 61 ASP B N 1
ATOM 2647 C CA . ASP B 1 61 ? 22.031 -13.211 -3.469 1 94.88 61 ASP B CA 1
ATOM 2648 C C . ASP B 1 61 ? 22.781 -12.82 -4.7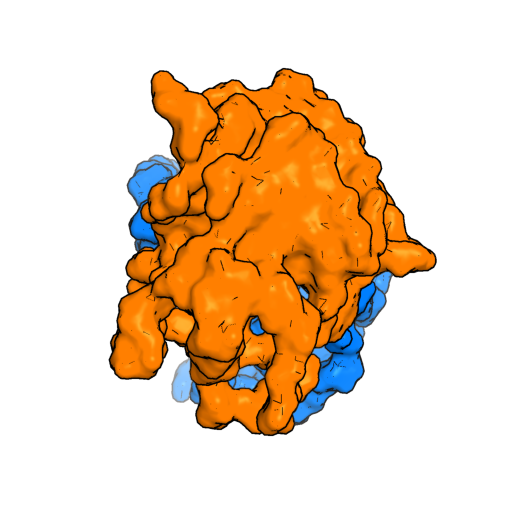42 1 94.88 61 ASP B C 1
ATOM 2650 O O . ASP B 1 61 ? 23.172 -13.688 -5.523 1 94.88 61 ASP B O 1
ATOM 2654 N N . ARG B 1 62 ? 22.922 -11.523 -5.016 1 95.12 62 ARG B N 1
ATOM 2655 C CA . ARG B 1 62 ? 23.609 -10.992 -6.184 1 95.12 62 ARG B CA 1
ATOM 2656 C C . ARG B 1 62 ? 22.969 -11.484 -7.477 1 95.12 62 ARG B C 1
ATOM 2658 O O . ARG B 1 62 ? 23.672 -11.867 -8.414 1 95.12 62 ARG B O 1
ATOM 2665 N N . VAL B 1 63 ? 21.656 -11.523 -7.43 1 96.19 63 VAL B N 1
ATOM 2666 C CA . VAL B 1 63 ? 20.906 -11.938 -8.609 1 96.19 63 VAL B CA 1
ATOM 2667 C C . VAL B 1 63 ? 21.016 -10.859 -9.688 1 96.19 63 VAL B C 1
ATOM 2669 O O . VAL B 1 63 ? 20.875 -9.664 -9.398 1 96.19 63 VAL B O 1
ATOM 2672 N N . ARG B 1 64 ? 21.188 -11.344 -10.945 1 95.81 64 ARG B N 1
ATOM 2673 C CA . ARG B 1 64 ? 21.391 -10.367 -12.008 1 95.81 64 ARG B CA 1
ATOM 2674 C C . ARG B 1 64 ? 20.312 -10.492 -13.086 1 95.81 64 ARG B C 1
ATOM 2676 O O . ARG B 1 64 ? 20.188 -9.609 -13.938 1 95.81 64 ARG B O 1
ATOM 2683 N N . HIS B 1 65 ? 19.594 -11.586 -13.086 1 96.44 65 HIS B N 1
ATOM 2684 C CA . HIS B 1 65 ? 18.547 -11.812 -14.086 1 96.44 65 HIS B CA 1
ATOM 2685 C C . HIS B 1 65 ? 17.219 -12.172 -13.43 1 96.44 65 HIS B C 1
ATOM 2687 O O . HIS B 1 65 ? 17.125 -13.188 -12.734 1 96.44 65 HIS B O 1
ATOM 2693 N N . ILE B 1 66 ? 16.25 -11.328 -13.672 1 97.94 66 ILE B N 1
ATOM 2694 C CA . ILE B 1 66 ? 14.953 -11.477 -13.031 1 97.94 66 ILE B CA 1
ATOM 2695 C C . ILE B 1 66 ? 13.852 -11.422 -14.094 1 97.94 66 ILE B C 1
ATOM 2697 O O . ILE B 1 66 ? 13.875 -10.562 -14.977 1 97.94 66 ILE B O 1
ATOM 2701 N N . ASP B 1 67 ? 12.984 -12.391 -14.102 1 98.38 67 ASP B N 1
ATOM 2702 C CA . ASP B 1 67 ? 11.719 -12.305 -14.82 1 98.38 67 ASP B CA 1
ATOM 2703 C C . ASP B 1 67 ? 10.57 -11.992 -13.867 1 98.38 67 ASP B C 1
ATOM 2705 O O . ASP B 1 67 ? 10.336 -12.727 -12.906 1 98.38 67 ASP B O 1
ATOM 2709 N N . LEU B 1 68 ? 9.906 -10.898 -14.117 1 98.69 68 LEU B N 1
ATOM 2710 C CA . LEU B 1 68 ? 8.766 -10.492 -13.305 1 98.69 68 LEU B CA 1
ATOM 2711 C C . LEU B 1 68 ? 7.465 -10.594 -14.102 1 98.69 68 LEU B C 1
ATOM 2713 O O . LEU B 1 68 ? 7.277 -9.883 -15.086 1 98.69 68 LEU B O 1
ATOM 2717 N N . PHE B 1 69 ? 6.59 -11.523 -13.703 1 98.88 69 PHE B N 1
ATOM 2718 C CA . PHE B 1 69 ? 5.324 -11.781 -14.375 1 98.88 69 PHE B CA 1
ATOM 2719 C C . PHE B 1 69 ? 4.164 -11.133 -13.625 1 98.88 69 PHE B C 1
ATOM 2721 O O . PHE B 1 69 ? 3.959 -11.406 -12.445 1 98.88 69 PHE B O 1
ATOM 2728 N N . PHE B 1 70 ? 3.41 -10.281 -14.297 1 98.75 70 PHE B N 1
ATOM 2729 C CA . PHE B 1 70 ? 2.201 -9.742 -13.688 1 98.75 70 PHE B CA 1
ATOM 2730 C C . PHE B 1 70 ? 0.999 -10.633 -13.984 1 98.75 70 PHE B C 1
ATOM 2732 O O . PHE B 1 70 ? 0.773 -11.008 -15.141 1 98.75 70 PHE B O 1
ATOM 2739 N N . THR B 1 71 ? 0.294 -10.969 -12.922 1 98.69 71 THR B N 1
ATOM 2740 C CA . THR B 1 71 ? -1.018 -11.57 -13.156 1 98.69 71 THR B CA 1
ATOM 2741 C C . THR B 1 71 ? -1.988 -10.531 -13.719 1 98.69 71 THR B C 1
ATOM 2743 O O . THR B 1 71 ? -2.713 -10.812 -14.68 1 98.69 71 THR B O 1
ATOM 2746 N N . HIS B 1 72 ? -2.045 -9.438 -13.102 1 98.06 72 HIS B N 1
ATOM 2747 C CA . HIS B 1 72 ? -2.783 -8.258 -13.539 1 98.06 72 HIS B CA 1
ATOM 2748 C C . HIS B 1 72 ? -2.279 -7.004 -12.836 1 98.06 72 HIS B C 1
ATOM 2750 O O . HIS B 1 72 ? -1.301 -7.055 -12.094 1 98.06 72 HIS B O 1
ATOM 2756 N N . SER B 1 73 ? -2.971 -5.824 -13.125 1 97.12 73 SER B N 1
ATOM 2757 C CA . SER B 1 73 ? -2.303 -4.578 -12.758 1 97.12 73 SER B CA 1
ATOM 2758 C C . SER B 1 73 ? -3.066 -3.848 -11.656 1 97.12 73 SER B C 1
ATOM 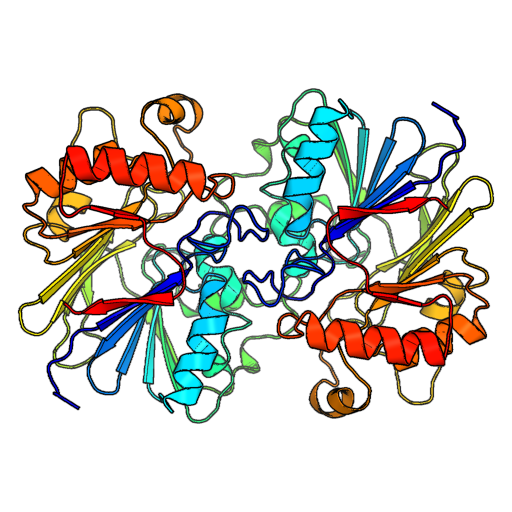2760 O O . SER B 1 73 ? -2.896 -2.641 -11.469 1 97.12 73 SER B O 1
ATOM 2762 N N . HIS B 1 74 ? -3.992 -4.57 -10.914 1 97.25 74 HIS B N 1
ATOM 2763 C CA . HIS B 1 74 ? -4.562 -3.916 -9.742 1 97.2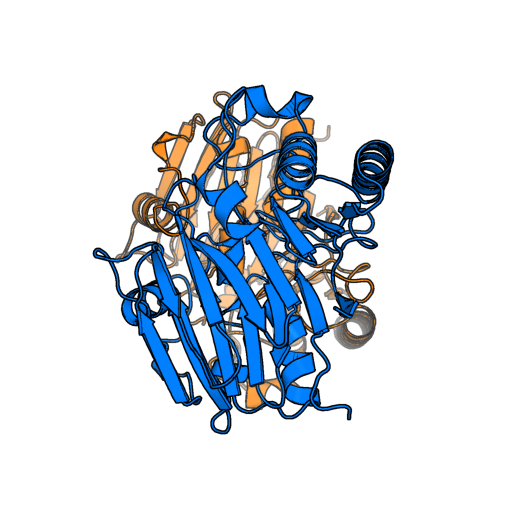5 74 HIS B CA 1
ATOM 2764 C C . HIS B 1 74 ? -3.471 -3.477 -8.773 1 97.25 74 HIS B C 1
ATOM 2766 O O . HIS B 1 74 ? -2.389 -4.066 -8.734 1 97.25 74 HIS B O 1
ATOM 2772 N N . TYR B 1 75 ? -3.758 -2.518 -7.973 1 97.19 75 TYR B N 1
ATOM 2773 C CA . TYR B 1 75 ? -2.781 -1.854 -7.117 1 97.19 75 TYR B CA 1
ATOM 2774 C C . TYR B 1 75 ? -2.057 -2.863 -6.234 1 97.19 75 TYR B C 1
ATOM 2776 O O . TYR B 1 75 ? -0.83 -2.816 -6.109 1 97.19 75 TYR B O 1
ATOM 2784 N N . ASP B 1 76 ? -2.781 -3.807 -5.645 1 97.38 76 ASP B N 1
ATOM 2785 C CA . ASP B 1 76 ? -2.168 -4.699 -4.664 1 97.38 76 ASP B CA 1
ATOM 2786 C C . ASP B 1 76 ? -1.23 -5.695 -5.344 1 97.38 76 ASP B C 1
ATOM 2788 O O . ASP B 1 76 ? -0.499 -6.426 -4.668 1 97.38 76 ASP B O 1
ATOM 2792 N N . HIS B 1 77 ? -1.145 -5.699 -6.664 1 98.38 77 HIS B N 1
ATOM 2793 C CA . HIS B 1 77 ? -0.271 -6.605 -7.402 1 98.38 77 HIS B CA 1
ATOM 2794 C C . HIS B 1 77 ? 0.881 -5.848 -8.055 1 98.38 77 HIS B C 1
ATOM 2796 O O . HIS B 1 77 ? 1.802 -6.461 -8.602 1 98.38 77 HIS B O 1
ATOM 2802 N N . ILE B 1 78 ? 0.854 -4.484 -8 1 98.06 78 ILE B N 1
ATOM 2803 C CA . ILE B 1 78 ? 1.867 -3.775 -8.773 1 98.06 78 ILE B CA 1
ATOM 2804 C C . ILE B 1 78 ? 2.441 -2.629 -7.945 1 98.06 78 ILE B C 1
ATOM 2806 O O . ILE B 1 78 ? 3.486 -2.068 -8.289 1 98.06 78 ILE B O 1
ATOM 2810 N N . ILE B 1 79 ? 1.886 -2.273 -6.805 1 97.62 79 ILE B N 1
ATOM 2811 C CA . ILE B 1 79 ? 2.148 -1.035 -6.078 1 97.62 79 ILE B CA 1
ATOM 2812 C C . ILE B 1 79 ? 3.58 -1.04 -5.551 1 97.62 79 ILE B C 1
ATOM 2814 O O . ILE B 1 79 ? 4.141 0.016 -5.25 1 97.62 79 ILE B O 1
ATOM 2818 N N . GLY B 1 80 ? 4.168 -2.213 -5.395 1 97.62 80 GLY B N 1
ATOM 2819 C CA . GLY B 1 80 ? 5.527 -2.309 -4.887 1 97.62 80 GLY B CA 1
ATOM 2820 C C . GLY B 1 80 ? 6.582 -2.057 -5.949 1 97.62 80 GLY B C 1
ATOM 2821 O O . GLY B 1 80 ? 7.758 -1.874 -5.633 1 97.62 80 GLY B O 1
ATOM 2822 N N . LEU B 1 81 ? 6.227 -1.946 -7.207 1 97.06 81 LEU B N 1
ATOM 2823 C CA . LEU B 1 81 ? 7.168 -1.925 -8.32 1 97.06 81 LEU B CA 1
ATOM 2824 C C . LEU B 1 81 ? 8.109 -0.732 -8.211 1 97.06 81 LEU B C 1
ATOM 2826 O O . LEU B 1 81 ? 9.328 -0.879 -8.375 1 97.06 81 LEU B O 1
ATOM 2830 N N . PRO B 1 82 ? 7.617 0.473 -7.867 1 94.75 82 PRO B N 1
ATOM 2831 C CA . PRO B 1 82 ? 8.531 1.61 -7.746 1 94.75 82 PRO B CA 1
ATOM 2832 C C . PRO B 1 82 ? 9.578 1.412 -6.645 1 94.75 82 PRO B C 1
ATOM 2834 O O . PRO B 1 82 ? 10.57 2.135 -6.602 1 94.75 82 PRO B O 1
ATOM 2837 N N . PHE B 1 83 ? 9.344 0.464 -5.809 1 94.81 83 PHE B N 1
ATOM 2838 C CA . PHE B 1 83 ? 10.234 0.242 -4.676 1 94.81 83 PHE B CA 1
ATOM 2839 C C . PHE B 1 83 ? 11.023 -1.051 -4.852 1 94.81 83 PHE B C 1
ATOM 2841 O O . PHE B 1 83 ? 11.594 -1.576 -3.891 1 94.81 83 PHE B O 1
ATOM 2848 N N . PHE B 1 84 ? 10.938 -1.556 -6.078 1 97.12 84 PHE B N 1
ATOM 2849 C CA . PHE B 1 84 ? 11.695 -2.74 -6.461 1 97.12 84 PHE B CA 1
ATOM 2850 C C . PHE B 1 84 ? 13.094 -2.361 -6.938 1 97.12 84 PHE B C 1
ATOM 2852 O O . PHE B 1 84 ? 13.305 -2.117 -8.125 1 97.12 84 PHE B O 1
ATOM 2859 N N . ASP B 1 85 ? 14.094 -2.422 -6.066 1 95.5 85 ASP B N 1
ATOM 2860 C CA . ASP B 1 85 ? 15.438 -1.89 -6.238 1 95.5 85 ASP B CA 1
ATOM 2861 C C . ASP B 1 85 ? 16.078 -2.416 -7.523 1 95.5 85 ASP B C 1
ATOM 2863 O O . ASP B 1 85 ? 16.781 -1.683 -8.219 1 95.5 85 ASP B O 1
ATOM 2867 N N . PRO B 1 86 ? 15.828 -3.615 -7.91 1 96.44 86 PRO B N 1
ATOM 2868 C CA . PRO B 1 86 ? 16.5 -4.18 -9.086 1 96.44 86 PRO B CA 1
ATOM 2869 C C . PRO B 1 86 ? 16.219 -3.385 -10.359 1 96.44 86 PRO B C 1
ATOM 2871 O O . PRO B 1 86 ? 17.062 -3.336 -11.258 1 96.44 86 PRO B O 1
ATOM 2874 N N . ILE B 1 87 ? 15.094 -2.701 -10.438 1 95.38 87 ILE B N 1
ATOM 2875 C CA . ILE B 1 87 ? 14.797 -1.992 -11.672 1 95.38 87 ILE B CA 1
ATOM 2876 C C . ILE B 1 87 ? 15.633 -0.718 -11.75 1 95.38 87 ILE B C 1
ATOM 2878 O O . ILE B 1 87 ? 15.688 -0.067 -12.797 1 95.38 87 ILE B O 1
ATOM 2882 N N . TYR B 1 88 ? 16.328 -0.395 -10.664 1 92.94 88 TYR B N 1
ATOM 2883 C CA . TYR B 1 88 ? 17.188 0.792 -10.633 1 92.94 88 TYR B CA 1
ATOM 2884 C C . TYR B 1 88 ? 18.656 0.409 -10.648 1 92.94 88 TYR B C 1
ATOM 2886 O O . TYR B 1 88 ? 19.531 1.278 -10.602 1 92.94 88 TYR B O 1
ATOM 2894 N N . THR B 1 89 ? 18.969 -0.837 -10.68 1 94.06 89 THR B N 1
ATOM 2895 C CA . THR B 1 89 ? 20.344 -1.317 -10.539 1 94.06 89 THR B CA 1
ATOM 2896 C C . THR B 1 89 ? 20.953 -1.613 -11.906 1 94.06 89 THR B C 1
ATOM 2898 O O . THR B 1 89 ? 20.516 -2.543 -12.594 1 94.06 89 THR B O 1
ATOM 2901 N N . PRO B 1 90 ? 21.969 -0.903 -12.336 1 92.62 90 PRO B N 1
ATOM 2902 C CA . PRO B 1 90 ? 22.516 -1.01 -13.688 1 92.62 90 PRO B CA 1
ATOM 2903 C C . PRO B 1 90 ? 22.984 -2.422 -14.023 1 92.62 90 PRO B C 1
ATOM 2905 O O . PRO B 1 90 ? 22.953 -2.828 -15.188 1 92.62 90 PRO B O 1
ATOM 2908 N N . SER B 1 91 ? 23.438 -3.254 -13.109 1 93.75 91 SER B N 1
ATOM 2909 C CA . SER B 1 91 ? 24.016 -4.566 -13.383 1 93.75 91 SER B CA 1
ATOM 2910 C C . SER B 1 91 ? 22.938 -5.641 -13.461 1 93.75 91 SER B C 1
ATOM 2912 O O . SER B 1 91 ? 23.234 -6.812 -13.703 1 93.75 91 SER B O 1
ATOM 2914 N N . VAL B 1 92 ? 21.672 -5.172 -13.336 1 96.5 92 VAL B N 1
ATOM 2915 C CA . VAL B 1 92 ? 20.578 -6.137 -13.273 1 96.5 92 VAL B CA 1
ATOM 2916 C C . VAL B 1 92 ? 19.719 -6.023 -14.523 1 96.5 92 VAL B C 1
ATOM 2918 O O . VAL B 1 92 ? 19.516 -4.926 -15.047 1 96.5 92 VAL B O 1
ATOM 2921 N N . THR B 1 93 ? 19.344 -7.176 -15.031 1 96.81 93 THR B N 1
ATOM 2922 C CA . THR B 1 93 ? 18.359 -7.262 -16.109 1 96.81 93 THR B CA 1
ATOM 2923 C C . THR B 1 93 ? 17.016 -7.75 -15.57 1 96.81 93 THR B C 1
ATOM 2925 O O . THR B 1 93 ? 16.938 -8.773 -14.883 1 96.81 93 THR B O 1
ATOM 2928 N N . VAL B 1 94 ? 15.969 -6.98 -15.844 1 97.38 94 VAL B N 1
ATOM 2929 C CA . VAL B 1 94 ? 14.617 -7.355 -15.438 1 97.38 94 VAL B CA 1
ATOM 2930 C C . VAL B 1 94 ? 13.703 -7.41 -16.672 1 97.38 94 VAL B C 1
ATOM 2932 O O . VAL B 1 94 ? 13.508 -6.402 -17.344 1 97.38 94 VAL B O 1
ATOM 2935 N N . ASP B 1 95 ? 13.203 -8.594 -16.969 1 97.81 95 ASP B N 1
ATOM 2936 C CA . ASP B 1 95 ? 12.164 -8.742 -17.984 1 97.81 95 ASP B CA 1
ATOM 2937 C C . ASP B 1 95 ? 10.773 -8.711 -17.344 1 97.81 95 ASP B C 1
ATOM 2939 O O . ASP B 1 95 ? 10.453 -9.547 -16.5 1 97.81 95 ASP B O 1
ATOM 2943 N N . LEU B 1 96 ? 9.977 -7.742 -17.766 1 98.44 96 LEU B N 1
ATOM 2944 C CA . LEU B 1 96 ? 8.617 -7.586 -17.25 1 98.44 96 LEU B CA 1
ATOM 2945 C C . LEU B 1 96 ? 7.602 -8.188 -18.219 1 98.44 96 LEU B C 1
ATOM 2947 O O . LEU B 1 96 ? 7.566 -7.816 -19.391 1 98.44 96 LEU B O 1
ATOM 2951 N N . TRP B 1 97 ? 6.801 -9.141 -17.672 1 98.81 97 TRP B N 1
ATOM 2952 C CA . TRP B 1 97 ? 5.855 -9.891 -18.484 1 98.81 97 TRP B CA 1
ATOM 2953 C C . TRP B 1 97 ? 4.418 -9.562 -18.094 1 98.81 97 TRP B C 1
ATOM 2955 O O . TRP B 1 97 ? 4.082 -9.547 -16.906 1 98.81 97 TRP B O 1
ATOM 2965 N N . SER B 1 98 ? 3.596 -9.219 -19.062 1 98.69 98 SER B N 1
ATOM 2966 C CA . SER B 1 98 ? 2.166 -9.094 -18.797 1 98.69 98 SER B CA 1
ATOM 2967 C C . SER B 1 98 ? 1.343 -9.516 -20.016 1 98.69 98 SER B C 1
ATOM 2969 O O . SER B 1 98 ? 1.835 -9.492 -21.141 1 98.69 98 SER B O 1
ATOM 2971 N N . GLY B 1 99 ? 0.145 -10.008 -19.75 1 98.44 99 GLY B N 1
ATOM 2972 C CA . GLY B 1 99 ? -0.7 -10.453 -20.844 1 98.44 99 GLY B CA 1
ATOM 2973 C C . GLY B 1 99 ? -2.176 -10.203 -20.594 1 98.44 99 GLY B C 1
ATOM 2974 O O . GLY B 1 99 ? -3.004 -10.422 -21.484 1 98.44 99 GLY B O 1
ATOM 2975 N N . HIS B 1 100 ? -2.541 -9.656 -19.391 1 97.56 100 HIS B N 1
ATOM 2976 C CA . HIS B 1 100 ? -3.941 -9.555 -19 1 97.56 100 HIS B CA 1
ATOM 2977 C C . HIS B 1 100 ? -4.656 -8.469 -19.812 1 97.56 100 HIS B C 1
ATOM 2979 O O . HIS B 1 100 ? -5.887 -8.461 -19.875 1 97.56 100 HIS B O 1
ATOM 2985 N N . LEU B 1 101 ? -3.898 -7.602 -20.391 1 97.25 101 LEU B N 1
ATOM 2986 C CA . LEU B 1 101 ? -4.488 -6.523 -21.188 1 97.25 101 LEU B CA 1
ATOM 2987 C C . LEU B 1 101 ? -4.105 -6.652 -22.656 1 97.25 101 LEU B C 1
ATOM 2989 O O . LEU B 1 101 ? -4.062 -5.656 -23.375 1 97.25 101 LEU B O 1
ATOM 2993 N N . ALA B 1 102 ? -3.783 -7.828 -23.062 1 97.38 102 ALA B N 1
ATOM 2994 C CA . ALA B 1 102 ? -3.381 -8.062 -24.453 1 97.38 102 ALA B CA 1
ATOM 2995 C C . ALA B 1 102 ? -4.383 -7.449 -25.422 1 97.38 102 ALA B C 1
ATOM 2997 O O . ALA B 1 102 ? -5.594 -7.629 -25.266 1 97.38 102 ALA B O 1
ATOM 2998 N N . GLY B 1 103 ? -3.82 -6.773 -26.438 1 96.5 103 GLY B N 1
ATOM 2999 C CA . GLY B 1 103 ? -4.668 -6.141 -27.438 1 96.5 103 GLY B CA 1
ATOM 3000 C C . GLY B 1 103 ? -5.086 -4.734 -27.062 1 96.5 103 GLY B C 1
ATOM 3001 O O . GLY B 1 103 ? -5.574 -3.979 -27.906 1 96.5 103 GLY B O 1
ATOM 3002 N N . LYS B 1 104 ? -4.879 -4.309 -25.859 1 95.81 104 LYS B N 1
ATOM 3003 C CA . LYS B 1 104 ? -5.289 -2.986 -25.391 1 95.81 104 LYS B CA 1
ATOM 3004 C C . LYS B 1 104 ? -4.078 -2.148 -24.984 1 95.81 104 LYS B C 1
ATOM 3006 O O . LYS B 1 104 ? -3.984 -0.973 -25.344 1 95.81 104 LYS B O 1
ATOM 3011 N N . THR B 1 105 ? -3.242 -2.727 -24.219 1 95.94 105 THR B N 1
ATOM 3012 C CA . THR B 1 105 ? -2.074 -2.059 -23.656 1 95.94 105 THR B CA 1
ATOM 3013 C C . THR B 1 105 ? -0.868 -2.994 -23.656 1 95.94 105 THR B C 1
ATOM 3015 O O . THR B 1 105 ? -1.002 -4.188 -23.375 1 95.94 105 THR B O 1
ATOM 3018 N N . THR B 1 106 ? 0.319 -2.449 -23.938 1 97.88 106 THR B N 1
ATOM 3019 C CA . THR B 1 106 ? 1.544 -3.234 -23.828 1 97.88 106 THR B CA 1
ATOM 3020 C C . THR B 1 106 ? 2.088 -3.191 -22.406 1 97.88 106 THR B C 1
ATOM 3022 O O . THR B 1 106 ? 1.674 -2.354 -21.609 1 97.88 106 THR B O 1
ATOM 3025 N N . THR B 1 107 ? 2.99 -4.059 -22.141 1 97.94 107 THR B N 1
ATOM 3026 C CA . THR B 1 107 ? 3.641 -4.062 -20.844 1 97.94 107 THR B CA 1
ATOM 3027 C C . THR B 1 107 ? 4.375 -2.75 -20.594 1 97.94 107 THR B C 1
ATOM 3029 O O . THR B 1 107 ? 4.289 -2.174 -19.516 1 97.94 107 THR B O 1
ATOM 3032 N N . ARG B 1 108 ? 5.113 -2.27 -21.578 1 96.44 108 ARG B N 1
ATOM 3033 C CA . ARG B 1 108 ? 5.824 -1.002 -21.469 1 96.44 108 ARG B CA 1
ATOM 3034 C C . ARG B 1 108 ? 4.859 0.14 -21.156 1 96.44 108 ARG B C 1
ATOM 3036 O O . ARG B 1 108 ? 5.086 0.921 -20.234 1 96.44 108 ARG B O 1
ATOM 3043 N N . GLN B 1 109 ? 3.799 0.161 -21.906 1 96.25 109 GLN B N 1
ATOM 3044 C CA . GLN B 1 109 ? 2.799 1.206 -21.703 1 96.25 109 GLN B CA 1
ATOM 3045 C C . GLN B 1 109 ? 2.188 1.127 -20.312 1 96.25 109 GLN B C 1
ATOM 3047 O O . GLN B 1 109 ? 1.955 2.154 -19.672 1 96.25 109 GLN B O 1
ATOM 3052 N N . LEU B 1 110 ? 1.923 -0.07 -19.891 1 96.12 110 LEU B N 1
ATOM 3053 C CA . LEU B 1 110 ? 1.356 -0.299 -18.562 1 96.12 110 LEU B CA 1
ATOM 3054 C C . LEU B 1 110 ? 2.26 0.277 -17.469 1 96.12 110 LEU B C 1
ATOM 3056 O O . LEU B 1 110 ? 1.801 1.037 -16.625 1 96.12 110 LEU B O 1
ATOM 3060 N N . ILE B 1 111 ? 3.527 -0.02 -17.562 1 95.5 111 ILE B N 1
ATOM 3061 C CA . ILE B 1 111 ? 4.496 0.41 -16.562 1 95.5 111 ILE B CA 1
ATOM 3062 C C . ILE B 1 111 ? 4.668 1.926 -16.625 1 95.5 111 ILE B C 1
ATOM 3064 O O . ILE B 1 111 ? 4.699 2.598 -15.586 1 95.5 111 ILE B O 1
ATOM 3068 N N . ASP B 1 112 ? 4.676 2.514 -17.812 1 93.38 112 ASP B N 1
ATOM 3069 C CA . ASP B 1 112 ? 4.805 3.955 -18 1 93.38 112 ASP B CA 1
ATOM 3070 C C . ASP B 1 112 ? 3.621 4.695 -17.375 1 93.38 112 ASP B C 1
ATOM 3072 O O . ASP B 1 112 ? 3.791 5.766 -16.781 1 93.38 112 ASP B O 1
ATOM 3076 N N . GLN B 1 113 ? 2.475 4.078 -17.562 1 92.94 113 GLN B N 1
ATOM 3077 C CA . GLN B 1 113 ? 1.258 4.711 -17.047 1 92.94 113 GLN B CA 1
ATOM 3078 C C . GLN B 1 113 ? 1.168 4.594 -15.531 1 92.94 113 GLN B C 1
ATOM 3080 O O . GLN B 1 113 ? 0.571 5.449 -14.875 1 92.94 113 GLN B O 1
ATOM 3085 N N . PHE B 1 114 ? 1.769 3.588 -15.047 1 94.69 114 PHE B N 1
ATOM 3086 C CA . PHE B 1 114 ? 1.715 3.363 -13.609 1 94.69 114 PHE B CA 1
ATOM 3087 C C . PHE B 1 114 ? 2.73 4.238 -12.883 1 94.69 114 PHE B C 1
ATOM 3089 O O . PHE B 1 114 ? 2.414 4.848 -11.859 1 94.69 114 PHE B O 1
ATOM 3096 N N . MET B 1 115 ? 3.924 4.254 -13.375 1 92.62 115 MET B N 1
ATOM 3097 C CA . MET B 1 115 ? 5.004 5.027 -12.773 1 92.62 115 MET B CA 1
ATOM 3098 C C . MET B 1 115 ? 5.145 6.387 -13.445 1 92.62 115 MET B C 1
ATOM 3100 O O . MET B 1 115 ? 6.133 6.637 -14.141 1 92.62 115 MET B O 1
ATOM 3104 N N . ARG B 1 116 ? 4.254 7.242 -13.148 1 90.06 116 ARG B N 1
ATOM 3105 C CA . ARG B 1 116 ? 4.258 8.578 -13.719 1 90.06 116 ARG B CA 1
ATOM 3106 C C . ARG B 1 116 ? 3.576 9.578 -12.789 1 90.06 116 ARG B C 1
ATOM 3108 O O . ARG B 1 116 ? 2.797 9.188 -11.914 1 90.06 116 ARG B O 1
ATOM 3115 N N . PRO B 1 117 ? 3.924 10.859 -13.016 1 88.62 117 PRO B N 1
ATOM 3116 C CA . PRO B 1 117 ? 3.119 11.875 -12.32 1 88.62 117 PRO B CA 1
ATOM 3117 C C . PRO B 1 117 ? 1.63 11.758 -12.641 1 88.62 117 PRO B C 1
ATOM 3119 O O . PRO B 1 117 ? 1.262 11.352 -13.75 1 88.62 117 PRO B O 1
ATOM 3122 N N . PRO B 1 118 ? 0.761 12.039 -11.742 1 92.44 118 PRO B N 1
ATOM 3123 C CA . PRO B 1 118 ? 1.06 12.625 -10.43 1 92.44 118 PRO B CA 1
ATOM 3124 C C . PRO B 1 118 ? 1.214 11.562 -9.336 1 92.44 118 PRO B C 1
ATOM 3126 O O . PRO B 1 118 ? 1.326 11.906 -8.156 1 92.44 118 PRO B O 1
ATOM 3129 N N . TRP B 1 119 ? 1.205 10.289 -9.711 1 91.31 119 TRP B N 1
ATOM 3130 C CA . TRP B 1 119 ? 1.161 9.203 -8.742 1 91.31 119 TRP B CA 1
ATOM 3131 C C . TRP B 1 119 ? 2.557 8.883 -8.211 1 91.31 119 TRP B C 1
ATOM 3133 O O . TRP B 1 119 ? 2.713 8.469 -7.062 1 91.31 119 TRP B O 1
ATOM 3143 N N . PHE B 1 120 ? 3.533 9.125 -9.125 1 85.44 120 PHE B N 1
ATOM 3144 C CA . PHE B 1 120 ? 4.934 8.836 -8.844 1 85.44 120 PHE B CA 1
ATOM 3145 C C . PHE B 1 120 ? 5.844 9.82 -9.562 1 85.44 120 PHE B C 1
ATOM 3147 O O . PHE B 1 120 ? 5.602 10.164 -10.727 1 85.44 120 PHE B O 1
ATOM 3154 N N . PRO B 1 121 ? 6.91 10.352 -8.859 1 73.38 121 PRO B N 1
ATOM 3155 C CA . PRO B 1 121 ? 7.633 11.516 -9.375 1 73.38 121 PRO B CA 1
ATOM 3156 C C . PRO B 1 121 ? 8.586 11.164 -10.516 1 73.38 121 PRO B C 1
ATOM 3158 O O . PRO B 1 121 ? 9.102 12.062 -11.188 1 73.38 121 PRO B O 1
ATOM 3161 N N . VAL B 1 122 ? 8.938 9.953 -10.641 1 66.81 122 VAL B N 1
ATOM 3162 C CA . VAL B 1 122 ? 10.008 9.656 -11.594 1 66.81 122 VAL B CA 1
ATOM 3163 C C . VAL B 1 122 ? 9.453 8.812 -12.742 1 66.81 122 VAL B C 1
ATOM 3165 O O . VAL B 1 122 ? 8.586 7.965 -12.531 1 66.81 122 VAL B O 1
ATOM 3168 N N . GLU B 1 123 ? 9.891 9.344 -13.938 1 65.06 123 GLU B N 1
ATOM 3169 C CA . GLU B 1 123 ? 9.586 8.508 -15.094 1 65.06 123 GLU B CA 1
ATOM 3170 C C . GLU B 1 123 ? 10.531 7.312 -15.172 1 65.06 123 GLU B C 1
ATOM 3172 O O . GLU B 1 123 ? 11.617 7.34 -14.594 1 65.06 123 GLU B O 1
ATOM 3177 N N . PRO B 1 124 ? 10.055 6.266 -15.688 1 58.62 124 PRO B N 1
ATOM 3178 C CA . PRO B 1 124 ? 10.836 5.031 -15.781 1 58.62 124 PRO B CA 1
ATOM 3179 C C . PRO B 1 124 ? 12.242 5.27 -16.312 1 58.62 124 PRO B C 1
ATOM 3181 O O . PRO B 1 124 ? 13.125 4.422 -16.156 1 58.62 124 PRO B O 1
ATOM 3184 N N . ASP B 1 125 ? 12.469 6.449 -16.781 1 61.66 125 ASP B N 1
ATOM 3185 C CA . ASP B 1 125 ? 13.797 6.723 -17.328 1 61.66 125 ASP B CA 1
ATOM 3186 C C . ASP B 1 125 ? 14.844 6.738 -16.219 1 61.66 125 ASP B C 1
ATOM 3188 O O . ASP B 1 125 ? 16.047 6.633 -16.484 1 61.66 125 ASP B O 1
ATOM 3192 N N . ILE B 1 126 ? 14.336 6.703 -15.062 1 69.31 126 ILE B N 1
ATOM 3193 C CA . ILE B 1 126 ? 15.266 6.688 -13.945 1 69.31 126 ILE B CA 1
ATOM 3194 C C . ILE B 1 126 ? 15.789 5.27 -13.727 1 69.31 126 ILE B C 1
ATOM 3196 O O . ILE B 1 126 ? 16.797 5.07 -13.055 1 69.31 126 ILE B O 1
ATOM 3200 N N . CYS B 1 127 ? 15.047 4.332 -14.289 1 72.81 127 CYS B N 1
ATOM 3201 C CA . CYS B 1 127 ? 15.484 2.945 -14.172 1 72.81 127 CYS B CA 1
ATOM 3202 C C . CYS B 1 127 ? 16.797 2.727 -14.906 1 72.81 127 CYS B C 1
ATOM 3204 O O . CYS B 1 127 ? 16.906 3.014 -16.094 1 72.81 127 CYS B O 1
ATOM 3206 N N . ARG B 1 128 ? 17.766 2.234 -14.148 1 80.56 128 ARG B N 1
ATOM 3207 C CA . ARG B 1 128 ? 19.125 2.082 -14.672 1 80.56 128 ARG B CA 1
ATOM 3208 C C . ARG B 1 128 ? 19.406 0.633 -15.047 1 80.56 128 ARG B C 1
ATOM 3210 O O . ARG B 1 128 ? 20.438 0.333 -15.648 1 80.56 128 ARG B O 1
ATOM 3217 N N . ALA B 1 129 ? 18.391 -0.225 -14.656 1 87.69 129 ALA B N 1
ATOM 3218 C CA . ALA B 1 129 ? 18.516 -1.622 -15.062 1 87.69 129 ALA B CA 1
ATOM 3219 C C . ALA B 1 129 ? 18.234 -1.793 -16.547 1 87.69 129 ALA B C 1
ATOM 3221 O O . ALA B 1 129 ? 17.672 -0.897 -17.188 1 87.69 129 ALA B O 1
ATOM 3222 N N . THR B 1 130 ? 18.734 -2.92 -17.109 1 93.62 130 THR B N 1
ATOM 3223 C CA . THR B 1 130 ? 18.25 -3.322 -18.422 1 93.62 130 THR B CA 1
ATOM 3224 C C . THR B 1 130 ? 16.844 -3.883 -18.328 1 93.62 130 THR B C 1
ATOM 3226 O O . THR B 1 130 ? 16.625 -4.973 -17.797 1 93.62 130 THR B O 1
ATOM 3229 N N . LEU B 1 131 ? 15.93 -3.127 -18.906 1 95 131 LEU B N 1
ATOM 3230 C CA . LEU B 1 131 ? 14.539 -3.541 -18.797 1 95 131 LEU B CA 1
ATOM 3231 C C . LEU B 1 131 ? 14.047 -4.129 -20.125 1 95 131 LEU B C 1
ATOM 3233 O O . LEU B 1 131 ? 14.266 -3.549 -21.188 1 95 131 LEU B O 1
ATOM 3237 N N . GLY B 1 132 ? 13.508 -5.32 -20.031 1 96.31 132 GLY B N 1
ATOM 3238 C CA . GLY B 1 132 ? 12.742 -5.895 -21.125 1 96.31 132 GLY B CA 1
ATOM 3239 C C . GLY B 1 132 ? 11.25 -5.887 -20.875 1 96.31 132 GLY B C 1
ATOM 3240 O O . GLY B 1 132 ? 10.805 -6.121 -19.75 1 96.31 132 GLY B O 1
ATOM 3241 N N . PHE B 1 133 ? 10.539 -5.547 -21.875 1 97.69 133 PHE B N 1
ATOM 3242 C CA . PHE B 1 133 ? 9.078 -5.594 -21.797 1 97.69 133 PHE B CA 1
ATOM 3243 C C . PHE B 1 133 ? 8.531 -6.668 -22.734 1 97.69 133 PHE B C 1
ATOM 3245 O O . PHE B 1 133 ? 8.766 -6.625 -23.938 1 97.69 133 PHE B O 1
ATOM 3252 N N . ARG B 1 134 ? 7.836 -7.594 -22.109 1 98.31 134 ARG B N 1
ATOM 3253 C CA . ARG B 1 134 ? 7.379 -8.773 -22.828 1 98.31 134 ARG B CA 1
ATOM 3254 C C . ARG B 1 134 ? 5.859 -8.883 -22.797 1 98.31 134 ARG B C 1
ATOM 3256 O O . ARG B 1 134 ? 5.266 -9.07 -21.734 1 98.31 134 ARG B O 1
ATOM 3263 N N . ASP B 1 135 ? 5.309 -8.812 -23.984 1 98.62 135 ASP B N 1
ATOM 3264 C CA . ASP B 1 135 ? 3.859 -8.938 -24.125 1 98.62 135 ASP B CA 1
ATOM 3265 C C . ASP B 1 135 ? 3.463 -10.359 -24.516 1 98.62 135 ASP B C 1
ATOM 3267 O O . ASP B 1 135 ? 4.133 -10.992 -25.328 1 98.62 135 ASP B O 1
ATOM 3271 N N . PHE B 1 136 ? 2.428 -10.844 -23.906 1 98.75 136 PHE B N 1
ATOM 3272 C CA . PHE B 1 136 ? 1.846 -12.117 -24.312 1 98.75 136 PHE B CA 1
ATOM 3273 C C . PHE B 1 136 ? 0.326 -12.078 -24.203 1 98.75 136 PHE B C 1
ATOM 3275 O O . PHE B 1 136 ? -0.251 -11.039 -23.859 1 98.75 136 PHE B O 1
ATOM 3282 N N . LYS B 1 137 ? -0.36 -13.047 -24.641 1 98.31 137 LYS B N 1
ATOM 3283 C CA . LYS B 1 137 ? -1.801 -13.203 -24.453 1 98.31 137 LYS B CA 1
ATOM 3284 C C . LYS B 1 137 ? -2.125 -14.484 -23.688 1 98.31 137 LYS B C 1
ATOM 3286 O O . LYS B 1 137 ? -1.374 -15.461 -23.766 1 98.31 137 LYS B O 1
ATOM 3291 N N . ALA B 1 138 ? -3.197 -14.422 -22.938 1 97.94 138 ALA B N 1
ATOM 3292 C CA . ALA B 1 138 ? -3.631 -15.641 -22.266 1 97.94 138 ALA B CA 1
ATOM 3293 C C . ALA B 1 138 ? -3.734 -16.797 -23.234 1 97.94 138 ALA B C 1
ATOM 3295 O O . ALA B 1 138 ? -4.234 -16.641 -24.359 1 97.94 138 ALA B O 1
ATOM 3296 N N . GLY B 1 139 ? -3.303 -17.906 -22.844 1 98.44 139 GLY B N 1
ATOM 3297 C CA . GLY B 1 139 ? -3.279 -19.078 -23.703 1 98.44 139 GLY B CA 1
ATOM 3298 C C . GLY B 1 139 ? -1.91 -19.359 -24.297 1 98.44 139 GLY B C 1
ATOM 3299 O O . GLY B 1 139 ? -1.642 -20.469 -24.766 1 98.44 139 GLY B O 1
ATOM 3300 N N . ASP B 1 140 ? -1.013 -18.375 -24.312 1 98.62 140 ASP B N 1
ATOM 3301 C CA . ASP B 1 140 ? 0.348 -18.562 -24.797 1 98.62 140 ASP B CA 1
ATOM 3302 C C . ASP B 1 140 ? 1.161 -19.438 -23.859 1 98.62 140 ASP B C 1
ATOM 3304 O O . ASP B 1 140 ? 0.912 -19.453 -22.641 1 98.62 140 ASP B O 1
ATOM 3308 N N . VAL B 1 141 ? 2.057 -20.156 -24.422 1 98.69 141 VAL B N 1
ATOM 3309 C CA . VAL B 1 141 ? 3.092 -20.859 -23.672 1 98.69 141 VAL B CA 1
ATOM 3310 C C . VAL B 1 141 ? 4.375 -20.031 -23.656 1 98.69 141 VAL B C 1
ATOM 3312 O O . VAL B 1 141 ? 4.898 -19.656 -24.703 1 98.69 141 VAL B O 1
ATOM 3315 N N . LEU B 1 142 ? 4.809 -19.641 -22.469 1 98.69 142 LEU B N 1
ATOM 3316 C CA . LEU B 1 142 ? 5.996 -18.812 -22.297 1 98.69 142 LEU B CA 1
ATOM 3317 C C . LEU B 1 142 ? 7.211 -19.656 -21.938 1 98.69 142 LEU B C 1
ATOM 3319 O O . LEU B 1 142 ? 7.086 -20.641 -21.203 1 98.69 142 LEU B O 1
ATOM 3323 N N . GLU B 1 143 ? 8.344 -19.297 -22.453 1 97.25 143 GLU B N 1
ATOM 3324 C CA . GLU B 1 143 ? 9.633 -19.906 -22.109 1 97.25 143 GLU B CA 1
ATOM 3325 C C . GLU B 1 143 ? 10.68 -18.828 -21.828 1 97.25 143 GLU B C 1
ATOM 3327 O O . GLU B 1 143 ? 11.539 -18.547 -22.656 1 97.25 143 GLU B O 1
ATOM 3332 N N . PRO B 1 144 ? 10.57 -18.297 -20.609 1 95.31 144 PRO B N 1
ATOM 3333 C CA . PRO B 1 144 ? 11.469 -17.172 -20.297 1 95.31 144 PRO B CA 1
ATOM 3334 C C . PRO B 1 144 ? 12.938 -17.562 -20.375 1 95.31 144 PRO B C 1
ATOM 3336 O O . PRO B 1 144 ? 13.797 -16.703 -20.641 1 95.31 144 PRO B O 1
ATOM 3339 N N . HIS B 1 145 ? 13.328 -18.797 -20.125 1 90.5 145 HIS B N 1
ATOM 3340 C CA . HIS B 1 145 ? 14.656 -19.359 -20.328 1 90.5 145 HIS B CA 1
ATOM 3341 C C . HIS B 1 145 ? 14.602 -20.891 -20.391 1 90.5 145 HIS B C 1
ATOM 3343 O O . HIS B 1 145 ? 13.57 -21.484 -20.094 1 90.5 145 HIS B O 1
ATOM 3349 N N . ALA B 1 146 ? 15.727 -21.438 -20.75 1 90.5 146 ALA B N 1
ATOM 3350 C CA . ALA B 1 146 ? 15.773 -22.891 -20.953 1 90.5 146 ALA B CA 1
ATOM 3351 C C . ALA B 1 146 ? 15.445 -23.641 -19.672 1 90.5 146 ALA B C 1
ATOM 3353 O O . ALA B 1 146 ? 15.953 -23.297 -18.594 1 90.5 146 ALA B O 1
ATOM 3354 N N . GLY B 1 147 ? 14.516 -24.578 -19.781 1 89.5 147 GLY B N 1
ATOM 3355 C CA . GLY B 1 147 ? 14.25 -25.469 -18.672 1 89.5 147 GLY B CA 1
ATOM 3356 C C . GLY B 1 147 ? 12.961 -25.141 -17.938 1 89.5 147 GLY B C 1
ATOM 3357 O O . GLY B 1 147 ? 12.508 -25.922 -17.094 1 89.5 147 GLY B O 1
ATOM 3358 N N . ILE B 1 148 ? 12.328 -24.031 -18.328 1 94.06 148 ILE B N 1
ATOM 3359 C CA . ILE B 1 148 ? 11.086 -23.672 -17.641 1 94.06 148 ILE B CA 1
ATOM 3360 C C . ILE B 1 148 ? 10.008 -23.328 -18.672 1 94.06 148 ILE B C 1
ATOM 3362 O O . ILE B 1 148 ? 10.289 -22.656 -19.672 1 94.06 148 ILE B O 1
ATOM 3366 N N . VAL B 1 149 ? 8.859 -23.891 -18.469 1 97.25 149 VAL B N 1
ATOM 3367 C CA . VAL B 1 149 ? 7.699 -23.625 -19.312 1 97.25 149 VAL B CA 1
ATOM 3368 C C . VAL B 1 149 ? 6.555 -23.078 -18.469 1 97.25 149 VAL B C 1
ATOM 3370 O O . VAL B 1 149 ? 6.254 -23.609 -17.406 1 97.25 149 VAL B O 1
ATOM 3373 N N . ILE B 1 150 ? 5.969 -21.953 -18.938 1 98.62 150 ILE B N 1
ATOM 3374 C CA . ILE B 1 150 ? 4.848 -21.344 -18.234 1 98.62 150 ILE B CA 1
ATOM 3375 C C . ILE B 1 150 ? 3.619 -21.312 -19.141 1 98.62 150 ILE B C 1
ATOM 3377 O O . ILE B 1 150 ? 3.613 -20.625 -20.156 1 98.62 150 ILE B O 1
ATOM 3381 N N . ARG B 1 151 ? 2.635 -22.094 -18.797 1 98.81 151 ARG B N 1
ATOM 3382 C CA . ARG B 1 151 ? 1.348 -22.016 -19.469 1 98.81 151 ARG B CA 1
ATOM 3383 C C . ARG B 1 151 ? 0.442 -20.969 -18.812 1 98.81 151 ARG B C 1
ATOM 3385 O O . ARG B 1 151 ? 0.499 -20.766 -17.609 1 98.81 151 ARG B O 1
ATOM 3392 N N . THR B 1 152 ? -0.333 -20.312 -19.656 1 98.81 152 THR B N 1
ATOM 3393 C CA . THR B 1 152 ? -1.142 -19.203 -19.141 1 98.81 152 THR B CA 1
ATOM 3394 C C . THR B 1 152 ? -2.611 -19.391 -19.516 1 98.81 152 THR B C 1
ATOM 3396 O O . THR B 1 152 ? -2.928 -20.062 -20.5 1 98.81 152 THR B O 1
ATOM 3399 N N . ALA B 1 153 ? -3.48 -18.875 -18.734 1 98.62 153 ALA B N 1
ATOM 3400 C CA . ALA B 1 153 ? -4.918 -18.891 -19 1 98.62 153 ALA B CA 1
ATOM 3401 C C . ALA B 1 153 ? -5.59 -17.656 -18.391 1 98.62 153 ALA B C 1
ATOM 3403 O O . ALA B 1 153 ? -5.051 -17.031 -17.469 1 98.62 153 ALA B O 1
ATOM 3404 N N . THR B 1 154 ? -6.715 -17.312 -18.953 1 98.06 154 THR B N 1
ATOM 3405 C CA . THR B 1 154 ? -7.516 -16.219 -18.391 1 98.06 154 THR B CA 1
ATOM 3406 C C . THR B 1 154 ? -8.281 -16.688 -17.156 1 98.06 154 THR B C 1
ATOM 3408 O O . THR B 1 154 ? -8.883 -17.766 -17.156 1 98.06 154 THR B O 1
ATOM 3411 N N . LEU B 1 155 ? -8.219 -15.93 -16.125 1 98.06 155 LEU B N 1
ATOM 3412 C CA . LEU B 1 155 ? -9.039 -16.156 -14.945 1 98.06 155 LEU B CA 1
ATOM 3413 C C . LEU B 1 155 ? -10.203 -15.172 -14.898 1 98.06 155 LEU B C 1
ATOM 3415 O O . LEU B 1 155 ? -10.203 -14.172 -15.609 1 98.06 155 LEU B O 1
ATOM 3419 N N . ASN B 1 156 ? -11.211 -15.469 -14.094 1 97.25 156 ASN B N 1
ATOM 3420 C CA . ASN B 1 156 ? -12.422 -14.656 -13.969 1 97.25 156 ASN B CA 1
ATOM 3421 C C . ASN B 1 156 ? -12.25 -13.555 -12.93 1 97.25 156 ASN B C 1
ATOM 3423 O O . ASN B 1 156 ? -12.555 -13.75 -11.75 1 97.25 156 ASN B O 1
ATOM 3427 N N . HIS B 1 157 ? -11.781 -12.453 -13.359 1 96.69 157 HIS B N 1
ATOM 3428 C CA . HIS B 1 157 ? -11.5 -11.312 -12.492 1 96.69 157 HIS B CA 1
ATOM 3429 C C . HIS B 1 157 ? -11.703 -9.992 -13.227 1 96.69 157 HIS B C 1
ATOM 3431 O O . HIS B 1 157 ? -11.32 -9.859 -14.391 1 96.69 157 HIS B O 1
ATOM 3437 N N . PRO B 1 158 ? -12.414 -9.031 -12.578 1 93.31 158 PRO B N 1
ATOM 3438 C CA . PRO B 1 158 ? -12.578 -7.727 -13.227 1 93.31 158 PRO B CA 1
ATOM 3439 C C . PRO B 1 158 ? -11.25 -7.133 -13.703 1 93.31 158 PRO B C 1
ATOM 3441 O O . PRO B 1 158 ? -10.281 -7.102 -12.945 1 93.31 158 PRO B O 1
ATOM 3444 N N . GLY B 1 159 ? -11.203 -6.727 -14.93 1 91.5 159 GLY B N 1
ATOM 3445 C CA . GLY B 1 159 ? -9.992 -6.137 -15.492 1 91.5 159 GLY B CA 1
ATOM 3446 C C . GLY B 1 159 ? -9.055 -7.16 -16.094 1 91.5 159 GLY B C 1
ATOM 3447 O O . GLY B 1 159 ? -8.062 -6.801 -16.734 1 91.5 159 GLY B O 1
ATOM 3448 N N . GLY B 1 160 ? -9.414 -8.406 -15.891 1 94.5 160 GLY B N 1
ATOM 3449 C CA . GLY B 1 160 ? -8.586 -9.477 -16.422 1 94.5 160 GLY B CA 1
ATOM 3450 C C . GLY B 1 160 ? -7.543 -9.969 -15.43 1 94.5 160 GLY B C 1
ATOM 3451 O O . GLY B 1 160 ? -7.062 -9.195 -14.594 1 94.5 160 GLY B O 1
ATOM 3452 N N . CYS B 1 161 ? -7.188 -11.148 -15.57 1 97.75 161 CYS B N 1
ATOM 3453 C CA . CYS B 1 161 ? -6.168 -11.773 -14.734 1 97.75 161 CYS B CA 1
ATOM 3454 C C . CYS B 1 161 ? -5.59 -13.016 -15.414 1 97.75 161 CYS B C 1
ATOM 3456 O O . CYS B 1 161 ? -6.324 -13.781 -16.031 1 97.75 161 CYS B O 1
ATOM 3458 N N . ILE B 1 162 ? -4.336 -13.18 -15.312 1 98.75 162 ILE B N 1
ATOM 3459 C CA . ILE B 1 162 ? -3.66 -14.336 -15.891 1 98.75 162 ILE B CA 1
ATOM 3460 C C . ILE B 1 162 ? -3.357 -15.359 -14.797 1 98.75 162 ILE B C 1
ATOM 3462 O O . ILE B 1 162 ? -2.826 -15.008 -13.742 1 98.75 162 ILE B O 1
ATOM 3466 N N . GLY B 1 163 ? -3.752 -16.625 -15.016 1 98.81 163 GLY B N 1
ATOM 3467 C CA . GLY B 1 163 ? -3.221 -17.75 -14.25 1 98.81 163 GLY B CA 1
ATOM 3468 C C . GLY B 1 163 ? -1.978 -18.344 -14.875 1 98.81 163 GLY B C 1
ATOM 3469 O O . GLY B 1 163 ? -1.796 -18.297 -16.094 1 98.81 163 GLY B O 1
ATOM 3470 N N . TYR B 1 164 ? -1.093 -18.922 -14.047 1 98.88 164 TYR B N 1
ATOM 3471 C CA . TYR B 1 164 ? 0.17 -19.484 -14.516 1 98.88 164 TYR B CA 1
ATOM 3472 C C . TYR B 1 164 ? 0.319 -20.922 -14.07 1 98.88 164 TYR B C 1
ATOM 3474 O O . TYR B 1 164 ? 0.009 -21.266 -12.93 1 98.88 164 TYR B O 1
ATOM 3482 N N . ARG B 1 165 ? 0.688 -21.781 -14.945 1 98.81 165 ARG B N 1
ATOM 3483 C CA . ARG B 1 165 ? 1.192 -23.125 -14.664 1 98.81 165 ARG B CA 1
ATOM 3484 C C . ARG B 1 165 ? 2.672 -23.234 -15.016 1 98.81 165 ARG B C 1
ATOM 3486 O O . ARG B 1 165 ? 3.035 -23.266 -16.188 1 98.81 165 ARG B O 1
ATOM 3493 N N . VAL B 1 166 ? 3.516 -23.281 -13.992 1 98.06 166 VAL B N 1
ATOM 3494 C CA . VAL B 1 166 ? 4.961 -23.328 -14.18 1 98.06 166 VAL B CA 1
ATOM 3495 C C . VAL B 1 166 ? 5.453 -24.766 -14.109 1 98.06 166 VAL B C 1
ATOM 3497 O O . VAL B 1 166 ? 5.184 -25.484 -13.133 1 98.06 166 VAL B O 1
ATOM 3500 N N . GLU B 1 167 ? 6.121 -25.172 -15.125 1 96.44 167 GLU B N 1
ATOM 3501 C CA . GLU B 1 167 ? 6.668 -26.531 -15.211 1 96.44 167 GLU B CA 1
ATOM 3502 C C . GLU B 1 167 ? 8.188 -26.5 -15.312 1 96.44 167 GLU B C 1
ATOM 3504 O O . GLU B 1 167 ? 8.742 -25.812 -16.172 1 96.44 167 GLU B O 1
ATOM 3509 N N . TRP B 1 168 ? 8.742 -27.234 -14.398 1 92.06 168 TRP B N 1
ATOM 3510 C CA . TRP B 1 168 ? 10.195 -27.344 -14.406 1 92.06 168 TRP B CA 1
ATOM 3511 C C . TRP B 1 168 ? 10.656 -28.641 -13.758 1 92.06 168 TRP B C 1
ATOM 3513 O O . TRP B 1 168 ? 10.281 -28.938 -12.625 1 92.06 168 TRP B O 1
ATOM 3523 N N . ALA B 1 169 ? 11.523 -29.375 -14.492 1 90.19 169 ALA B N 1
ATOM 3524 C CA . ALA B 1 169 ? 12.148 -30.609 -13.992 1 90.19 169 ALA B CA 1
ATOM 3525 C C . ALA B 1 169 ? 11.125 -31.531 -13.352 1 90.19 169 ALA B C 1
ATOM 3527 O O . ALA B 1 169 ? 11.336 -32.031 -12.25 1 90.19 169 ALA B O 1
ATOM 3528 N N . GLY B 1 170 ? 10 -31.609 -13.953 1 92.06 170 GLY B N 1
ATOM 3529 C CA . GLY B 1 170 ? 8.977 -32.562 -13.516 1 92.06 170 GLY B CA 1
ATOM 3530 C C . GLY B 1 170 ? 8.094 -32 -12.414 1 92.06 170 GLY B C 1
ATOM 3531 O O . GLY B 1 170 ? 7.148 -32.688 -11.977 1 92.06 170 GLY B O 1
ATOM 3532 N N . ARG B 1 171 ? 8.383 -30.844 -11.992 1 94.88 171 ARG B N 1
ATOM 3533 C CA . ARG B 1 171 ? 7.57 -30.203 -10.969 1 94.88 171 ARG B CA 1
ATOM 3534 C C . ARG B 1 171 ? 6.602 -29.203 -11.578 1 94.88 171 ARG B C 1
ATOM 3536 O O . ARG B 1 171 ? 6.922 -28.547 -12.578 1 94.88 171 ARG B O 1
ATOM 3543 N N . VAL B 1 172 ? 5.461 -29.094 -10.922 1 97.38 172 VAL B N 1
ATOM 3544 C CA . VAL B 1 172 ? 4.422 -28.219 -11.461 1 97.38 172 VAL B CA 1
ATOM 3545 C C . VAL B 1 172 ? 3.863 -27.344 -10.352 1 97.38 172 VAL B C 1
ATOM 3547 O O . VAL B 1 172 ? 3.48 -27.828 -9.281 1 97.38 172 VAL B O 1
ATOM 3550 N N . ILE B 1 173 ? 3.873 -26.031 -10.586 1 98.19 173 ILE B N 1
ATOM 3551 C CA . ILE B 1 173 ? 3.227 -25.047 -9.719 1 98.19 173 ILE B CA 1
ATOM 3552 C C . ILE B 1 173 ? 2.119 -24.328 -10.477 1 98.19 173 ILE B C 1
ATOM 3554 O O . ILE B 1 173 ? 2.352 -23.797 -11.562 1 98.19 173 ILE B O 1
ATOM 3558 N N . ALA B 1 174 ? 0.979 -24.391 -9.953 1 98.88 174 ALA B N 1
ATOM 3559 C CA . ALA B 1 174 ? -0.144 -23.672 -10.539 1 98.88 174 ALA B CA 1
ATOM 3560 C C . ALA B 1 174 ? -0.511 -22.453 -9.703 1 98.88 174 ALA B C 1
ATOM 3562 O O . ALA B 1 174 ? -0.702 -22.562 -8.484 1 98.88 174 ALA B O 1
ATOM 3563 N N . MET B 1 175 ? -0.565 -21.297 -10.312 1 98.75 175 MET B N 1
ATOM 3564 C CA . MET B 1 175 ? -0.952 -20.047 -9.648 1 98.75 175 MET B CA 1
ATOM 3565 C C . MET B 1 175 ? -2.293 -19.547 -10.172 1 98.75 175 MET B C 1
ATOM 3567 O O . MET B 1 175 ? -2.371 -19.016 -11.281 1 98.75 175 MET B O 1
ATOM 3571 N N . ILE B 1 176 ? -3.289 -19.766 -9.375 1 98.19 176 ILE B N 1
ATOM 3572 C CA . ILE B 1 176 ? -4.645 -19.328 -9.68 1 98.19 176 ILE B CA 1
ATOM 3573 C C . ILE B 1 176 ? -5.008 -18.109 -8.82 1 98.19 176 ILE B C 1
ATOM 3575 O O . ILE B 1 176 ? -5.695 -18.25 -7.809 1 98.19 176 ILE B O 1
ATOM 3579 N N . TYR B 1 177 ? -4.57 -16.875 -9.219 1 89.62 177 TYR B N 1
ATOM 3580 C CA . TYR B 1 177 ? -4.703 -15.609 -8.492 1 89.62 177 TYR B CA 1
ATOM 3581 C C . TYR B 1 177 ? -6.16 -15.164 -8.43 1 89.62 177 TYR B C 1
ATOM 3583 O O . TYR B 1 177 ? -7.055 -15.977 -8.164 1 89.62 177 TYR B O 1
ATOM 3591 N N . ASP B 1 178 ? -6.355 -13.906 -8.578 1 97.5 178 ASP B N 1
ATOM 3592 C CA . ASP B 1 178 ? -7.652 -13.25 -8.422 1 97.5 178 ASP B CA 1
ATOM 3593 C C . ASP B 1 178 ? -8.672 -13.82 -9.406 1 97.5 178 ASP B C 1
ATOM 3595 O O . ASP B 1 178 ? -8.547 -13.641 -10.617 1 97.5 178 ASP B O 1
ATOM 3599 N N . THR B 1 179 ? -9.648 -14.57 -8.82 1 98.06 179 THR B N 1
ATOM 3600 C CA . THR B 1 179 ? -10.711 -15.156 -9.625 1 98.06 179 THR B CA 1
ATOM 3601 C C . THR B 1 179 ? -11.992 -15.297 -8.812 1 98.06 179 THR B C 1
ATOM 3603 O O . THR B 1 179 ? -11.945 -15.531 -7.602 1 98.06 179 THR B O 1
ATOM 3606 N N . GLU B 1 180 ? -13.055 -15.094 -9.43 1 97.56 180 GLU B N 1
ATOM 3607 C CA . GLU B 1 180 ? -14.359 -15.375 -8.836 1 97.56 180 GLU B CA 1
ATOM 3608 C C . GLU B 1 180 ? -14.945 -16.672 -9.398 1 97.56 180 GLU B C 1
ATOM 3610 O O . GLU B 1 180 ? -15.156 -16.797 -10.602 1 97.56 180 GLU B O 1
ATOM 3615 N N . HIS B 1 181 ? -15.125 -17.609 -8.5 1 96.12 181 HIS B N 1
ATOM 3616 C CA . HIS B 1 181 ? -15.719 -18.875 -8.938 1 96.12 181 HIS B CA 1
ATOM 3617 C C . HIS B 1 181 ? -17.234 -18.719 -9.141 1 96.12 181 HIS B C 1
ATOM 3619 O O . HIS B 1 181 ? -17.844 -17.812 -8.586 1 96.12 181 HIS B O 1
ATOM 3625 N N . MET B 1 182 ? -17.75 -19.562 -9.984 1 93.56 182 MET B N 1
ATOM 3626 C CA . MET B 1 182 ? -19.203 -19.656 -10.172 1 93.56 182 MET B CA 1
ATOM 3627 C C . MET B 1 182 ? -19.766 -20.828 -9.391 1 93.56 182 MET B C 1
ATOM 3629 O O . MET B 1 182 ? -19.297 -21.969 -9.523 1 93.56 182 MET B O 1
ATOM 3633 N N . ALA B 1 183 ? -20.766 -20.469 -8.609 1 88.62 183 ALA B N 1
ATOM 3634 C CA . ALA B 1 183 ? -21.375 -21.516 -7.785 1 88.62 183 ALA B CA 1
ATOM 3635 C C . ALA B 1 183 ? -21.844 -22.688 -8.641 1 88.62 183 ALA B C 1
ATOM 3637 O O . ALA B 1 183 ? -22.5 -22.5 -9.672 1 88.62 183 ALA B O 1
ATOM 3638 N N . GLY B 1 184 ? -21.391 -23.844 -8.242 1 89.44 184 GLY B N 1
ATOM 3639 C CA . GLY B 1 184 ? -21.875 -25.062 -8.875 1 89.44 184 GLY B CA 1
ATOM 3640 C C . GLY B 1 184 ? -21.125 -25.406 -10.156 1 89.44 184 GLY B C 1
ATOM 3641 O O . GLY B 1 184 ? -21.391 -26.438 -10.773 1 89.44 184 GLY B O 1
ATOM 3642 N N . LYS B 1 185 ? -20.312 -24.516 -10.594 1 94.12 185 LYS B N 1
ATOM 3643 C CA . LYS B 1 185 ? -19.531 -24.781 -11.805 1 94.12 185 LYS B CA 1
ATOM 3644 C C . LYS B 1 185 ? -18.031 -24.797 -11.516 1 94.12 185 LYS B C 1
ATOM 3646 O O . LYS B 1 185 ? -17.516 -23.906 -10.836 1 94.12 185 LYS B O 1
ATOM 3651 N N . LEU B 1 186 ? -17.453 -25.828 -12 1 95.44 186 LEU B N 1
ATOM 3652 C CA . LEU B 1 186 ? -16 -25.891 -11.859 1 95.44 186 LEU B CA 1
ATOM 3653 C C . LEU B 1 186 ? -15.312 -25.016 -12.891 1 95.44 186 LEU B C 1
ATOM 3655 O O . LEU B 1 186 ? -15.648 -25.062 -14.078 1 95.44 186 LEU B O 1
ATOM 3659 N N . ASP B 1 187 ? -14.422 -24.234 -12.461 1 96.5 187 ASP B N 1
ATOM 3660 C CA . ASP B 1 187 ? -13.648 -23.359 -13.344 1 96.5 187 ASP B CA 1
ATOM 3661 C C . ASP B 1 187 ? -12.672 -24.172 -14.188 1 96.5 187 ASP B C 1
ATOM 3663 O O . ASP B 1 187 ? -11.648 -24.641 -13.688 1 96.5 187 ASP B O 1
ATOM 3667 N N . GLN B 1 188 ? -12.922 -24.266 -15.438 1 97.06 188 GLN B N 1
ATOM 3668 C CA . GLN B 1 188 ? -12.133 -25.141 -16.312 1 97.06 188 GLN B CA 1
ATOM 3669 C C . GLN B 1 188 ? -10.727 -24.578 -16.516 1 97.06 188 GLN B C 1
ATOM 3671 O O . GLN B 1 188 ? -9.773 -25.344 -16.656 1 97.06 188 GLN B O 1
ATOM 3676 N N . ALA B 1 189 ? -10.617 -23.297 -16.625 1 97.31 189 ALA B N 1
ATOM 3677 C CA . ALA B 1 189 ? -9.297 -22.688 -16.75 1 97.31 189 ALA B CA 1
ATOM 3678 C C . ALA B 1 189 ? -8.43 -23 -15.531 1 97.31 189 ALA B C 1
ATOM 3680 O O . ALA B 1 189 ? -7.277 -23.406 -15.672 1 97.31 189 ALA B O 1
ATOM 3681 N N . ALA B 1 190 ? -9.031 -22.859 -14.367 1 98.19 190 ALA B N 1
ATOM 3682 C CA . ALA B 1 190 ? -8.312 -23.172 -13.141 1 98.19 190 ALA B CA 1
ATOM 3683 C C . ALA B 1 190 ? -7.93 -24.656 -13.102 1 98.19 190 ALA B C 1
ATOM 3685 O O . ALA B 1 190 ? -6.789 -25 -12.773 1 98.19 190 ALA B O 1
ATOM 3686 N N . LEU B 1 191 ? -8.852 -25.5 -13.484 1 98.44 191 LEU B N 1
ATOM 3687 C CA . LEU B 1 191 ? -8.602 -26.938 -13.461 1 98.44 191 LEU B CA 1
ATOM 3688 C C . LEU B 1 191 ? -7.473 -27.312 -14.414 1 98.44 191 LEU B C 1
ATOM 3690 O O . LEU B 1 191 ? -6.613 -28.141 -14.078 1 98.44 191 LEU B O 1
ATOM 3694 N N . SER B 1 192 ? -7.508 -26.734 -15.555 1 98.25 192 SER B N 1
ATOM 3695 C CA . SER B 1 192 ? -6.48 -27.031 -16.547 1 98.25 192 SER B CA 1
ATOM 3696 C C . SER B 1 192 ? -5.098 -26.625 -16.047 1 98.25 192 SER B C 1
ATOM 3698 O O . SER B 1 192 ? -4.121 -27.359 -16.266 1 98.25 192 SER B O 1
ATOM 3700 N N . LEU B 1 193 ? -4.941 -25.562 -15.352 1 98.75 193 LEU B N 1
ATOM 3701 C CA . LEU B 1 193 ? -3.668 -25.109 -14.805 1 98.75 193 LEU B CA 1
ATOM 3702 C C . LEU B 1 193 ? -3.24 -25.969 -13.625 1 98.75 193 LEU B C 1
ATOM 3704 O O . LEU B 1 193 ? -2.049 -26.234 -13.438 1 98.75 193 LEU B O 1
ATOM 3708 N N . MET B 1 194 ? -4.18 -26.5 -12.859 1 98.75 194 MET B N 1
ATOM 3709 C CA . MET B 1 194 ? -3.914 -27.141 -11.57 1 98.75 194 MET B CA 1
ATOM 3710 C C . MET B 1 194 ? -3.68 -28.641 -11.75 1 98.75 194 MET B C 1
ATOM 3712 O O . MET B 1 194 ? -3.195 -29.297 -10.836 1 98.75 194 MET B O 1
ATOM 3716 N N . GLU B 1 195 ? -4.027 -29.172 -12.883 1 98.62 195 GLU B N 1
ATOM 3717 C CA . GLU B 1 195 ? -4.043 -30.625 -13.07 1 98.62 195 GLU B CA 1
ATOM 3718 C C . GLU B 1 195 ? -2.703 -31.25 -12.68 1 98.62 195 GLU B C 1
ATOM 3720 O O . GLU B 1 195 ? -1.674 -30.938 -13.289 1 98.62 195 GLU B O 1
ATOM 3725 N N . GLY B 1 196 ? -2.727 -32.031 -11.688 1 98.56 196 GLY B N 1
ATOM 3726 C CA . GLY B 1 196 ? -1.575 -32.812 -11.273 1 98.56 196 GLY B CA 1
ATOM 3727 C C . GLY B 1 196 ? -0.459 -31.969 -10.688 1 98.56 196 GLY B C 1
ATOM 3728 O O . GLY B 1 196 ? 0.691 -32.406 -10.625 1 98.56 196 GLY B O 1
ATOM 3729 N N . ALA B 1 197 ? -0.735 -30.781 -10.273 1 98.62 197 ALA B N 1
ATOM 3730 C CA . ALA B 1 197 ? 0.305 -29.891 -9.797 1 98.62 197 ALA B CA 1
ATOM 3731 C C . ALA B 1 197 ? 0.867 -30.359 -8.453 1 98.62 197 ALA B C 1
ATOM 3733 O O . ALA B 1 197 ? 0.142 -30.938 -7.641 1 98.62 197 ALA B O 1
ATOM 3734 N N . ASP B 1 198 ? 2.156 -30.141 -8.273 1 98.25 198 ASP B N 1
ATOM 3735 C CA . ASP B 1 198 ? 2.773 -30.359 -6.973 1 98.25 198 ASP B CA 1
ATOM 3736 C C . ASP B 1 198 ? 2.273 -29.359 -5.941 1 98.25 198 ASP B C 1
ATOM 3738 O O . ASP B 1 198 ? 2.127 -29.688 -4.762 1 98.25 198 ASP B O 1
ATOM 3742 N N . LEU B 1 199 ? 2.012 -28.156 -6.391 1 98.62 199 LEU B N 1
ATOM 3743 C CA . LEU B 1 199 ? 1.489 -27.078 -5.574 1 98.62 199 LEU B CA 1
ATOM 3744 C C . LEU B 1 199 ? 0.533 -26.203 -6.379 1 98.62 199 LEU B C 1
ATOM 3746 O O . LEU B 1 199 ? 0.849 -25.797 -7.5 1 98.62 199 LEU B O 1
ATOM 3750 N N . ALA B 1 200 ? -0.597 -26 -5.836 1 98.88 200 ALA B N 1
ATOM 3751 C CA . ALA B 1 200 ? -1.502 -24.969 -6.348 1 98.88 200 ALA B CA 1
ATOM 3752 C C . ALA B 1 200 ? -1.645 -23.828 -5.352 1 98.88 200 ALA B C 1
ATOM 3754 O O . ALA B 1 200 ? -1.767 -24.047 -4.145 1 98.88 200 ALA B O 1
ATOM 3755 N N . ILE B 1 201 ? -1.495 -22.672 -5.828 1 98.88 201 ILE B N 1
ATOM 3756 C CA . ILE B 1 201 ? -1.762 -21.453 -5.082 1 98.88 201 ILE B CA 1
ATOM 3757 C C . ILE B 1 201 ? -3.1 -20.859 -5.52 1 98.88 201 ILE B C 1
ATOM 3759 O O . ILE B 1 201 ? -3.316 -20.609 -6.707 1 98.88 201 ILE B O 1
ATOM 3763 N N . TYR B 1 202 ? -3.99 -20.578 -4.645 1 98.88 202 TYR B N 1
ATOM 3764 C CA . TYR B 1 202 ? -5.359 -20.234 -5.02 1 98.88 202 TYR B CA 1
ATOM 3765 C C . TYR B 1 202 ? -5.867 -19.047 -4.211 1 98.88 202 TYR B C 1
ATOM 3767 O O . TYR B 1 202 ? -5.551 -18.922 -3.027 1 98.88 202 TYR B O 1
ATOM 3775 N N . ASP B 1 203 ? -6.637 -18.203 -4.855 1 98.56 203 ASP B N 1
ATOM 3776 C CA . ASP B 1 203 ? -7.301 -17.062 -4.227 1 98.56 203 ASP B CA 1
ATOM 3777 C C . ASP B 1 203 ? -8.328 -17.531 -3.195 1 98.56 203 ASP B C 1
ATOM 3779 O O . ASP B 1 203 ? -9.328 -18.156 -3.545 1 98.56 203 ASP B O 1
ATOM 3783 N N . THR B 1 204 ? -8.109 -17.141 -1.961 1 98.44 204 THR B N 1
ATOM 3784 C CA . THR B 1 204 ? -9.008 -17.547 -0.881 1 98.44 204 THR B CA 1
ATOM 3785 C C . THR B 1 204 ? -9.414 -16.344 -0.04 1 98.44 204 THR B C 1
ATOM 3787 O O . THR B 1 204 ? -9.484 -16.438 1.188 1 98.44 204 THR B O 1
ATOM 3790 N N . THR B 1 205 ? -9.68 -15.258 -0.682 1 98.5 205 THR B N 1
ATOM 3791 C CA . THR B 1 205 ? -10.031 -14 -0.026 1 98.5 205 THR B CA 1
ATOM 3792 C C . THR B 1 205 ? -11.25 -14.188 0.873 1 98.5 205 THR B C 1
ATOM 3794 O O . THR B 1 205 ? -11.297 -13.656 1.985 1 98.5 205 THR B O 1
ATOM 3797 N N . TYR B 1 206 ? -12.219 -15.047 0.434 1 98.19 206 TYR B N 1
ATOM 3798 C CA . TYR B 1 206 ? -13.484 -15.141 1.156 1 98.19 206 TYR B CA 1
ATOM 3799 C C . TYR B 1 206 ? -13.742 -16.578 1.617 1 98.19 206 TYR B C 1
ATOM 3801 O O . TYR B 1 206 ? -13 -17.484 1.257 1 98.19 206 TYR B O 1
ATOM 3809 N N . THR B 1 207 ? -14.711 -16.688 2.516 1 98.06 207 THR B N 1
ATOM 3810 C CA . THR B 1 207 ? -15.383 -17.953 2.812 1 98.06 207 THR B CA 1
ATOM 3811 C C . THR B 1 207 ? -16.688 -18.062 2.043 1 98.06 207 THR B C 1
ATOM 3813 O O . THR B 1 207 ? -17.203 -17.062 1.534 1 98.06 207 THR B O 1
ATOM 3816 N N . GLU B 1 208 ? -17.172 -19.219 1.977 1 97.44 208 GLU B N 1
ATOM 3817 C CA . GLU B 1 208 ? -18.453 -19.391 1.307 1 97.44 208 GLU B CA 1
ATOM 3818 C C . GLU B 1 208 ? -19.547 -18.547 1.98 1 97.44 208 GLU B C 1
ATOM 3820 O O . GLU B 1 208 ? -20.438 -18.047 1.312 1 97.44 208 GLU B O 1
ATOM 3825 N N . ALA B 1 209 ? -19.484 -18.422 3.287 1 97.38 209 ALA B N 1
ATOM 3826 C CA . ALA B 1 209 ? -20.453 -17.641 4.031 1 97.38 209 ALA B CA 1
ATOM 3827 C C . ALA B 1 209 ? -20.359 -16.156 3.656 1 97.38 209 ALA B C 1
ATOM 3829 O O . ALA B 1 209 ? -21.359 -15.438 3.678 1 97.38 209 ALA B O 1
ATOM 3830 N N . GLU B 1 210 ? -19.188 -15.727 3.232 1 97.25 210 GLU B N 1
ATOM 3831 C CA . GLU B 1 210 ? -18.969 -14.32 2.904 1 97.25 210 GLU B CA 1
ATOM 3832 C C . GLU B 1 210 ? -19.312 -14.031 1.447 1 97.25 210 GLU B C 1
ATOM 3834 O O . GLU B 1 210 ? -19.578 -12.883 1.086 1 97.25 210 GLU B O 1
ATOM 3839 N N . MET B 1 211 ? -19.344 -15.031 0.619 1 96.38 211 MET B N 1
ATOM 3840 C CA . MET B 1 211 ? -19.328 -14.891 -0.834 1 96.38 211 MET B CA 1
ATOM 3841 C C . MET B 1 211 ? -20.562 -14.148 -1.322 1 96.38 211 MET B C 1
ATOM 3843 O O . MET B 1 211 ? -20.469 -13.281 -2.195 1 96.38 211 MET B O 1
ATOM 3847 N N . PRO B 1 212 ? -21.75 -14.344 -0.788 1 95.94 212 PRO B N 1
ATOM 3848 C CA . PRO B 1 212 ? -22.938 -13.664 -1.317 1 95.94 212 PRO B CA 1
ATOM 3849 C C . PRO B 1 212 ? -22.828 -12.141 -1.264 1 95.94 212 PRO B C 1
ATOM 3851 O O . PRO B 1 212 ? -23.375 -11.453 -2.125 1 95.94 212 PRO B O 1
ATOM 3854 N N . LYS B 1 213 ? -22.094 -11.617 -0.364 1 93.69 213 LYS B N 1
ATOM 3855 C CA . LYS B 1 213 ? -21.969 -10.172 -0.198 1 93.69 213 LYS B CA 1
ATOM 3856 C C . LYS B 1 213 ? -20.844 -9.617 -1.06 1 93.69 213 LYS B C 1
ATOM 3858 O O . LYS B 1 213 ? -20.656 -8.398 -1.146 1 93.69 213 LYS B O 1
ATOM 3863 N N . HIS B 1 214 ? -20.094 -10.547 -1.68 1 94.56 214 HIS B N 1
ATOM 3864 C CA . HIS B 1 214 ? -18.891 -10.094 -2.373 1 94.56 214 HIS B CA 1
ATOM 3865 C C . HIS B 1 214 ? -18.891 -10.555 -3.828 1 94.56 214 HIS B C 1
ATOM 3867 O O . HIS B 1 214 ? -17.844 -10.531 -4.488 1 94.56 214 HIS B O 1
ATOM 3873 N N . LEU B 1 215 ? -20.047 -10.984 -4.277 1 93.94 215 LEU B N 1
ATOM 3874 C CA . LEU B 1 215 ? -20.156 -11.328 -5.691 1 93.94 215 LEU B CA 1
ATOM 3875 C C . LEU B 1 215 ? -19.828 -10.125 -6.57 1 93.94 215 LEU B C 1
ATOM 3877 O O . LEU B 1 215 ? -20.266 -9.008 -6.281 1 93.94 215 LEU B O 1
ATOM 3881 N N . GLY B 1 216 ? -19 -10.367 -7.578 1 92.38 216 GLY B N 1
ATOM 3882 C CA . GLY B 1 216 ? -18.609 -9.281 -8.469 1 92.38 216 GLY B CA 1
ATOM 3883 C C . GLY B 1 216 ? -17.281 -8.656 -8.086 1 92.38 216 GLY B C 1
ATOM 3884 O O . GLY B 1 216 ? -16.703 -7.902 -8.867 1 92.38 216 GLY B O 1
ATOM 3885 N N . PHE B 1 217 ? -16.766 -8.992 -6.883 1 92.69 217 PHE B N 1
ATOM 3886 C CA . PHE B 1 217 ? -15.516 -8.414 -6.418 1 92.69 217 PHE B CA 1
ATOM 3887 C C . PHE B 1 217 ? -14.32 -9.148 -7.008 1 92.69 217 PHE B C 1
ATOM 3889 O O . PHE B 1 217 ? -13.188 -8.68 -6.918 1 92.69 217 PHE B O 1
ATOM 3896 N N . GLY B 1 218 ? -14.562 -10.305 -7.594 1 96.19 218 GLY B N 1
ATOM 3897 C CA . GLY B 1 218 ? -13.531 -10.945 -8.391 1 96.19 218 GLY B CA 1
ATOM 3898 C C . GLY B 1 218 ? -12.625 -11.852 -7.574 1 96.19 218 GLY B C 1
ATOM 3899 O O . GLY B 1 218 ? -11.461 -12.055 -7.926 1 96.19 218 GLY B O 1
ATOM 3900 N N . HIS B 1 219 ? -13.125 -12.383 -6.418 1 97.69 219 HIS B N 1
ATOM 3901 C CA . HIS B 1 219 ? -12.312 -13.258 -5.586 1 97.69 219 HIS B CA 1
ATOM 3902 C C . HIS B 1 219 ? -13.086 -14.516 -5.188 1 97.69 219 HIS B C 1
ATOM 3904 O O . HIS B 1 219 ? -14.305 -14.594 -5.395 1 97.69 219 HIS B O 1
ATOM 3910 N N . SER B 1 220 ? -12.359 -15.477 -4.625 1 98.25 220 SER B N 1
ATOM 3911 C CA . SER B 1 220 ? -12.93 -16.797 -4.402 1 98.25 220 SER B CA 1
ATOM 3912 C C . SER B 1 220 ? -12.805 -17.219 -2.939 1 98.25 220 SER B C 1
ATOM 3914 O O . SER B 1 220 ? -12.625 -16.375 -2.062 1 98.25 220 SER B O 1
ATOM 3916 N N . THR B 1 221 ? -13.156 -18.516 -2.68 1 98.38 221 THR B N 1
ATOM 3917 C CA . THR B 1 221 ? -13.188 -19.047 -1.321 1 98.38 221 THR B CA 1
ATOM 3918 C C . THR B 1 221 ? -12.219 -20.203 -1.172 1 98.38 221 THR B C 1
ATOM 3920 O O . THR B 1 221 ? -11.844 -20.844 -2.16 1 98.38 221 THR B O 1
ATOM 3923 N N . TRP B 1 222 ? -11.805 -20.406 0.091 1 98.5 222 TRP B N 1
ATOM 3924 C CA . TRP B 1 222 ? -10.93 -21.562 0.328 1 98.5 222 TRP B CA 1
ATOM 3925 C C . TRP B 1 222 ? -11.656 -22.859 0.04 1 98.5 222 TRP B C 1
ATOM 3927 O O . TRP B 1 222 ? -11.039 -23.844 -0.393 1 98.5 222 TRP B O 1
ATOM 3937 N N . GLN B 1 223 ? -12.938 -22.938 0.214 1 98.38 223 GLN B N 1
ATOM 3938 C CA . GLN B 1 223 ? -13.727 -24.141 -0.062 1 98.38 223 GLN B CA 1
ATOM 3939 C C . GLN B 1 223 ? -13.672 -24.5 -1.543 1 98.38 223 GLN B C 1
ATOM 3941 O O . GLN B 1 223 ? -13.508 -25.672 -1.896 1 98.38 223 GLN B O 1
ATOM 3946 N N . GLU B 1 224 ? -13.852 -23.484 -2.365 1 98.38 224 GLU B N 1
ATOM 3947 C CA . GLU B 1 224 ? -13.742 -23.734 -3.801 1 98.38 224 GLU B CA 1
ATOM 3948 C C . GLU B 1 224 ? -12.336 -24.203 -4.168 1 98.38 224 GLU B C 1
ATOM 3950 O O . GLU B 1 224 ? -12.18 -25.094 -5.012 1 98.38 224 GLU B O 1
ATOM 3955 N N . GLY B 1 225 ? -11.289 -23.562 -3.545 1 98.44 225 GLY B N 1
ATOM 3956 C CA . GLY B 1 225 ? -9.93 -24.016 -3.771 1 98.44 225 GLY B CA 1
ATOM 3957 C C . GLY B 1 225 ? -9.727 -25.484 -3.473 1 98.44 225 GLY B C 1
ATOM 3958 O O . GLY B 1 225 ? -9.102 -26.203 -4.254 1 98.44 225 GLY B O 1
ATOM 3959 N N . VAL B 1 226 ? -10.258 -25.906 -2.371 1 98.5 226 VAL B N 1
ATOM 3960 C CA . VAL B 1 226 ? -10.141 -27.297 -1.957 1 98.5 226 VAL B CA 1
ATOM 3961 C C . VAL B 1 226 ? -10.859 -28.203 -2.967 1 98.5 226 VAL B C 1
ATOM 3963 O O . VAL B 1 226 ? -10.336 -29.25 -3.357 1 98.5 226 VAL B O 1
ATOM 3966 N N . LYS B 1 227 ? -12.062 -27.797 -3.361 1 98.38 227 LYS B N 1
ATOM 3967 C CA . LYS B 1 227 ? -12.828 -28.531 -4.359 1 98.38 227 LYS B CA 1
ATOM 3968 C C . LYS B 1 227 ? -12.016 -28.719 -5.641 1 98.38 227 LYS B C 1
ATOM 3970 O O . LYS B 1 227 ? -11.906 -29.828 -6.156 1 98.38 227 LYS B O 1
ATOM 3975 N N . LEU B 1 228 ? -11.445 -27.688 -6.133 1 98.56 228 LEU B N 1
ATOM 3976 C CA . LEU B 1 228 ? -10.656 -27.719 -7.359 1 98.56 228 LEU B CA 1
ATOM 3977 C C . LEU B 1 228 ? -9.398 -28.562 -7.172 1 98.56 228 LEU B C 1
ATOM 3979 O O . LEU B 1 228 ? -9.008 -29.312 -8.07 1 98.56 228 LEU B O 1
ATOM 3983 N N . ALA B 1 229 ? -8.766 -28.375 -6.004 1 98.62 229 ALA B N 1
ATOM 3984 C CA . ALA B 1 229 ? -7.543 -29.109 -5.723 1 98.62 229 ALA B CA 1
ATOM 3985 C C . ALA B 1 229 ? -7.797 -30.625 -5.766 1 98.62 229 ALA B C 1
ATOM 3987 O O . ALA B 1 229 ? -7.008 -31.375 -6.34 1 98.62 229 ALA B O 1
ATOM 3988 N N . LYS B 1 230 ? -8.891 -31.078 -5.164 1 98.62 230 LYS B N 1
ATOM 3989 C CA . LYS B 1 230 ? -9.25 -32.5 -5.18 1 98.62 230 LYS B CA 1
ATOM 3990 C C . LYS B 1 230 ? -9.5 -32.969 -6.605 1 98.62 230 LYS B C 1
ATOM 3992 O O . LYS B 1 230 ? -8.969 -34 -7.012 1 98.62 230 LYS B O 1
ATOM 3997 N N . GLN B 1 231 ? -10.266 -32.188 -7.34 1 98.44 231 GLN B N 1
ATOM 3998 C CA . GLN B 1 231 ? -10.609 -32.562 -8.711 1 98.44 231 GLN B CA 1
ATOM 3999 C C . GLN B 1 231 ? -9.367 -32.656 -9.594 1 98.44 231 GLN B C 1
ATOM 4001 O O . GLN B 1 231 ? -9.266 -33.5 -10.461 1 98.44 231 GLN B O 1
ATOM 4006 N N . ALA B 1 232 ? -8.43 -31.75 -9.375 1 98.69 232 ALA B N 1
ATOM 4007 C CA . ALA B 1 232 ? -7.242 -31.641 -10.219 1 98.69 232 ALA B CA 1
ATOM 4008 C C . ALA B 1 232 ? -6.125 -32.531 -9.711 1 98.69 232 ALA B C 1
ATOM 4010 O O . ALA B 1 232 ? -5.059 -32.625 -10.328 1 98.69 232 ALA B O 1
ATOM 4011 N N . LYS B 1 233 ? -6.301 -33.156 -8.547 1 98.5 233 LYS B N 1
ATOM 4012 C CA . LYS B 1 233 ? -5.332 -34.062 -7.934 1 98.5 233 LYS B CA 1
ATOM 4013 C C . LYS B 1 233 ? -4.031 -33.344 -7.609 1 98.5 233 LYS B C 1
ATOM 4015 O O . LYS B 1 233 ? -2.945 -33.812 -7.938 1 98.5 233 LYS B O 1
ATOM 4020 N N . VAL B 1 234 ? -4.141 -32.156 -7.066 1 98.38 234 VAL B N 1
ATOM 4021 C CA . VAL B 1 234 ? -3.012 -31.375 -6.598 1 98.38 234 VAL B CA 1
ATOM 4022 C C . VAL B 1 234 ? -2.428 -31.984 -5.332 1 98.38 234 VAL B C 1
ATOM 4024 O O . VAL B 1 234 ? -3.156 -32.562 -4.523 1 98.38 234 VAL B O 1
ATOM 4027 N N . LYS B 1 235 ? -1.129 -31.922 -5.16 1 98.5 235 LYS B N 1
ATOM 4028 C CA . LYS B 1 235 ? -0.51 -32.5 -3.961 1 98.5 235 LYS B CA 1
ATOM 4029 C C . LYS B 1 235 ? -0.662 -31.547 -2.771 1 98.5 235 LYS B C 1
ATOM 4031 O O . LYS B 1 235 ? -1.041 -31.969 -1.679 1 98.5 235 LYS B O 1
ATOM 4036 N N . ARG B 1 236 ? -0.385 -30.281 -2.955 1 98.69 236 ARG B N 1
ATOM 4037 C CA . ARG B 1 236 ? -0.49 -29.266 -1.911 1 98.69 236 ARG B CA 1
ATOM 4038 C C . ARG B 1 236 ? -1.255 -28.047 -2.41 1 98.69 236 ARG B C 1
ATOM 4040 O O . ARG B 1 236 ? -1.123 -27.656 -3.572 1 98.69 236 ARG B O 1
ATOM 4047 N N . LEU B 1 237 ? -2.037 -27.422 -1.517 1 98.88 237 LEU B N 1
ATOM 4048 C CA . LEU B 1 237 ? -2.826 -26.234 -1.823 1 98.88 237 LEU B CA 1
ATOM 4049 C C . LEU B 1 237 ? -2.465 -25.094 -0.889 1 98.88 237 LEU B C 1
ATOM 4051 O O . LEU B 1 237 ? -2.654 -25.188 0.326 1 98.88 237 LEU B O 1
ATOM 4055 N N . ALA B 1 238 ? -1.924 -24.078 -1.434 1 98.94 238 ALA B N 1
ATOM 4056 C CA . ALA B 1 238 ? -1.659 -22.875 -0.66 1 98.94 238 ALA B CA 1
ATOM 4057 C C . ALA B 1 238 ? -2.85 -21.922 -0.711 1 98.94 238 ALA B C 1
ATOM 4059 O O . ALA B 1 238 ? -3.258 -21.484 -1.79 1 98.94 238 ALA B O 1
ATOM 4060 N N . LEU B 1 239 ? -3.42 -21.672 0.451 1 98.88 239 LEU B N 1
ATOM 4061 C CA . LEU B 1 239 ? -4.383 -20.578 0.579 1 98.88 239 LEU B CA 1
ATOM 4062 C C . LEU B 1 239 ? -3.686 -19.234 0.519 1 98.88 239 LEU B C 1
ATOM 4064 O O . LEU B 1 239 ? -2.775 -18.953 1.307 1 98.88 239 LEU B O 1
ATOM 4068 N N . PHE B 1 240 ? -4.117 -18.406 -0.409 1 98.75 240 PHE B N 1
ATOM 4069 C CA . PHE B 1 240 ? -3.389 -17.188 -0.756 1 98.75 240 PHE B CA 1
ATOM 4070 C C . PHE B 1 240 ? -4.348 -16.016 -0.948 1 98.75 240 PHE B C 1
ATOM 4072 O O . PHE B 1 240 ? -5.566 -16.203 -0.947 1 98.75 240 PHE B O 1
ATOM 4079 N N . HIS B 1 241 ? -3.807 -14.766 -1.035 1 98.75 241 HIS B N 1
ATOM 4080 C CA . HIS B 1 241 ? -4.566 -13.531 -1.208 1 98.75 241 HIS B CA 1
ATOM 4081 C C . HIS B 1 241 ? -5.527 -13.312 -0.044 1 98.75 241 HIS B C 1
ATOM 4083 O O . HIS B 1 241 ? -6.727 -13.102 -0.251 1 98.75 241 HIS B O 1
ATOM 4089 N N . HIS B 1 242 ? -5.016 -13.422 1.162 1 98.69 242 HIS B N 1
ATOM 4090 C CA . HIS B 1 242 ? -5.809 -13.266 2.377 1 98.69 242 HIS B CA 1
ATOM 4091 C C . HIS B 1 242 ? -6.48 -11.891 2.418 1 98.69 242 HIS B C 1
ATOM 4093 O O . HIS B 1 242 ? -5.867 -10.883 2.061 1 98.69 242 HIS B O 1
ATOM 4099 N N . ALA B 1 243 ? -7.719 -11.891 2.83 1 98.12 243 ALA B N 1
ATOM 4100 C CA . ALA B 1 243 ? -8.414 -10.617 3.006 1 98.12 243 ALA B CA 1
ATOM 4101 C C . ALA B 1 243 ? -7.68 -9.719 3.994 1 98.12 243 ALA B C 1
ATOM 4103 O O . ALA B 1 243 ? -7.152 -10.195 5.004 1 98.12 243 ALA B O 1
ATOM 4104 N N . PRO B 1 244 ? -7.695 -8.406 3.775 1 96.56 244 PRO B N 1
ATOM 4105 C CA . PRO B 1 244 ? -6.926 -7.492 4.625 1 96.56 244 PRO B CA 1
ATOM 4106 C C . PRO B 1 244 ? -7.332 -7.574 6.094 1 96.56 244 PRO B C 1
ATOM 4108 O O . PRO B 1 244 ? -6.473 -7.523 6.98 1 96.56 244 PRO B O 1
ATOM 4111 N N . ALA B 1 245 ? -8.57 -7.785 6.367 1 95.5 245 ALA B N 1
ATOM 4112 C CA . ALA B 1 245 ? -9.07 -7.727 7.738 1 95.5 245 ALA B CA 1
ATOM 4113 C C . ALA B 1 245 ? -8.961 -9.086 8.422 1 95.5 245 ALA B C 1
ATOM 4115 O O . ALA B 1 245 ? -9.211 -9.211 9.617 1 95.5 245 ALA B O 1
ATOM 4116 N N . ARG B 1 246 ? -8.625 -10.133 7.652 1 98.25 246 ARG B N 1
ATOM 4117 C CA . ARG B 1 246 ? -8.555 -11.469 8.227 1 98.25 246 ARG B CA 1
ATOM 4118 C C . ARG B 1 246 ? -7.352 -11.609 9.156 1 98.25 246 ARG B C 1
ATOM 4120 O O . ARG B 1 246 ? -6.207 -11.555 8.711 1 98.25 246 ARG B O 1
ATOM 4127 N N . THR B 1 247 ? -7.609 -11.82 10.438 1 98.06 247 THR B N 1
ATOM 4128 C CA . THR B 1 247 ? -6.559 -11.867 11.453 1 98.06 247 THR B CA 1
ATOM 4129 C C . THR B 1 247 ? -5.832 -13.211 11.406 1 98.06 247 THR B C 1
ATOM 4131 O O . THR B 1 247 ? -6.297 -14.156 10.766 1 98.06 247 THR B O 1
ATOM 4134 N N . ASP B 1 248 ? -4.711 -13.227 12.133 1 98.44 248 ASP B N 1
ATOM 4135 C CA . ASP B 1 248 ? -3.949 -14.469 12.258 1 98.44 248 ASP B CA 1
ATOM 4136 C C . ASP B 1 248 ? -4.805 -15.586 12.852 1 98.44 248 ASP B C 1
ATOM 4138 O O . ASP B 1 248 ? -4.773 -16.719 12.367 1 98.44 248 ASP B O 1
ATOM 4142 N N . LYS B 1 249 ? -5.613 -15.234 13.812 1 98.62 249 LYS B N 1
ATOM 4143 C CA . LYS B 1 249 ? -6.484 -16.219 14.445 1 98.62 249 LYS B CA 1
ATOM 4144 C C . LYS B 1 249 ? -7.508 -16.766 13.445 1 98.62 249 LYS B C 1
ATOM 4146 O O . LYS B 1 249 ? -7.766 -17.969 13.414 1 98.62 249 LYS B O 1
ATOM 4151 N N . GLU B 1 250 ? -8.023 -15.883 12.664 1 98.69 250 GLU B N 1
ATOM 4152 C CA . GLU B 1 250 ? -9.016 -16.297 11.68 1 98.69 250 GLU B CA 1
ATOM 4153 C C . GLU B 1 250 ? -8.383 -17.141 10.578 1 98.69 250 GLU B C 1
ATOM 4155 O O . GLU B 1 250 ? -9.008 -18.078 10.07 1 98.69 250 GLU B O 1
ATOM 4160 N N . LEU B 1 251 ? -7.18 -16.828 10.211 1 98.81 251 LEU B N 1
ATOM 4161 C CA . LEU B 1 251 ? -6.477 -17.609 9.211 1 98.81 251 LEU B CA 1
ATOM 4162 C C . LEU B 1 251 ? -6.113 -19 9.75 1 98.81 251 LEU B C 1
ATOM 4164 O O . LEU B 1 251 ? -6.133 -19.984 9.016 1 98.81 251 LEU B O 1
ATOM 4168 N N . ASP B 1 252 ? -5.785 -19.047 11.078 1 98.81 252 ASP B N 1
ATOM 4169 C CA . ASP B 1 252 ? -5.578 -20.344 11.719 1 98.81 252 ASP B CA 1
ATOM 4170 C C . ASP B 1 252 ? -6.812 -21.234 11.578 1 98.81 252 ASP B C 1
ATOM 4172 O O . ASP B 1 252 ? -6.703 -22.406 11.227 1 98.81 252 ASP B O 1
ATOM 4176 N N . ALA B 1 253 ? -7.922 -20.641 11.867 1 98.69 253 ALA B N 1
ATOM 4177 C CA . ALA B 1 253 ? -9.18 -21.391 11.797 1 98.69 253 ALA B CA 1
ATOM 4178 C C . ALA B 1 253 ? -9.484 -21.828 10.367 1 98.69 253 ALA B C 1
ATOM 4180 O O . ALA B 1 253 ? -9.898 -22.969 10.141 1 98.69 253 ALA B O 1
ATOM 4181 N N . MET B 1 254 ? -9.266 -20.984 9.453 1 98.62 254 MET B N 1
ATOM 4182 C CA . MET B 1 254 ? -9.492 -21.281 8.039 1 98.62 254 MET B CA 1
ATOM 4183 C C . MET B 1 254 ? -8.578 -22.422 7.578 1 98.62 254 MET B C 1
ATOM 4185 O O . MET B 1 254 ? -9.023 -23.328 6.871 1 98.62 254 MET B O 1
ATOM 4189 N N . GLN B 1 255 ? -7.316 -22.328 7.918 1 98.81 255 GLN B N 1
ATOM 4190 C CA . GLN B 1 255 ? -6.355 -23.375 7.57 1 98.81 255 GLN B CA 1
ATOM 4191 C C . GLN B 1 255 ? -6.781 -24.719 8.133 1 98.81 255 GLN B C 1
ATOM 4193 O O . GLN B 1 255 ? -6.715 -25.734 7.441 1 98.81 255 GLN B O 1
ATOM 4198 N N . ALA B 1 256 ? -7.191 -24.703 9.391 1 98.81 256 ALA B N 1
ATOM 4199 C CA . ALA B 1 256 ? -7.609 -25.953 10.039 1 98.81 256 ALA B CA 1
ATOM 4200 C C . ALA B 1 256 ? -8.781 -26.578 9.297 1 98.81 256 ALA B C 1
ATOM 4202 O O . ALA B 1 256 ? -8.805 -27.797 9.078 1 98.81 256 ALA B O 1
ATOM 4203 N N . LEU B 1 257 ? -9.719 -25.797 8.93 1 98.81 257 LEU B N 1
ATOM 4204 C CA . LEU B 1 257 ? -10.883 -26.281 8.203 1 98.81 257 LEU B CA 1
ATOM 4205 C C . LEU B 1 257 ? -10.477 -26.828 6.836 1 98.81 257 LEU B C 1
ATOM 4207 O O . LEU B 1 257 ? -10.953 -27.891 6.414 1 98.81 257 LEU B O 1
ATOM 4211 N N . ALA B 1 258 ? -9.633 -26.109 6.148 1 98.88 258 ALA B N 1
ATOM 4212 C CA . ALA B 1 258 ? -9.156 -26.547 4.84 1 98.88 258 ALA B CA 1
ATOM 4213 C C . ALA B 1 258 ? -8.406 -27.859 4.941 1 98.88 258 ALA B C 1
ATOM 4215 O O . ALA B 1 258 ? -8.617 -28.781 4.137 1 98.88 258 ALA B O 1
ATOM 4216 N N . GLN B 1 259 ? -7.59 -27.984 5.973 1 98.81 259 GLN B N 1
ATOM 4217 C CA . GLN B 1 259 ? -6.773 -29.172 6.16 1 98.81 259 GLN B CA 1
ATOM 4218 C C . GLN B 1 259 ? -7.641 -30.391 6.5 1 98.81 259 GLN B C 1
ATOM 4220 O O . GLN B 1 259 ? -7.309 -31.516 6.137 1 98.81 259 GLN B O 1
ATOM 4225 N N . ALA B 1 260 ? -8.672 -30.141 7.227 1 98.75 260 ALA B N 1
ATOM 4226 C CA . ALA B 1 260 ? -9.594 -31.234 7.543 1 98.75 260 ALA B CA 1
ATOM 4227 C C . ALA B 1 260 ? -10.195 -31.828 6.273 1 98.75 260 ALA B C 1
ATOM 4229 O O . ALA B 1 260 ? -10.469 -33.031 6.219 1 98.75 260 ALA B O 1
ATOM 4230 N N . SER B 1 261 ? -10.352 -31.016 5.285 1 98.31 261 SER B N 1
ATOM 4231 C CA . SER B 1 261 ? -10.961 -31.453 4.027 1 98.31 261 SER B CA 1
ATOM 4232 C C . SER B 1 261 ? -9.898 -31.875 3.021 1 98.31 261 SER B C 1
ATOM 4234 O O . SER B 1 261 ? -10.141 -32.75 2.184 1 98.31 261 SER B O 1
ATOM 4236 N N . PHE B 1 262 ? -8.828 -31.25 3.064 1 98.75 262 PHE B N 1
ATOM 4237 C CA . PHE B 1 262 ? -7.688 -31.484 2.186 1 98.75 262 PHE B CA 1
ATOM 4238 C C . PHE B 1 262 ? -6.379 -31.359 2.953 1 98.75 262 PHE B C 1
ATOM 4240 O O . PHE B 1 262 ? -5.789 -30.281 3.01 1 98.75 262 PHE B O 1
ATOM 4247 N N . PRO B 1 263 ? -5.793 -32.438 3.418 1 98.56 263 PRO B N 1
ATOM 4248 C CA . PRO B 1 263 ? -4.66 -32.406 4.344 1 98.56 263 PRO B CA 1
ATOM 4249 C C . PRO B 1 263 ? -3.459 -31.641 3.785 1 98.56 263 PRO B C 1
ATOM 4251 O O . PRO B 1 263 ? -2.658 -31.094 4.551 1 98.56 263 PRO B O 1
ATOM 4254 N N . GLY B 1 264 ? -3.324 -31.5 2.527 1 98.38 264 GLY B N 1
ATOM 4255 C CA . GLY B 1 264 ? -2.203 -30.828 1.898 1 98.38 264 GLY B CA 1
ATOM 4256 C C . GLY B 1 264 ? -2.383 -29.328 1.822 1 98.38 264 GLY B C 1
ATOM 4257 O O . GLY B 1 264 ? -1.524 -28.609 1.292 1 98.38 264 GLY B O 1
ATOM 4258 N N . ALA B 1 265 ? -3.447 -28.797 2.441 1 98.88 265 ALA B N 1
ATOM 4259 C CA . ALA B 1 265 ? -3.717 -27.359 2.396 1 98.88 265 ALA B CA 1
ATOM 4260 C C . ALA B 1 265 ? -2.949 -26.625 3.49 1 98.88 265 ALA B C 1
ATOM 4262 O O . ALA B 1 265 ? -2.689 -27.172 4.559 1 98.88 265 ALA B O 1
ATOM 4263 N N . PHE B 1 266 ? -2.557 -25.406 3.201 1 98.88 266 PHE B N 1
ATOM 4264 C CA . PHE B 1 266 ? -1.963 -24.531 4.203 1 98.88 266 PHE B CA 1
ATOM 4265 C C . PHE B 1 266 ? -2.174 -23.062 3.838 1 98.88 266 PHE B C 1
ATOM 4267 O O . PHE B 1 266 ? -2.273 -22.719 2.658 1 98.88 266 PHE B O 1
ATOM 4274 N N . ALA B 1 267 ? -2.281 -22.203 4.805 1 98.88 267 ALA B N 1
ATOM 4275 C CA . ALA B 1 267 ? -2.301 -20.766 4.562 1 98.88 267 ALA B CA 1
ATOM 4276 C C . ALA B 1 267 ? -0.89 -20.219 4.352 1 98.88 267 ALA B C 1
ATOM 4278 O O . ALA B 1 267 ? -0.02 -20.391 5.211 1 98.88 267 ALA B O 1
ATOM 4279 N N . ALA B 1 268 ? -0.699 -19.609 3.205 1 98.88 268 ALA B N 1
ATOM 4280 C CA . ALA B 1 268 ? 0.607 -19.031 2.924 1 98.88 268 ALA B CA 1
ATOM 4281 C C . ALA B 1 268 ? 0.898 -17.859 3.863 1 98.88 268 ALA B C 1
ATOM 4283 O O . ALA B 1 268 ? -0.023 -17.188 4.332 1 98.88 268 ALA B O 1
ATOM 4284 N N . PHE B 1 269 ? 2.146 -17.594 4.141 1 98.75 269 PHE B N 1
ATOM 4285 C CA . PHE B 1 269 ? 2.521 -16.453 4.969 1 98.75 269 PHE B CA 1
ATOM 4286 C C . PHE B 1 269 ? 3.799 -15.797 4.453 1 98.75 269 PHE B C 1
ATOM 4288 O O . PHE B 1 269 ? 4.559 -16.422 3.705 1 98.75 269 PHE B O 1
ATOM 4295 N N . ASP B 1 270 ? 4 -14.547 4.754 1 98.44 270 ASP B N 1
ATOM 4296 C CA . ASP B 1 270 ? 5.164 -13.781 4.32 1 98.44 270 ASP B CA 1
ATOM 4297 C C . ASP B 1 270 ? 6.461 -1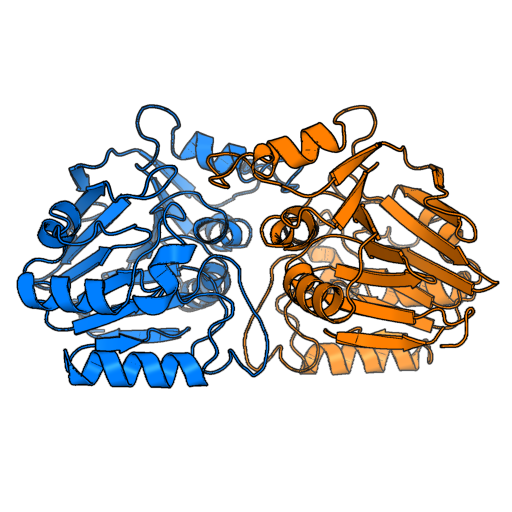4.492 4.688 1 98.44 270 ASP B C 1
ATOM 4299 O O . ASP B 1 270 ? 6.617 -14.969 5.812 1 98.44 270 ASP B O 1
ATOM 4303 N N . ARG B 1 271 ? 7.355 -14.648 3.699 1 97.56 271 ARG B N 1
ATOM 4304 C CA . ARG B 1 271 ? 8.719 -15.156 3.838 1 97.56 271 ARG B CA 1
ATOM 4305 C C . ARG B 1 271 ? 8.719 -16.672 3.963 1 97.56 271 ARG B C 1
ATOM 4307 O O . ARG B 1 271 ? 9.75 -17.281 4.277 1 97.56 271 ARG B O 1
ATOM 4314 N N . GLN B 1 272 ? 7.617 -17.281 3.768 1 98.5 272 GLN B N 1
ATOM 4315 C CA . GLN B 1 272 ? 7.555 -18.734 3.744 1 98.5 272 GLN B CA 1
ATOM 4316 C C . GLN B 1 272 ? 8.336 -19.312 2.562 1 98.5 272 GLN B C 1
ATOM 4318 O O . GLN B 1 272 ? 8.25 -18.781 1.448 1 98.5 272 GLN B O 1
ATOM 4323 N N . THR B 1 273 ? 9.102 -20.312 2.834 1 97.69 273 THR B N 1
ATOM 4324 C CA . THR B 1 273 ? 9.836 -21.016 1.785 1 97.69 273 THR B CA 1
ATOM 4325 C C . THR B 1 273 ? 9.359 -22.453 1.658 1 97.69 273 THR B C 1
ATOM 4327 O O . THR B 1 273 ? 9.156 -23.141 2.664 1 97.69 273 THR B O 1
ATOM 4330 N N . LEU B 1 274 ? 9.117 -22.875 0.416 1 96.88 274 LEU B N 1
ATOM 4331 C CA . LEU B 1 274 ? 8.727 -24.25 0.114 1 96.88 274 LEU B CA 1
ATOM 4332 C C . LEU B 1 274 ? 9.727 -24.906 -0.834 1 96.88 274 LEU B C 1
ATOM 4334 O O . LEU B 1 274 ? 10.156 -24.297 -1.812 1 96.88 274 LEU B O 1
ATOM 4338 N N . GLN B 1 275 ? 10.117 -26.125 -0.516 1 92.12 275 GLN B N 1
ATOM 4339 C CA . GLN B 1 275 ? 10.859 -26.953 -1.457 1 92.12 275 GLN B CA 1
ATOM 4340 C C . GLN B 1 275 ? 9.914 -27.828 -2.27 1 92.12 275 GLN B C 1
ATOM 4342 O O . GLN B 1 275 ? 9.008 -28.469 -1.715 1 92.12 275 GLN B O 1
ATOM 4347 N N . LEU B 1 276 ? 10.086 -27.766 -3.535 1 87.75 276 LEU B N 1
ATOM 4348 C CA . LEU B 1 276 ? 9.219 -28.578 -4.379 1 87.75 276 LEU B CA 1
ATOM 4349 C C . LEU B 1 276 ? 10 -29.719 -5.043 1 87.75 276 LEU B C 1
ATOM 4351 O O . LEU B 1 276 ? 11.188 -29.547 -5.344 1 87.75 276 LEU B O 1
#

Solvent-accessible surface area (backbone atoms only — not comparable to full-atom values): 26633 Å² total; per-residue (Å²): 127,74,79,78,56,41,37,38,34,30,35,11,30,20,23,72,49,60,36,57,50,84,56,30,54,80,37,38,20,25,6,27,11,37,37,36,42,50,76,79,35,38,39,31,41,30,24,0,49,9,26,38,62,44,33,54,53,37,56,75,68,65,56,39,43,35,39,38,36,38,33,38,59,36,47,31,27,40,66,14,48,93,58,29,56,56,51,52,31,61,84,19,36,39,37,38,34,31,27,39,44,52,96,76,51,49,37,57,56,50,51,51,67,60,36,19,74,66,39,28,80,54,52,67,78,67,40,44,22,48,74,41,67,38,72,46,46,62,63,44,75,44,63,94,50,92,74,40,40,34,39,35,28,64,39,52,23,72,76,36,17,37,25,38,23,38,37,39,93,91,40,32,39,13,39,40,50,57,21,38,75,50,90,96,47,80,58,61,55,58,39,66,42,26,50,61,10,54,31,30,36,29,27,26,43,32,44,75,89,50,38,81,83,44,70,87,71,19,51,20,20,50,66,56,44,50,53,47,33,62,75,22,52,34,58,25,37,35,40,27,35,33,35,62,84,60,32,43,69,55,48,51,52,49,29,52,55,44,24,75,77,34,74,47,36,38,63,53,23,44,70,39,73,44,84,101,128,75,81,77,58,40,38,40,34,31,37,11,30,21,24,70,51,60,38,56,51,84,55,29,55,78,38,39,20,25,8,28,12,37,37,37,42,49,77,79,36,36,38,32,41,31,24,0,48,8,26,38,60,47,33,53,52,38,56,75,68,64,56,38,42,36,38,39,35,38,33,37,58,34,47,31,26,39,65,14,47,92,56,30,56,57,50,52,32,60,85,19,36,39,36,36,33,32,27,40,45,51,96,77,52,48,37,57,55,49,49,51,67,61,36,20,75,65,40,28,82,52,52,67,80,67,41,45,20,47,74,41,68,37,71,45,46,62,62,43,77,43,62,95,47,92,72,41,39,34,39,35,29,64,40,50,23,72,75,36,17,38,25,39,23,40,36,41,92,91,40,33,40,12,39,40,51,56,22,38,74,51,89,97,46,82,58,60,56,59,39,66,43,26,49,61,10,53,31,29,38,31,27,25,44,34,44,74,88,50,38,82,84,43,70,88,72,20,50,20,20,50,66,57,45,49,54,47,34,60,76,22,52,35,58,26,36,34,39,26,36,34,35,60,82,60,32,43,69,54,46,51,52,49,28,51,55,44,23,73,76,35,73,46,36,40,63,53,25,42,71,40,73,44,82,102

Nearest PDB structures (foldseek):
  1y44-assembly1_A  TM=8.187E-01  e=4.042E-17  Bacillus subtilis
  4gcw-assembly1_A  TM=8.018E-01  e=1.134E-15  Bacillus subtilis subsp. subtilis str. 168
  2cbn-assembly1_A-2  TM=8.138E-01  e=1.248E-14  Escherichia coli
  2fk6-assembly1_A-2  TM=8.095E-01  e=1.403E-14  Bacillus subtilis
  7pks-assembly1_i  TM=5.128E-01  e=2.891E-04  Homo sapiens

Secondary structure (DSSP, 8-state):
--TT--EEEEEE-B-SS---SGGGTTT---B-EEEEEETTEEEEE--STTHHHHHHHHHHTT--EEEEE-S--SHHHHTTGGG-GGGG-TT-EEEEEE-TTTTT--HHHHHHHHS-TTT-SS-GGG--SEEEEEE--TTPEE-SSTT-EEEEEEES-TT-EEEEEEEETTEEEEEE-S-PPBTTB--HHHHHHHTT-SEEEEE-SB-TTTGGGGTTS---BHHHHHHHHHHHT-SEEEEESB-TT--HHHHHHHHHHHHHH-TTEEE--TT-EEE-/--TT--EEEEEE-B-SS---SGGGTTT---B-EEEEEETTEEEEE--STTHHHHHHHHHHTT--EEEEE-S--SHHHHTTGGG-GGGG-TT-EEEEEE-TTTTT--HHHHHHHHS-TTT-SS-GGG--SEEEEEE--TTPEE-SSTT-EEEEEE-S-TT--EEEEEEETTEEEEEE-S-PPBTTB--HHHHHHHTT-SEEEEE-SB-TTTGGGGTTS---BHHHHHHHHHHHT-SEEEEESB-TT--HHHHHHHHHHHHHH-TTEEE--TT-EEE-

InterPro domains:
  IPR001279 Metallo-beta-lactamase [PF12706] (41-242)
  IPR001279 Metallo-beta-lactamase [SM00849] (30-219)
  IPR036866 Ribonuclease Z/Hydroxyacylglutathione hydrolase-like [G3DSA:3.60.15.10] (7-276)
  IPR036866 Ribonuclease Z/Hydroxyacylglutathione hydrolase-like [SSF56281] (7-276)

Organism: NCBI:txid484088

Foldseek 3Di:
DPQAWWKKWWLAFADDAFDDDPQAPPFHGWFGWMWIDHRLEIEIEFQTLSLLVVLVVCVVVVRAEYEYEYQADRCRRHVRVVNNCQQQDQSHEYEYEYAFQPPHDFQVRSVQVCQDPPNHPDGSVNGNYHYHTYYDHQQDWDDPDPFKIWHWHWAAFVSIGIWIWIDGPHAIETEAPFHADDPPDQDVRSLVSQAAHQEYEAFAQDDPVCDVVCPPRRTYHLVSQLVSCVVRVYNAYEHGNYHNVQGPVNQVVRQVVSCVSPVRYDYHGRGDMDID/DPQAWWKKWWLAFADDAFDDDPQAPPFHGWFGWMWIDHRLEIEIEFQAQSLLVVLVVCVVVVRAEYEYEYQADRCRRHVRVVNNCQQQDQSHEYEYEYAFQPPHDFQVRSQQVCQDPPNHPDGSVNGNYHYHTYYDHQQDWDDPDPFKIWHWHWAAFVSIGIWIWIDGPRAIETEAEFHADDPPDQDVRSLVSQAAHQEYEAFAQDDPVCDVVCPPRRTYHLVSQLVSCVVRVYNAYEHGRYHNVQGPVNQVVRQVVSCVSPVRYDYHGRGDMDTD